Protein AF-A0A5N6GW84-F1 (afdb_monomer)

Radius of gyration: 34.16 Å; Cα contacts (8 Å, |Δi|>4): 931; chains: 1; bounding box: 87×75×99 Å

InterPro domains:
  IPR002347 Short-chain dehydrogenase/reductase SDR [PF00106] (393-524)
  IPR002347 Short-chain dehydrogenase/reductase SDR [PR00081] (394-411)
  IPR002347 Short-chain dehydrogenase/reductase SDR [PR00081] (471-482)
  IPR002347 Short-chain dehydrogenase/reductase SDR [PR00081] (564-583)
  IPR002347 Short-chain dehydrogenase/reductase SDR [PR00081] (583-600)
  IPR036291 NAD(P)-binding domain superfamily [SSF51735] (390-652)
  IPR049326 Rhodopsin domain, fungi [PF20684] (21-262)

Secondary structure (DSSP, 8-state):
-HHHHHHHHHHHHHHHHHHHHHHHHHHHHSSGGG--HHHHHHHHHHHHHHHHHHHHHHHHHH--S---GGGGGG--GGGHHHHHHHHHHHHHHHHHHHHHHHHHHHHHHHHHHHHHTTSTHHHHHHHHHHHHHHHHHHHHHHHHHTSSSSGGGGG-SS-S-HHHHH-HHHHHHHHHHHHHHHHHHHHTTHHHHHH----HHHHHHHHHHHHHHHHHHHHHHHHHHHHHHSTTSTHHHHHHHHHHHHHHHHHHHHHHHHHHHHHTTPPPTT----------------S----S------------------------PPPS-S---------------------------S------------------HHHHHTTS------HHHHSPP-TT-EEEEETTTSHHHHHHHHHHGGG--SEEEEEES-HHHHHHHHHHHHHTT----EEEEE--TT-HHHHHHHHHHHHHH-S---EEEE-----SPPS-B-TTSSBHHHIIIIIHHHHHHHHHHHHHHHHHHTT---EEEEE--GGGGGPPTTS--GGGTTS----STTHHHHHHHHHHHHHHHHHHHHHHH-TTSEEEEE---EE--HHHHTS-HHHHHHHHHHHGGGEE-HHHHHHHHHHHHHS-GGG--TT-EE-STT-B-GGGS-TGGG-HHHHHHHHHHHHHHHGGG-

Mean predicted aligned error: 18.93 Å

Sequence (682 aa):
MVSNANSWVWLAVVVLIALLRYVSRFLQLGTPKNFQMEDLLMIVNVILYVLLTVYLIEVEKYGTNGIPLDKVDQIKPSAIPDLIKGSKLVIVVEQLWLGVIWGCKACLLLLYSTMTSGLSQHRIVKLIGAFCALSFVLVEILFFAAWCHPFSAYWSVPPKNIQCSVYRNHLILVLALNIATDLMIMCIPLPLLIKAKLSLTKKITLCAVFSLGIFVILCSILSKYYSISNPYGDRWVDWYVREAATAIVVANIPQTWTLFRRMFNWKSFLAHSSYNRSHSRSKYTNRLDSSTIHLSRFKGGDKSHTRSVDITASGEHINPDQPLEIWEHRQFQWEDDCDDKVVIRRLRDVYLFHVVTLRFTRNTRPSSRLAERYNMPGLAFNPDNDIPDLSGKVIFITGGTAGLGAQSVAQMAKHSPARIYISGRNATSAEKIIKEIAETGSNTPVSFVECDLTSLDSVKRAADEIIAKESRLDVLMCNAGIMALPPGLTKDGYEVQFGTNHLGHALLIQKLLPLLQRTAERGADVRVIILTSKGYQLHPYGGIIFDDLKTTQDYGFLGSWRRYGQSKLANILYTRELARRYPAITVVSVHPGVITTGLVENLGWAHRWFIYATTYNQMVTLEEGAYNQLWAATTSKDGLETGQYYIPVGVASNDKLTKTGRDDVLAGQLWEWTDKALEDYL

pLDDT: mean 79.42, std 23.9, range [21.64, 98.81]

Foldseek 3Di:
DVLLVLLVVLLVVLVVLLVLLVVLVCVVPVDPLPDDPLNVLLVVLNVLLVVLSVLLVLLVVLDELLDPPVCLVVDDPVSLVSRLVSLVSVVSNVVSLLSLLLSLLVSLLVVLCVVQPPHPLNVLSVVLNVLSVVLSVVLVCCLCPNQDPPLSLLSDRNRPDPCSPLVLVSLVSCLVSSLVSLVSSLVSCVVVLVPDPADPVLSVVVVVLSCLSVVLNVLSVVLSCCSNVPVRDSVNSSSSSVSSSSSSSSSSCVSSVVVVCVVVVDDDSADDDDDDDDDDDDDDDDDDDDDDDPPPDDDDDDDDDDDDDDDDDDDDDDDDPDDDDDDDDDDDDDDDDDDDDDDDDDDDDDDDDDDDPDPDPPPDQDPDPQQVLVVHRFDRFDLQPQFAAQAAAEAEAEPCLFFLNVLLCLSNLNRHHQEYEYEDQDVVSQVVSQVVSVVVVRPHHYYYQYADLLDLVRLLRSLVVCVVVDQAHAEYELPDFAALDQQDHRPLQFQRRLSRQPLSVVSNCVSCVVRQLSNLVVVGAHEYEHEAAPLLVLADPPQADLVCRSGSQCSDVCSRSNSNNSSRLLSLLLQLVCCVVPVSYAGEYEYLWLEPTVSLVPDDPVSVVVSCVVDVSTYDYSNSSNRQVSCQSGHDPVLGDGSFYDPDRSDGVPVVDDPSSVDNVVSVVSVVSSCVSCVVSD

Nearest PDB structures (foldseek):
  6rnv-assembly1_A  TM=7.995E-01  e=2.025E-13  Thermosynechococcus vestitus
  6jhb-assembly1_B-2  TM=7.723E-01  e=3.204E-09  Microcystis aeruginosa FACHB-905 = DIANCHI905
  6jh7-assembly1_A-2  TM=7.446E-01  e=2.279E-09  Microcystis aeruginosa FACHB-905 = DIANCHI905
  5d2e-assembly1_A  TM=7.208E-01  e=4.473E-06  Bacillus velezensis FZB42
  5bp4-assembly4_H  TM=6.573E-01  e=3.041E-05  Mycolicibacterium smegmatis MC2 155

Structure (mmCIF, N/CA/C/O backbone):
data_AF-A0A5N6GW84-F1
#
_entr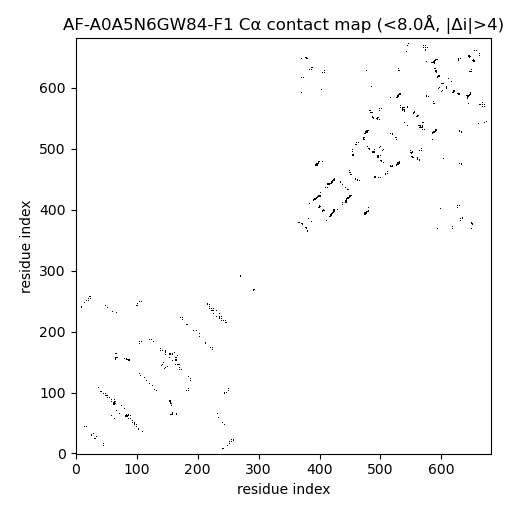y.id   AF-A0A5N6GW84-F1
#
loop_
_atom_site.group_PDB
_atom_site.id
_atom_site.type_symbol
_atom_site.label_atom_id
_atom_site.label_alt_id
_atom_site.label_comp_id
_atom_site.label_asym_id
_atom_site.label_entity_id
_atom_site.label_seq_id
_atom_site.pdbx_PDB_ins_code
_atom_site.Cartn_x
_atom_site.Cartn_y
_atom_site.Cartn_z
_atom_site.occupancy
_atom_site.B_iso_or_equiv
_atom_site.auth_seq_id
_atom_site.auth_comp_id
_atom_site.auth_asym_id
_atom_site.auth_atom_id
_atom_site.pdbx_PDB_model_num
ATOM 1 N N . MET A 1 1 ? 34.177 -6.602 -39.065 1.00 36.72 1 MET A N 1
ATOM 2 C CA . MET A 1 1 ? 34.658 -7.828 -38.359 1.00 36.72 1 MET A CA 1
ATOM 3 C C . MET A 1 1 ? 35.406 -7.537 -37.053 1.00 36.72 1 MET A C 1
ATOM 5 O O . MET A 1 1 ? 35.090 -8.191 -36.069 1.00 36.72 1 MET A O 1
ATOM 9 N N . VAL A 1 2 ? 36.349 -6.580 -36.987 1.00 41.44 2 VAL A N 1
ATOM 10 C CA . VAL A 1 2 ? 37.056 -6.238 -35.724 1.00 41.44 2 VAL A CA 1
ATOM 11 C C . VAL A 1 2 ? 36.144 -5.535 -34.692 1.00 41.44 2 VAL A C 1
ATOM 13 O O . VAL A 1 2 ? 36.302 -5.775 -33.497 1.00 41.44 2 VAL A O 1
ATOM 16 N N . SER A 1 3 ? 35.151 -4.744 -35.130 1.00 58.47 3 SER A N 1
ATOM 17 C CA . SER A 1 3 ? 34.156 -4.101 -34.242 1.00 58.47 3 SER A CA 1
ATOM 18 C C . SER A 1 3 ? 33.294 -5.130 -33.487 1.00 58.47 3 SER A C 1
ATOM 20 O O . SER A 1 3 ? 33.239 -5.105 -32.257 1.00 58.47 3 SER A O 1
ATOM 22 N N . ASN A 1 4 ? 32.762 -6.141 -34.187 1.00 68.88 4 ASN A N 1
ATOM 23 C CA . ASN A 1 4 ? 31.987 -7.228 -33.570 1.00 68.88 4 ASN A CA 1
ATOM 24 C C . ASN A 1 4 ? 32.722 -7.932 -32.419 1.00 68.88 4 ASN A C 1
ATOM 26 O O . ASN A 1 4 ? 32.130 -8.165 -31.368 1.00 68.88 4 ASN A O 1
ATOM 30 N N . ALA A 1 5 ? 34.010 -8.253 -32.585 1.00 76.31 5 ALA A N 1
ATOM 31 C CA . ALA A 1 5 ? 34.783 -8.931 -31.542 1.00 76.31 5 ALA A CA 1
ATOM 32 C C . ALA A 1 5 ? 34.889 -8.085 -30.260 1.00 76.31 5 ALA A C 1
ATOM 34 O O . ALA A 1 5 ? 34.705 -8.605 -29.161 1.00 76.31 5 ALA A O 1
ATOM 35 N N . ASN A 1 6 ? 35.111 -6.773 -30.394 1.00 81.38 6 ASN A N 1
ATOM 36 C CA . ASN A 1 6 ? 35.172 -5.860 -29.251 1.00 81.38 6 ASN A CA 1
ATOM 37 C C . ASN A 1 6 ? 33.827 -5.764 -28.518 1.00 81.38 6 ASN A C 1
ATOM 39 O O . ASN A 1 6 ? 33.802 -5.774 -27.286 1.00 81.38 6 ASN A O 1
ATOM 43 N N . SER A 1 7 ? 32.719 -5.712 -29.257 1.00 84.50 7 SER A N 1
ATOM 44 C CA . SER A 1 7 ? 31.367 -5.660 -28.690 1.00 84.50 7 SER A CA 1
ATOM 45 C C . SER A 1 7 ? 31.034 -6.913 -27.871 1.00 84.50 7 SER A C 1
ATOM 47 O O . SER A 1 7 ? 30.528 -6.807 -26.753 1.00 84.50 7 SER A O 1
ATOM 49 N N . TRP A 1 8 ? 31.412 -8.101 -28.358 1.00 86.69 8 TRP A N 1
ATOM 50 C CA . TRP A 1 8 ? 31.240 -9.357 -27.616 1.00 86.69 8 TRP A CA 1
ATOM 51 C C . TRP A 1 8 ? 32.117 -9.446 -26.363 1.00 86.69 8 TRP A C 1
ATOM 53 O O . TRP A 1 8 ? 31.668 -9.969 -25.342 1.00 86.69 8 TRP A O 1
ATOM 63 N N . VAL A 1 9 ? 33.342 -8.909 -26.401 1.00 90.69 9 VAL A N 1
ATOM 64 C CA . VAL A 1 9 ? 34.217 -8.850 -25.217 1.00 90.69 9 VAL A CA 1
ATOM 65 C C . VAL A 1 9 ? 33.589 -7.985 -24.126 1.00 90.69 9 VAL A C 1
ATOM 67 O O . VAL A 1 9 ? 33.513 -8.412 -22.973 1.00 90.69 9 VAL A O 1
ATOM 70 N N . TRP A 1 10 ? 33.083 -6.800 -24.474 1.00 90.88 10 TRP A N 1
ATOM 71 C CA . TRP A 1 10 ? 32.392 -5.941 -23.509 1.00 90.88 10 TRP A CA 1
ATOM 72 C C . TRP A 1 10 ? 31.125 -6.586 -22.954 1.00 90.88 10 TRP A C 1
ATOM 74 O O . TRP A 1 10 ? 30.883 -6.502 -21.748 1.00 90.88 10 TRP A O 1
ATOM 84 N N . LEU A 1 11 ? 30.378 -7.311 -23.790 1.00 92.25 11 LEU A N 1
ATOM 85 C CA . LEU A 1 11 ? 29.231 -8.085 -23.335 1.00 92.25 11 LEU A CA 1
ATOM 86 C C . LEU A 1 11 ? 29.616 -9.133 -22.291 1.00 92.25 11 LEU A C 1
ATOM 88 O O . LEU A 1 11 ? 28.994 -9.200 -21.229 1.00 92.25 11 LEU A O 1
ATOM 92 N N . ALA A 1 12 ? 30.672 -9.903 -22.553 1.00 92.62 12 ALA A N 1
ATOM 93 C CA . ALA A 1 12 ? 31.175 -10.894 -21.611 1.00 92.62 12 ALA A CA 1
ATOM 94 C C . ALA A 1 12 ? 31.606 -10.252 -20.282 1.00 92.62 12 ALA A C 1
ATOM 96 O O . ALA A 1 12 ? 31.268 -10.765 -19.215 1.00 92.62 12 ALA A O 1
ATOM 97 N N . VAL A 1 13 ? 32.291 -9.102 -20.330 1.00 92.88 13 VAL A N 1
ATOM 98 C CA . VAL A 1 13 ? 32.709 -8.353 -19.132 1.00 92.88 13 VAL A CA 1
ATOM 99 C C . VAL A 1 13 ? 31.503 -7.886 -18.314 1.00 92.88 13 VAL A C 1
ATOM 101 O O . VAL A 1 13 ? 31.475 -8.077 -17.097 1.00 92.88 13 VAL A O 1
ATOM 104 N N . VAL A 1 14 ? 30.490 -7.302 -18.959 1.00 93.56 14 VAL A N 1
ATOM 105 C CA . VAL A 1 14 ? 29.283 -6.813 -18.277 1.00 93.56 14 VAL A CA 1
ATOM 106 C C . VAL A 1 14 ? 28.504 -7.960 -17.642 1.00 93.56 14 VAL A C 1
ATOM 108 O O . VAL A 1 14 ? 28.136 -7.869 -16.470 1.00 93.56 14 VAL A O 1
ATOM 111 N N . VAL A 1 15 ? 28.294 -9.055 -18.376 1.00 92.44 15 VAL A N 1
ATOM 112 C CA . VAL A 1 15 ? 27.599 -10.242 -17.858 1.00 92.44 15 VAL A CA 1
ATOM 113 C C . VAL A 1 15 ? 28.365 -10.836 -16.678 1.00 92.44 15 VAL A C 1
ATOM 115 O O . VAL A 1 15 ? 27.760 -11.127 -15.649 1.00 92.44 15 VAL A O 1
ATOM 118 N N . LEU A 1 16 ? 29.694 -10.947 -16.771 1.00 92.88 16 LEU A N 1
ATOM 119 C CA . LEU A 1 16 ? 30.527 -11.428 -15.671 1.00 92.88 16 LEU A CA 1
ATOM 120 C C . LEU A 1 16 ? 30.378 -10.550 -14.421 1.00 92.88 16 LEU A C 1
ATOM 122 O O . LEU A 1 16 ? 30.153 -11.071 -13.330 1.00 92.88 16 LEU A O 1
ATOM 126 N N . ILE A 1 17 ? 30.464 -9.225 -14.556 1.00 90.69 17 ILE A N 1
ATOM 127 C CA . ILE A 1 17 ? 30.343 -8.309 -13.412 1.00 90.69 17 ILE A CA 1
ATOM 128 C C . ILE A 1 17 ? 28.931 -8.331 -12.816 1.00 90.69 17 ILE A C 1
ATOM 130 O O . ILE A 1 17 ? 28.790 -8.324 -11.591 1.00 90.69 17 ILE A O 1
ATOM 134 N N . ALA A 1 18 ? 27.892 -8.430 -13.645 1.00 90.25 18 ALA A N 1
ATOM 135 C CA . ALA A 1 18 ? 26.524 -8.604 -13.174 1.00 90.25 18 ALA A CA 1
ATOM 136 C C . ALA A 1 18 ? 26.362 -9.917 -12.390 1.00 90.25 18 ALA A C 1
ATOM 138 O O . ALA A 1 18 ? 25.823 -9.913 -11.284 1.00 90.25 18 ALA A O 1
ATOM 139 N N . LEU A 1 19 ? 26.896 -11.033 -12.895 1.00 90.75 19 LEU A N 1
ATOM 140 C CA . LEU A 1 19 ? 26.886 -12.315 -12.183 1.00 90.75 19 LEU A CA 1
ATOM 141 C C . LEU A 1 19 ? 27.618 -12.220 -10.838 1.00 90.75 19 LEU A C 1
ATOM 143 O O . LEU A 1 19 ? 27.076 -12.642 -9.815 1.00 90.75 19 LEU A O 1
ATOM 147 N N . LEU A 1 20 ? 28.803 -11.601 -10.807 1.00 88.69 20 LEU A N 1
ATOM 148 C CA . LEU A 1 20 ? 29.549 -11.364 -9.567 1.00 88.69 20 LEU A CA 1
ATOM 149 C C . LEU A 1 20 ? 28.749 -10.518 -8.568 1.00 88.69 20 LEU A C 1
ATOM 151 O O . LEU A 1 20 ? 28.789 -10.792 -7.366 1.00 88.69 20 LEU A O 1
ATOM 155 N N . ARG A 1 21 ? 27.984 -9.524 -9.041 1.00 89.75 21 ARG A N 1
ATOM 156 C CA . ARG A 1 21 ? 27.071 -8.736 -8.199 1.00 89.75 21 ARG A CA 1
ATOM 157 C C . ARG A 1 21 ? 26.025 -9.641 -7.559 1.00 89.75 21 ARG A C 1
ATOM 159 O O . ARG A 1 21 ? 25.886 -9.607 -6.340 1.00 89.75 21 ARG A O 1
ATOM 166 N N . TYR A 1 22 ? 25.341 -10.490 -8.321 1.00 89.25 22 TYR A N 1
ATOM 167 C CA . TYR A 1 22 ? 24.309 -11.370 -7.760 1.00 89.25 22 TYR A CA 1
ATOM 168 C C . TYR A 1 22 ? 24.869 -12.435 -6.820 1.00 89.25 22 TYR A C 1
ATOM 170 O O . TYR A 1 22 ? 24.261 -12.692 -5.784 1.00 89.25 22 TYR A O 1
ATOM 178 N N . VAL A 1 23 ? 26.052 -12.985 -7.103 1.00 87.75 23 VAL A N 1
ATOM 179 C CA . VAL A 1 23 ? 26.752 -13.880 -6.167 1.00 87.75 23 VAL A CA 1
ATOM 180 C C . VAL A 1 23 ? 27.077 -13.142 -4.867 1.00 87.75 23 VAL A C 1
ATOM 182 O O . VAL A 1 23 ? 26.776 -13.637 -3.782 1.00 87.75 23 VAL A O 1
ATOM 185 N N . SER A 1 24 ? 27.628 -11.928 -4.960 1.00 84.38 24 SER A N 1
ATOM 186 C CA . SER A 1 24 ? 27.912 -11.076 -3.798 1.00 84.38 24 SER A CA 1
ATOM 187 C C . SER A 1 24 ? 26.647 -10.809 -2.971 1.00 84.38 24 SER A C 1
ATOM 189 O O . SER A 1 24 ? 26.646 -10.980 -1.752 1.00 84.38 24 SER A O 1
ATOM 191 N N . ARG A 1 25 ? 25.539 -10.460 -3.632 1.00 82.94 25 ARG A N 1
ATOM 192 C CA . ARG A 1 25 ? 24.252 -10.158 -2.990 1.00 82.94 25 ARG A CA 1
ATOM 193 C C . ARG A 1 25 ? 23.597 -11.390 -2.380 1.00 82.94 25 ARG A C 1
ATOM 195 O O . ARG A 1 25 ? 23.084 -11.307 -1.270 1.00 82.94 25 ARG A O 1
ATOM 202 N N . PHE A 1 26 ? 23.677 -12.540 -3.041 1.00 82.25 26 PHE A N 1
ATOM 203 C CA . PHE A 1 26 ? 23.213 -13.812 -2.494 1.00 82.25 26 PHE A CA 1
ATOM 204 C C . PHE A 1 26 ? 23.981 -14.186 -1.220 1.00 82.25 26 PHE A C 1
ATOM 206 O O . PHE A 1 26 ? 23.368 -14.557 -0.223 1.00 82.25 26 PHE A O 1
ATOM 213 N N . LEU A 1 27 ? 25.305 -13.998 -1.204 1.00 78.62 27 LEU A N 1
ATOM 214 C CA . LEU A 1 27 ? 26.123 -14.226 -0.008 1.00 78.62 27 LEU A CA 1
ATOM 215 C C . LEU A 1 27 ? 25.799 -13.255 1.139 1.00 78.62 27 LEU A C 1
ATOM 217 O O . LEU A 1 27 ? 25.934 -13.634 2.299 1.00 78.62 27 LEU A O 1
ATOM 221 N N . GLN A 1 28 ? 25.391 -12.019 0.834 1.00 73.75 28 GLN A N 1
ATOM 222 C CA . GLN A 1 28 ? 25.008 -11.021 1.842 1.00 73.75 28 GLN A CA 1
ATOM 223 C C . GLN A 1 28 ? 23.594 -11.246 2.398 1.00 73.75 28 GLN A C 1
ATOM 225 O O . GLN A 1 28 ? 23.369 -11.057 3.590 1.00 73.75 28 GLN A O 1
ATOM 230 N N . LEU A 1 29 ? 22.639 -11.607 1.537 1.00 74.75 29 LEU A N 1
ATOM 231 C CA . LEU A 1 29 ? 21.205 -11.617 1.853 1.00 74.75 29 LEU A CA 1
ATOM 232 C C . LEU A 1 29 ? 20.633 -13.024 2.082 1.00 74.75 29 LEU A C 1
ATOM 234 O O . LEU A 1 29 ? 19.479 -13.156 2.493 1.00 74.75 29 LEU A O 1
ATOM 238 N N . GLY A 1 30 ? 21.415 -14.069 1.802 1.00 72.50 30 GLY A N 1
ATOM 239 C CA . GLY A 1 30 ? 21.097 -15.483 2.019 1.00 72.50 30 GLY A CA 1
ATOM 240 C C . GLY A 1 30 ? 20.069 -16.083 1.053 1.00 72.50 30 GLY A C 1
ATOM 241 O O . GLY A 1 30 ? 20.194 -17.247 0.687 1.00 72.50 30 GLY A O 1
ATOM 242 N N . THR A 1 31 ? 19.061 -15.319 0.617 1.00 75.44 31 THR A N 1
ATOM 243 C CA . THR A 1 31 ? 18.023 -15.782 -0.319 1.00 75.44 31 THR A CA 1
ATOM 244 C C . THR A 1 31 ? 17.719 -14.747 -1.411 1.00 75.44 31 THR A C 1
ATOM 246 O O . THR A 1 31 ? 17.680 -13.549 -1.114 1.00 75.44 31 THR A O 1
ATOM 249 N N . PRO A 1 32 ? 17.435 -15.165 -2.666 1.00 72.19 32 PRO A N 1
ATOM 250 C CA . PRO A 1 32 ? 17.080 -14.251 -3.756 1.00 72.19 32 PRO A CA 1
ATOM 251 C C . PRO A 1 32 ? 15.768 -13.494 -3.513 1.00 72.19 32 PRO A C 1
ATOM 253 O O . PRO A 1 32 ? 15.540 -12.442 -4.099 1.00 72.19 32 PRO A O 1
ATOM 256 N N . LYS A 1 33 ? 14.910 -13.995 -2.612 1.00 72.12 33 LYS A N 1
ATOM 257 C CA . LYS A 1 33 ? 13.652 -13.330 -2.228 1.00 72.12 33 LYS A CA 1
ATOM 258 C C . LYS A 1 33 ? 13.868 -11.983 -1.524 1.00 72.12 33 LYS A C 1
ATOM 260 O O . LYS A 1 33 ? 12.948 -11.176 -1.492 1.00 72.12 33 LYS A O 1
ATOM 265 N N . ASN A 1 34 ? 15.071 -11.740 -1.002 1.00 76.12 34 ASN A N 1
ATOM 266 C CA . ASN A 1 34 ? 15.433 -10.515 -0.288 1.00 76.12 34 ASN A CA 1
ATOM 267 C C . ASN A 1 34 ? 16.085 -9.456 -1.193 1.00 76.12 34 ASN A C 1
ATOM 269 O O . ASN A 1 34 ? 16.611 -8.465 -0.687 1.00 76.12 34 ASN A O 1
ATOM 273 N N . PHE A 1 35 ? 16.108 -9.665 -2.514 1.00 81.31 35 PHE A N 1
ATOM 274 C CA . PHE A 1 35 ? 16.698 -8.707 -3.448 1.00 81.31 35 PHE A CA 1
ATOM 275 C C . PHE A 1 35 ? 15.989 -7.353 -3.378 1.00 81.31 35 PHE A C 1
ATOM 277 O O . PHE A 1 35 ? 14.762 -7.263 -3.324 1.00 81.31 35 PHE A O 1
ATOM 284 N N . GLN A 1 36 ? 16.791 -6.290 -3.361 1.00 82.00 36 GLN A N 1
ATOM 285 C CA . GLN A 1 36 ? 16.296 -4.923 -3.266 1.00 82.00 36 GLN A CA 1
ATOM 286 C C . GLN A 1 36 ? 15.912 -4.400 -4.664 1.00 82.00 36 GLN A C 1
ATOM 288 O O . GLN A 1 36 ? 16.207 -5.023 -5.687 1.00 82.00 36 GLN A O 1
ATOM 293 N N . MET A 1 37 ? 15.230 -3.254 -4.734 1.00 82.31 37 MET A N 1
ATOM 294 C CA . MET A 1 37 ? 14.726 -2.712 -6.007 1.00 82.31 37 MET A CA 1
ATOM 295 C C . MET A 1 37 ? 15.848 -2.425 -7.011 1.00 82.31 37 MET A C 1
ATOM 297 O O . MET A 1 37 ? 15.684 -2.662 -8.204 1.00 82.31 37 MET A O 1
ATOM 301 N N . GLU A 1 38 ? 17.012 -1.984 -6.540 1.00 86.81 38 GLU A N 1
ATOM 302 C CA . GLU A 1 38 ? 18.191 -1.766 -7.374 1.00 86.81 38 GLU A CA 1
ATOM 303 C C . GLU A 1 38 ? 18.773 -3.060 -7.960 1.00 86.81 38 GLU A C 1
ATOM 305 O O . GLU A 1 38 ? 19.459 -3.006 -8.977 1.00 86.81 38 GLU A O 1
ATOM 310 N N . ASP A 1 39 ? 18.529 -4.221 -7.341 1.00 89.38 39 ASP A N 1
ATOM 311 C CA . ASP A 1 39 ? 18.970 -5.515 -7.872 1.00 89.38 39 ASP A CA 1
ATOM 312 C C . ASP A 1 39 ? 18.085 -5.959 -9.034 1.00 89.38 39 ASP A C 1
ATOM 314 O O . ASP A 1 39 ? 18.607 -6.418 -10.051 1.00 89.38 39 ASP A O 1
ATOM 318 N N . LEU A 1 40 ? 16.767 -5.765 -8.906 1.00 90.31 40 LEU A N 1
ATOM 319 C CA . LEU A 1 40 ? 15.798 -6.031 -9.971 1.00 90.31 40 LEU A CA 1
ATOM 320 C C . LEU A 1 40 ? 15.987 -5.074 -11.149 1.00 90.31 40 LEU A C 1
ATOM 322 O O . LEU A 1 40 ? 16.015 -5.505 -12.299 1.00 90.31 40 LEU A O 1
ATOM 326 N N . LEU A 1 41 ? 16.179 -3.784 -10.866 1.00 92.62 41 LEU A N 1
ATOM 327 C CA . LEU A 1 41 ? 16.437 -2.783 -11.896 1.00 92.62 41 LEU A CA 1
ATOM 328 C C . LEU A 1 41 ? 17.736 -3.077 -12.661 1.00 92.62 41 LEU A C 1
ATOM 330 O O . LEU A 1 41 ? 17.790 -2.901 -13.875 1.00 92.62 41 LEU A O 1
ATOM 334 N N . MET A 1 42 ? 18.760 -3.599 -11.980 1.00 93.88 42 MET A N 1
ATOM 335 C CA . MET A 1 42 ? 19.993 -4.011 -12.646 1.00 93.88 42 MET A CA 1
ATOM 336 C C . MET A 1 42 ? 19.787 -5.213 -13.586 1.00 93.88 42 MET A C 1
ATOM 338 O O . MET A 1 42 ? 20.427 -5.254 -14.634 1.00 93.88 42 MET A O 1
ATOM 342 N N . ILE A 1 43 ? 18.863 -6.142 -13.288 1.00 93.31 43 ILE A N 1
ATOM 343 C CA . ILE A 1 43 ? 18.519 -7.239 -14.219 1.00 93.31 43 ILE A CA 1
ATOM 344 C C . ILE A 1 43 ? 17.985 -6.642 -15.520 1.00 93.31 43 ILE A C 1
ATOM 346 O O . ILE A 1 43 ? 18.434 -7.009 -16.606 1.00 93.31 43 ILE A O 1
ATOM 350 N N . VAL A 1 44 ? 17.062 -5.684 -15.402 1.00 95.44 44 VAL A N 1
ATOM 351 C CA . VAL A 1 44 ? 16.489 -4.985 -16.556 1.00 95.44 44 VAL A CA 1
ATOM 352 C C . VAL A 1 44 ? 17.588 -4.278 -17.352 1.00 95.44 44 VAL A C 1
ATOM 354 O O . VAL A 1 44 ? 17.664 -4.475 -18.559 1.00 95.44 44 VAL A O 1
ATOM 357 N N . ASN A 1 45 ? 18.497 -3.544 -16.703 1.00 95.75 45 ASN A N 1
ATOM 358 C CA . ASN A 1 45 ? 19.593 -2.860 -17.403 1.00 95.75 45 ASN A CA 1
ATOM 359 C C . ASN A 1 45 ? 20.527 -3.811 -18.151 1.00 95.75 45 ASN A C 1
ATOM 361 O O . ASN A 1 45 ? 20.955 -3.495 -19.258 1.00 95.75 45 ASN A O 1
ATOM 365 N N . VAL A 1 46 ? 20.851 -4.969 -17.572 1.00 95.94 46 VAL A N 1
ATOM 366 C CA . VAL A 1 46 ? 21.696 -5.965 -18.243 1.00 95.94 46 VAL A CA 1
ATOM 367 C C . VAL A 1 46 ? 20.983 -6.523 -19.474 1.00 95.94 46 VAL A C 1
ATOM 369 O O . VAL A 1 46 ? 21.608 -6.644 -20.524 1.00 95.94 46 VAL A O 1
ATOM 372 N N . ILE A 1 47 ? 19.675 -6.792 -19.390 1.00 96.25 47 ILE A N 1
ATOM 373 C CA . ILE A 1 47 ? 18.871 -7.215 -20.547 1.00 96.25 47 ILE A CA 1
ATOM 374 C C . ILE A 1 47 ? 18.865 -6.126 -21.626 1.00 96.25 47 ILE A C 1
ATOM 376 O O . ILE A 1 47 ? 19.132 -6.421 -22.790 1.00 96.25 47 ILE A O 1
ATOM 380 N N . LEU A 1 48 ? 18.615 -4.868 -21.249 1.00 97.00 48 LEU A N 1
ATOM 381 C CA . LEU A 1 48 ? 18.638 -3.738 -22.182 1.00 97.00 48 LEU A CA 1
ATOM 382 C C . LEU A 1 48 ? 20.007 -3.590 -22.858 1.00 97.00 48 LEU A C 1
ATOM 384 O O . LEU A 1 48 ? 20.064 -3.332 -24.055 1.00 97.00 48 LEU A O 1
ATOM 388 N N . TYR A 1 49 ? 21.101 -3.815 -22.132 1.00 96.94 49 TYR A N 1
ATOM 389 C CA . TYR A 1 49 ? 22.456 -3.760 -22.678 1.00 96.94 49 TYR A CA 1
ATOM 390 C C . TYR A 1 49 ? 22.783 -4.920 -23.632 1.00 96.94 49 TYR A C 1
ATOM 392 O O . TYR A 1 49 ? 23.403 -4.706 -24.678 1.00 96.94 49 TYR A O 1
ATOM 400 N N . VAL A 1 50 ? 22.337 -6.140 -23.311 1.00 95.31 50 VAL A N 1
ATOM 401 C CA . VAL A 1 50 ? 22.443 -7.294 -24.220 1.00 95.31 50 VAL A CA 1
ATOM 402 C C . VAL A 1 50 ? 21.713 -6.982 -25.526 1.00 95.31 50 VAL A C 1
ATOM 404 O O . VAL A 1 50 ? 22.293 -7.121 -26.602 1.00 95.31 50 VAL A O 1
ATOM 407 N N . LEU A 1 51 ? 20.470 -6.497 -25.435 1.00 95.50 51 LEU A N 1
ATOM 408 C CA . LEU A 1 51 ? 19.687 -6.096 -26.603 1.00 95.50 51 LEU A CA 1
ATOM 409 C C . LEU A 1 51 ? 20.374 -4.965 -27.375 1.00 95.50 51 LEU A C 1
ATOM 411 O O . LEU A 1 51 ? 20.488 -5.057 -28.593 1.00 95.50 51 LEU A O 1
ATOM 415 N N . LEU A 1 52 ? 20.889 -3.944 -26.683 1.00 95.31 52 LEU A N 1
ATOM 416 C CA . LEU A 1 52 ? 21.629 -2.835 -27.289 1.00 95.31 52 LEU A CA 1
ATOM 417 C C . LEU A 1 52 ? 22.799 -3.343 -28.136 1.00 95.31 52 LEU A C 1
ATOM 419 O O . LEU A 1 52 ? 22.947 -2.932 -29.283 1.00 95.31 52 LEU A O 1
ATOM 423 N N . THR A 1 53 ? 23.602 -4.261 -27.596 1.00 92.69 53 THR A N 1
ATOM 424 C CA . THR A 1 53 ? 24.766 -4.816 -28.304 1.00 92.69 53 THR A CA 1
ATOM 425 C C . THR A 1 53 ? 24.339 -5.615 -29.533 1.00 92.69 53 THR A C 1
ATOM 427 O O . THR A 1 53 ? 24.919 -5.446 -30.602 1.00 92.69 53 THR A O 1
ATOM 430 N N . VAL A 1 54 ? 23.291 -6.437 -29.417 1.00 92.44 54 VAL A N 1
ATOM 431 C CA . VAL A 1 54 ? 22.757 -7.210 -30.550 1.00 92.44 54 VAL A CA 1
ATOM 432 C C . VAL A 1 54 ? 22.229 -6.291 -31.654 1.00 92.44 54 VAL A C 1
ATOM 434 O O . VAL A 1 54 ? 22.562 -6.480 -32.822 1.00 92.44 54 VAL A O 1
ATOM 437 N N . TYR A 1 55 ? 21.442 -5.271 -31.305 1.00 93.69 55 TYR A N 1
ATOM 438 C CA . TYR A 1 55 ? 20.890 -4.351 -32.298 1.00 93.69 55 TYR A CA 1
ATOM 439 C C . TYR A 1 55 ? 21.955 -3.465 -32.944 1.00 93.69 55 TYR A C 1
ATOM 441 O O . TYR A 1 55 ? 21.841 -3.182 -34.131 1.00 93.69 55 TYR A O 1
ATOM 449 N N . LEU A 1 56 ? 23.008 -3.081 -32.219 1.00 91.31 56 LEU A N 1
ATOM 450 C CA . LEU A 1 56 ? 24.148 -2.365 -32.796 1.00 91.31 56 LEU A CA 1
ATOM 451 C C . LEU A 1 56 ? 24.893 -3.200 -33.851 1.00 91.31 56 LEU A C 1
ATOM 453 O O . LEU A 1 56 ? 25.258 -2.666 -34.895 1.00 91.31 56 LEU A O 1
ATOM 457 N N . ILE A 1 57 ? 25.048 -4.510 -33.628 1.00 89.31 57 ILE A N 1
ATOM 458 C CA . ILE A 1 57 ? 25.635 -5.427 -34.622 1.00 89.31 57 ILE A CA 1
ATOM 459 C C . ILE A 1 57 ? 24.743 -5.516 -35.871 1.00 89.31 57 ILE A C 1
ATOM 461 O O . ILE A 1 57 ? 25.237 -5.506 -36.999 1.00 89.31 57 ILE A O 1
ATOM 465 N N . GLU A 1 58 ? 23.419 -5.570 -35.697 1.00 90.19 58 GLU A N 1
ATOM 466 C CA . GLU A 1 58 ? 22.492 -5.550 -36.836 1.00 90.19 58 GLU A CA 1
ATOM 467 C C . GLU A 1 58 ? 22.502 -4.191 -37.567 1.00 90.19 58 GLU A C 1
ATOM 469 O O . GLU A 1 58 ? 22.379 -4.166 -38.790 1.00 90.19 58 GLU A O 1
ATOM 474 N N . VAL A 1 59 ? 22.702 -3.067 -36.868 1.00 90.69 59 VAL A N 1
ATOM 475 C CA . VAL A 1 59 ? 22.877 -1.743 -37.497 1.00 90.69 59 VAL A CA 1
ATOM 476 C C . VAL A 1 59 ? 24.117 -1.716 -38.400 1.00 90.69 59 VAL A C 1
ATOM 478 O O . VAL A 1 59 ? 24.006 -1.266 -39.540 1.00 90.69 59 VAL A O 1
ATOM 481 N N . GLU A 1 60 ? 25.263 -2.241 -37.946 1.00 86.38 60 GLU A N 1
ATOM 482 C CA . GLU A 1 60 ? 26.486 -2.347 -38.771 1.00 86.38 60 GLU A CA 1
ATOM 483 C C . GLU A 1 60 ? 26.244 -3.220 -40.017 1.00 86.38 60 GLU A C 1
ATOM 485 O O . GLU A 1 60 ? 26.754 -2.934 -41.098 1.00 86.38 60 GLU A O 1
ATOM 490 N N . LYS A 1 61 ? 25.412 -4.261 -39.891 1.00 87.88 61 LYS A N 1
ATOM 491 C CA . LYS A 1 61 ? 25.095 -5.192 -40.981 1.00 87.88 61 LYS A CA 1
ATOM 492 C C . LYS A 1 61 ? 24.228 -4.583 -42.088 1.00 87.88 61 LYS A C 1
ATOM 494 O O . LYS A 1 61 ? 24.494 -4.855 -43.256 1.00 87.88 61 LYS A O 1
ATOM 499 N N . TYR A 1 62 ? 23.178 -3.830 -41.748 1.00 89.06 62 TYR A N 1
ATOM 500 C CA . TYR A 1 62 ? 22.265 -3.253 -42.753 1.00 89.06 62 TYR A CA 1
ATOM 501 C C . TYR A 1 62 ? 22.692 -1.861 -43.246 1.00 89.06 62 TYR A C 1
ATOM 503 O O . TYR A 1 62 ? 22.245 -1.432 -44.309 1.00 89.06 62 TYR A O 1
ATOM 511 N N . GLY A 1 63 ? 23.546 -1.152 -42.499 1.00 87.75 63 GLY A N 1
ATOM 512 C CA . GLY A 1 63 ? 23.873 0.250 -42.770 1.00 87.75 63 GLY A CA 1
ATOM 513 C C . GLY A 1 63 ? 22.713 1.199 -42.442 1.00 87.75 63 GLY A C 1
ATOM 514 O O . GLY A 1 63 ? 21.620 0.775 -42.080 1.00 87.75 63 GLY A O 1
ATOM 515 N N . THR A 1 64 ? 22.934 2.511 -42.530 1.00 90.88 64 THR A N 1
ATOM 516 C CA . THR A 1 64 ? 21.939 3.521 -42.120 1.00 90.88 64 THR A CA 1
ATOM 517 C C . THR A 1 64 ? 21.820 4.646 -43.146 1.00 90.88 64 THR A C 1
ATOM 519 O O . THR A 1 64 ? 22.662 4.817 -44.024 1.00 90.88 64 THR A O 1
ATOM 522 N N . ASN A 1 65 ? 20.787 5.474 -43.010 1.00 88.75 65 ASN A N 1
ATOM 523 C CA . ASN A 1 65 ? 20.630 6.735 -43.740 1.00 88.75 65 ASN A CA 1
ATOM 524 C C . ASN A 1 65 ? 21.610 7.845 -43.308 1.00 88.75 65 ASN A C 1
ATOM 526 O O . ASN A 1 65 ? 21.466 8.983 -43.760 1.00 88.75 65 ASN A O 1
ATOM 530 N N . GLY A 1 66 ? 22.596 7.540 -42.458 1.00 84.50 66 GLY A N 1
ATOM 531 C CA . GLY A 1 66 ? 23.738 8.400 -42.166 1.00 84.50 66 GLY A CA 1
ATOM 532 C C . GLY A 1 66 ? 24.694 8.441 -43.356 1.00 84.50 66 GLY A C 1
ATOM 533 O O . GLY A 1 66 ? 25.795 7.904 -43.294 1.00 84.50 66 GLY A O 1
ATOM 534 N N . ILE A 1 67 ? 24.265 9.061 -44.452 1.00 85.00 67 ILE A N 1
ATOM 535 C CA . ILE A 1 67 ? 25.066 9.253 -45.662 1.00 85.00 67 ILE A CA 1
ATOM 536 C C . ILE A 1 67 ? 25.176 10.764 -45.909 1.00 85.00 67 ILE A C 1
ATOM 538 O O . ILE A 1 67 ? 24.156 11.456 -45.832 1.00 85.00 67 ILE A O 1
ATOM 542 N N . PRO A 1 68 ? 26.380 11.296 -46.201 1.00 84.12 68 PRO A N 1
ATOM 543 C CA . PRO A 1 68 ? 26.547 12.693 -46.584 1.00 84.12 68 PRO A CA 1
ATOM 544 C C . PRO A 1 68 ? 25.630 13.079 -47.755 1.00 84.12 68 PRO A C 1
ATOM 546 O O . PRO A 1 68 ? 25.494 12.315 -48.712 1.00 84.12 68 PRO A O 1
ATOM 549 N N . LEU A 1 69 ? 25.011 14.264 -47.695 1.00 81.44 69 LEU A N 1
ATOM 550 C CA . LEU A 1 69 ? 24.056 14.722 -48.717 1.00 81.44 69 LEU A CA 1
ATOM 551 C C . LEU A 1 69 ? 24.682 14.806 -50.122 1.00 81.44 69 LEU A C 1
ATOM 553 O O . LEU A 1 69 ? 24.000 14.568 -51.110 1.00 81.44 69 LEU A O 1
ATOM 557 N N . ASP A 1 70 ? 25.987 15.065 -50.205 1.00 81.50 70 ASP A N 1
ATOM 558 C CA . ASP A 1 70 ? 26.800 15.101 -51.427 1.00 81.50 70 ASP A CA 1
ATOM 559 C C . ASP A 1 70 ? 27.077 13.716 -52.042 1.00 81.50 70 ASP A C 1
ATOM 561 O O . ASP A 1 70 ? 27.558 13.624 -53.170 1.00 81.50 70 ASP A O 1
ATOM 565 N N . LYS A 1 71 ? 26.771 12.627 -51.326 1.00 82.75 71 LYS A N 1
ATOM 566 C CA . LYS A 1 71 ? 26.963 11.239 -51.787 1.00 82.75 71 LYS A CA 1
ATOM 567 C C . LYS A 1 71 ? 25.653 10.486 -52.005 1.00 82.75 71 LYS A C 1
ATOM 569 O O . LYS A 1 71 ? 25.671 9.283 -52.260 1.00 82.75 71 LYS A O 1
ATOM 574 N N . VAL A 1 72 ? 24.519 11.180 -51.929 1.00 81.00 72 VAL A N 1
ATOM 575 C CA . VAL A 1 72 ? 23.182 10.591 -52.090 1.00 81.00 72 VAL A CA 1
ATOM 576 C C . VAL A 1 72 ? 22.997 9.947 -53.468 1.00 81.00 72 VAL A C 1
ATOM 578 O O . VAL A 1 72 ? 22.423 8.863 -53.558 1.00 81.00 72 VAL A O 1
ATOM 581 N N . ASP A 1 73 ? 23.564 10.540 -54.519 1.00 82.31 73 ASP A N 1
ATOM 582 C CA . ASP A 1 73 ? 23.453 10.027 -55.894 1.00 82.31 73 ASP A CA 1
ATOM 583 C C . ASP A 1 73 ? 24.214 8.704 -56.114 1.00 82.31 73 ASP A C 1
ATOM 585 O O . ASP A 1 73 ? 24.032 8.029 -57.124 1.00 82.31 73 ASP A O 1
ATOM 589 N N . GLN A 1 74 ? 25.056 8.300 -55.156 1.00 82.75 74 GLN A N 1
ATOM 590 C CA . GLN A 1 74 ? 25.837 7.058 -55.201 1.00 82.75 74 GLN A CA 1
ATOM 591 C C . GLN A 1 74 ? 25.104 5.871 -54.548 1.00 82.75 74 GLN A C 1
ATOM 593 O O . GLN A 1 74 ? 25.626 4.752 -54.525 1.00 82.75 74 GLN A O 1
ATOM 598 N N . ILE A 1 75 ? 23.899 6.086 -54.005 1.00 84.38 75 ILE A N 1
ATOM 599 C CA . ILE A 1 75 ? 23.117 5.041 -53.338 1.00 84.38 75 ILE A CA 1
ATOM 600 C C . ILE A 1 75 ? 22.527 4.093 -54.387 1.00 84.38 75 ILE A C 1
ATOM 602 O O . ILE A 1 75 ? 21.684 4.467 -55.200 1.00 84.38 75 ILE A O 1
ATOM 606 N N . LYS A 1 76 ? 22.926 2.817 -54.336 1.00 88.06 76 LYS A N 1
ATOM 607 C CA . LYS A 1 76 ? 22.331 1.770 -55.178 1.00 88.06 76 LYS A CA 1
ATOM 608 C C . LYS A 1 76 ? 20.856 1.565 -54.791 1.00 88.06 76 LYS A C 1
ATOM 610 O O . LYS A 1 76 ? 20.596 1.299 -53.616 1.00 88.06 76 LYS A O 1
ATOM 615 N N . PRO A 1 77 ? 19.900 1.567 -55.742 1.00 88.06 77 PRO A N 1
ATOM 616 C CA . PRO A 1 77 ? 18.481 1.356 -55.436 1.00 88.06 77 PRO A CA 1
ATOM 617 C C . PRO A 1 77 ? 18.189 0.053 -54.677 1.00 88.06 77 PRO A C 1
ATOM 619 O O . PRO A 1 77 ? 17.298 0.010 -53.834 1.00 88.06 77 PRO A O 1
ATOM 622 N N . SER A 1 78 ? 18.984 -0.995 -54.918 1.00 88.75 78 SER A N 1
ATOM 623 C CA . SER A 1 78 ? 18.866 -2.289 -54.236 1.00 88.75 78 SER A CA 1
ATOM 624 C C . SER A 1 78 ? 19.211 -2.247 -52.742 1.00 88.75 78 SER A C 1
ATOM 626 O O . SER A 1 78 ? 18.792 -3.137 -52.015 1.00 88.75 78 SER A O 1
ATOM 628 N N . ALA A 1 79 ? 19.965 -1.242 -52.278 1.00 89.50 79 ALA A N 1
ATOM 629 C CA . ALA A 1 79 ? 20.370 -1.102 -50.877 1.00 89.50 79 ALA A CA 1
ATOM 630 C C . ALA A 1 79 ? 19.358 -0.303 -50.032 1.00 89.50 79 ALA A C 1
ATOM 632 O O . ALA A 1 79 ? 19.410 -0.341 -48.807 1.00 89.50 79 ALA A O 1
ATOM 633 N N . ILE A 1 80 ? 18.419 0.414 -50.664 1.00 90.81 80 ILE A N 1
ATOM 634 C CA . ILE A 1 80 ? 17.461 1.299 -49.978 1.00 90.81 80 ILE A CA 1
ATOM 635 C C . ILE A 1 80 ? 16.647 0.575 -48.883 1.00 90.81 80 ILE A C 1
ATOM 637 O O . ILE A 1 80 ? 16.524 1.135 -47.791 1.00 90.81 80 ILE A O 1
ATOM 641 N N . PRO A 1 81 ? 16.113 -0.647 -49.098 1.00 93.44 81 PRO A N 1
ATOM 642 C CA . PRO A 1 81 ? 15.359 -1.350 -48.057 1.00 93.44 81 PRO A CA 1
ATOM 643 C C . PRO A 1 81 ? 16.192 -1.658 -46.806 1.00 93.44 81 PRO A C 1
ATOM 645 O O . PRO A 1 81 ? 15.694 -1.502 -45.688 1.00 93.44 81 PRO A O 1
ATOM 648 N N . ASP A 1 82 ? 17.459 -2.042 -46.988 1.00 93.06 82 ASP A N 1
ATOM 649 C CA . ASP A 1 82 ? 18.377 -2.343 -45.888 1.00 93.06 82 ASP A CA 1
ATOM 650 C C . ASP A 1 82 ? 18.732 -1.072 -45.108 1.00 93.06 82 ASP A C 1
ATOM 652 O O . ASP A 1 82 ? 18.626 -1.062 -43.883 1.00 93.06 82 ASP A O 1
ATOM 656 N N . LEU A 1 83 ? 19.000 0.043 -45.798 1.00 92.31 83 LEU A N 1
ATOM 657 C CA . LEU A 1 83 ? 19.270 1.335 -45.155 1.00 92.31 83 LEU A CA 1
ATOM 658 C C . LEU A 1 83 ? 18.074 1.839 -44.331 1.00 92.31 83 LEU A C 1
ATOM 660 O O . LEU A 1 83 ? 18.250 2.332 -43.218 1.00 92.31 83 LEU A O 1
ATOM 664 N N . ILE A 1 84 ? 16.843 1.677 -44.836 1.00 93.88 84 ILE A N 1
ATOM 665 C CA . ILE A 1 84 ? 15.623 2.003 -44.077 1.00 93.88 84 ILE A CA 1
ATOM 666 C C . ILE A 1 84 ? 15.523 1.123 -42.826 1.00 93.88 84 ILE A C 1
ATOM 668 O O . ILE A 1 84 ? 15.166 1.609 -41.748 1.00 93.88 84 ILE A O 1
ATOM 672 N N . LYS A 1 85 ? 15.816 -0.176 -42.957 1.00 94.25 85 LYS A N 1
ATOM 673 C CA . LYS A 1 85 ? 15.783 -1.121 -41.838 1.00 94.25 85 LYS A CA 1
ATOM 674 C C . LYS A 1 85 ? 16.815 -0.747 -40.778 1.00 94.25 85 LYS A C 1
ATOM 676 O O . LYS A 1 85 ? 16.444 -0.632 -39.611 1.00 94.25 85 LYS A O 1
ATOM 681 N N . GLY A 1 86 ? 18.066 -0.505 -41.160 1.00 92.81 86 GLY A N 1
ATOM 682 C CA . GLY A 1 86 ? 19.110 -0.128 -40.214 1.00 92.81 86 GLY A CA 1
ATOM 683 C C . GLY A 1 86 ? 18.854 1.228 -39.555 1.00 92.81 86 GLY A C 1
ATOM 684 O O . GLY A 1 86 ? 19.000 1.334 -38.341 1.00 92.81 86 GLY A O 1
ATOM 685 N N . SER A 1 87 ? 18.323 2.229 -40.268 1.00 94.12 87 SER A N 1
ATOM 686 C CA . SER A 1 87 ? 17.902 3.497 -39.644 1.00 94.12 87 SER A CA 1
ATOM 687 C C . SER A 1 87 ? 16.788 3.339 -38.609 1.00 94.12 87 SER A C 1
ATOM 689 O O . SER A 1 87 ? 16.797 4.016 -37.583 1.00 94.12 87 SER A O 1
ATOM 691 N N . LYS A 1 88 ? 15.832 2.426 -38.822 1.00 95.25 88 LYS A N 1
ATOM 692 C CA . LYS A 1 88 ? 14.837 2.103 -37.785 1.00 95.25 88 LYS A CA 1
ATOM 693 C C . LYS A 1 88 ? 15.486 1.442 -36.568 1.00 95.25 88 LYS A C 1
ATOM 695 O O . LYS A 1 88 ? 15.085 1.727 -35.443 1.00 95.25 88 LYS A O 1
ATOM 700 N N . LEU A 1 89 ? 16.491 0.591 -36.778 1.00 94.69 89 LEU A N 1
ATOM 701 C CA . LEU A 1 89 ? 17.243 -0.023 -35.683 1.00 94.69 89 LEU A CA 1
ATOM 702 C C . LEU A 1 89 ? 18.061 1.003 -34.888 1.00 94.69 89 LEU A C 1
ATOM 704 O O . LEU A 1 89 ? 18.151 0.855 -33.676 1.00 94.69 89 LEU A O 1
ATOM 708 N N . VAL A 1 90 ? 18.574 2.071 -35.512 1.00 93.31 90 VAL A N 1
ATOM 709 C CA . VAL A 1 90 ? 19.250 3.175 -34.795 1.00 93.31 90 VAL A CA 1
ATOM 710 C C . VAL A 1 90 ? 18.329 3.817 -33.753 1.00 93.31 90 VAL A C 1
ATOM 712 O O . VAL A 1 90 ? 18.766 4.094 -32.641 1.00 93.31 90 VAL A O 1
ATOM 715 N N . ILE A 1 91 ? 17.037 3.985 -34.058 1.00 95.00 91 ILE A N 1
ATOM 716 C CA . ILE A 1 91 ? 16.052 4.495 -33.087 1.00 95.00 91 ILE A CA 1
ATOM 717 C C . ILE A 1 91 ? 15.920 3.540 -31.896 1.00 95.00 91 ILE A C 1
ATOM 719 O O . ILE A 1 91 ? 15.915 3.977 -30.749 1.00 95.00 91 ILE A O 1
ATOM 723 N N . VAL A 1 92 ? 15.829 2.234 -32.162 1.00 96.38 92 VAL A N 1
ATOM 724 C CA . VAL A 1 92 ? 15.734 1.208 -31.112 1.00 96.38 92 VAL A CA 1
ATOM 725 C C . VAL A 1 92 ? 16.993 1.205 -30.247 1.00 96.38 92 VAL A C 1
ATOM 727 O O . VAL A 1 92 ? 16.897 1.208 -29.023 1.00 96.38 92 VAL A O 1
ATOM 730 N N . VAL A 1 93 ? 18.169 1.245 -30.875 1.00 95.06 93 VAL A N 1
ATOM 731 C CA . VAL A 1 93 ? 19.471 1.353 -30.207 1.00 95.06 93 VAL A CA 1
ATOM 732 C C . VAL A 1 93 ? 19.517 2.576 -29.300 1.00 95.06 93 VAL A C 1
ATOM 734 O O . VAL A 1 93 ? 19.950 2.453 -28.158 1.00 95.06 93 VAL A O 1
ATOM 737 N N . GLU A 1 94 ? 19.035 3.729 -29.763 1.00 94.94 94 GLU A N 1
ATOM 738 C CA . GLU A 1 94 ? 19.076 4.952 -28.965 1.00 94.94 94 GLU A CA 1
ATOM 739 C C . GLU A 1 94 ? 18.201 4.853 -27.712 1.00 94.94 94 GLU A C 1
ATOM 741 O O . GLU A 1 94 ? 18.629 5.214 -26.617 1.00 94.94 94 GLU A O 1
ATOM 746 N N . GLN A 1 95 ? 17.012 4.269 -27.843 1.00 96.75 95 GLN A N 1
ATOM 747 C CA . GLN A 1 95 ? 16.099 4.037 -26.723 1.00 96.75 95 GLN A CA 1
ATOM 748 C C . GLN A 1 95 ? 16.664 3.023 -25.717 1.00 96.75 95 GLN A C 1
ATOM 750 O O . GLN A 1 95 ? 16.595 3.224 -24.503 1.00 96.75 95 GLN A O 1
ATOM 755 N N . LEU A 1 96 ? 17.285 1.945 -26.206 1.00 97.38 96 LEU A N 1
ATOM 756 C CA . LEU A 1 96 ? 17.954 0.961 -25.353 1.00 97.38 96 LEU A CA 1
ATOM 757 C C . LEU A 1 96 ? 19.153 1.573 -24.622 1.00 97.38 96 LEU A C 1
ATOM 759 O O . LEU A 1 96 ? 19.324 1.338 -23.426 1.00 97.38 96 LEU A O 1
ATOM 763 N N . TRP A 1 97 ? 19.960 2.381 -25.312 1.00 96.44 97 TRP A N 1
ATOM 764 C CA . TRP A 1 97 ? 21.106 3.067 -24.721 1.00 96.44 97 TRP A CA 1
ATOM 765 C C . TRP A 1 97 ? 20.662 4.076 -23.650 1.00 96.44 97 TRP A C 1
ATOM 767 O O . TRP A 1 97 ? 21.185 4.033 -22.534 1.00 96.44 97 TRP A O 1
ATOM 777 N N . LEU A 1 98 ? 19.641 4.900 -23.921 1.00 97.19 98 LEU A N 1
ATOM 778 C CA . LEU A 1 98 ? 19.048 5.811 -22.932 1.00 97.19 98 LEU A CA 1
ATOM 779 C C . LEU A 1 98 ? 18.553 5.047 -21.698 1.00 97.19 98 LEU A C 1
ATOM 781 O O . LEU A 1 98 ? 18.877 5.421 -20.566 1.00 97.19 98 LEU A O 1
ATOM 785 N N . GLY A 1 99 ? 17.844 3.936 -21.914 1.00 97.12 99 GLY A N 1
ATOM 786 C CA . GLY A 1 99 ? 17.372 3.051 -20.853 1.00 97.12 99 GLY A CA 1
ATOM 787 C C . GLY A 1 99 ? 18.504 2.505 -19.979 1.00 97.12 99 GLY A C 1
ATOM 788 O O . GLY A 1 99 ? 18.402 2.550 -18.754 1.00 97.12 99 GLY A O 1
ATOM 789 N N . VAL A 1 100 ? 19.616 2.063 -20.578 1.00 97.56 100 VAL A N 1
ATOM 790 C CA . VAL A 1 100 ? 20.790 1.582 -19.828 1.00 97.56 100 VAL A CA 1
ATOM 791 C C . VAL A 1 100 ? 21.429 2.704 -19.006 1.00 97.56 100 VAL A C 1
ATOM 793 O O . VAL A 1 100 ? 21.696 2.518 -17.817 1.00 97.56 100 VAL A O 1
ATOM 796 N N . ILE A 1 101 ? 21.669 3.877 -19.599 1.00 96.81 101 ILE A N 1
ATOM 797 C CA . ILE A 1 101 ? 22.364 4.982 -18.923 1.00 96.81 101 ILE A CA 1
ATOM 798 C C . ILE A 1 101 ? 21.528 5.540 -17.763 1.00 96.81 101 ILE A C 1
ATOM 800 O O . ILE A 1 101 ? 22.019 5.642 -16.634 1.00 96.81 101 ILE A O 1
ATOM 804 N N . TRP A 1 102 ? 20.251 5.858 -17.993 1.00 97.38 102 TRP A N 1
ATOM 805 C CA . TRP A 1 102 ? 19.372 6.357 -16.929 1.00 97.38 102 TRP A CA 1
ATOM 806 C C . TRP A 1 102 ? 19.008 5.268 -15.919 1.00 97.38 102 TRP A C 1
ATOM 808 O O . TRP A 1 102 ? 18.917 5.550 -14.721 1.00 97.38 102 TRP A O 1
ATOM 818 N N . GLY A 1 103 ? 18.893 4.015 -16.357 1.00 96.81 103 GLY A N 1
ATOM 819 C CA . GLY A 1 103 ? 18.710 2.873 -15.473 1.00 96.81 103 GLY A CA 1
ATOM 820 C C . GLY A 1 103 ? 19.888 2.677 -14.514 1.00 96.81 103 GLY A C 1
ATOM 821 O O . GLY A 1 103 ? 19.676 2.381 -13.334 1.00 96.81 103 GLY A O 1
ATOM 822 N N . CYS A 1 104 ? 21.132 2.859 -14.971 1.00 95.56 104 CYS A N 1
ATOM 823 C CA . CYS A 1 104 ? 22.324 2.787 -14.117 1.00 95.56 104 CYS A CA 1
ATOM 824 C C . CYS A 1 104 ? 22.327 3.894 -13.055 1.00 95.56 104 CYS A C 1
ATOM 826 O O . CYS A 1 104 ? 22.594 3.626 -11.880 1.00 95.56 104 CYS A O 1
ATOM 828 N N . LYS A 1 105 ? 21.950 5.121 -13.433 1.00 95.69 105 LYS A N 1
ATOM 829 C CA . LYS A 1 105 ? 21.791 6.238 -12.487 1.00 95.69 105 LYS A CA 1
ATOM 830 C C . LYS A 1 105 ? 20.711 5.957 -11.454 1.00 95.69 105 LYS A C 1
ATOM 832 O O . LYS A 1 105 ? 20.930 6.187 -10.268 1.00 95.69 105 LYS A O 1
ATOM 837 N N . ALA A 1 106 ? 19.571 5.417 -11.877 1.00 95.62 106 ALA A N 1
ATOM 838 C CA . ALA A 1 106 ? 18.500 5.025 -10.970 1.00 95.62 106 ALA A CA 1
ATOM 839 C C . ALA A 1 106 ? 18.964 3.945 -9.972 1.00 95.62 106 ALA A C 1
ATOM 841 O O . ALA A 1 106 ? 18.686 4.065 -8.780 1.00 95.62 106 ALA A O 1
ATOM 842 N N . CYS A 1 107 ? 19.755 2.956 -10.410 1.00 93.56 107 CYS A N 1
ATOM 843 C CA . CYS A 1 107 ? 20.370 1.973 -9.507 1.00 93.56 107 CYS A CA 1
ATOM 844 C C . CYS A 1 107 ? 21.285 2.635 -8.461 1.00 93.56 107 CYS A C 1
ATOM 846 O O . CYS A 1 107 ? 21.176 2.338 -7.271 1.00 93.56 107 CYS A O 1
ATOM 848 N N . LEU A 1 108 ? 22.159 3.555 -8.886 1.00 91.12 108 LEU A N 1
ATOM 849 C CA . LEU A 1 108 ? 23.056 4.292 -7.988 1.00 91.12 108 LEU A CA 1
ATOM 850 C C . LEU A 1 108 ? 22.288 5.175 -6.995 1.00 91.12 108 LEU A C 1
ATOM 852 O O . LEU A 1 108 ? 22.605 5.200 -5.808 1.00 91.12 108 LEU A O 1
ATOM 856 N N . LEU A 1 109 ? 21.249 5.869 -7.454 1.00 93.00 109 LEU A N 1
ATOM 857 C CA . LEU A 1 109 ? 20.403 6.713 -6.611 1.00 93.00 109 LEU A CA 1
ATOM 858 C C . LEU A 1 109 ? 19.615 5.903 -5.577 1.00 93.00 109 LEU A C 1
ATOM 860 O O . LEU A 1 109 ? 19.481 6.352 -4.441 1.00 93.00 109 LEU A O 1
ATOM 864 N N . LEU A 1 110 ? 19.133 4.707 -5.924 1.00 89.44 110 LEU A N 1
ATOM 865 C CA . LEU A 1 110 ? 18.495 3.791 -4.973 1.00 89.44 110 LEU A CA 1
ATOM 866 C C . LEU A 1 110 ? 19.490 3.284 -3.921 1.00 89.44 110 LEU A C 1
ATOM 868 O O . LEU A 1 110 ? 19.178 3.293 -2.728 1.00 89.44 110 LEU A O 1
ATOM 872 N N . LEU A 1 111 ? 20.710 2.936 -4.338 1.00 86.50 111 LEU A N 1
ATOM 873 C CA . LEU A 1 111 ? 21.794 2.580 -3.423 1.00 86.50 111 LEU A CA 1
ATOM 874 C C . LEU A 1 111 ? 22.104 3.733 -2.455 1.00 86.50 111 LEU A C 1
ATOM 876 O O . LEU A 1 111 ? 22.138 3.532 -1.239 1.00 86.50 111 LEU A O 1
ATOM 880 N N . TYR A 1 112 ? 22.248 4.961 -2.962 1.00 87.06 112 TYR A N 1
ATOM 881 C CA . TYR A 1 112 ? 22.494 6.132 -2.118 1.00 87.06 112 TYR A CA 1
ATOM 882 C C . TYR A 1 112 ? 21.303 6.498 -1.238 1.00 87.06 112 TYR A C 1
ATOM 884 O O . TYR A 1 112 ? 21.495 6.930 -0.103 1.00 87.06 112 TYR A O 1
ATOM 892 N N . SER A 1 113 ? 20.077 6.307 -1.715 1.00 85.88 113 SER A N 1
ATOM 893 C CA . SER A 1 113 ? 18.856 6.530 -0.938 1.00 85.88 113 SER A CA 1
ATOM 894 C C . SER A 1 113 ? 18.824 5.613 0.284 1.00 85.88 113 SER A C 1
ATOM 896 O O . SER A 1 113 ? 18.571 6.078 1.396 1.00 85.88 113 SER A O 1
ATOM 898 N N . THR A 1 114 ? 19.186 4.341 0.091 1.00 81.69 114 THR A N 1
ATOM 899 C CA . THR A 1 114 ? 19.326 3.354 1.167 1.00 81.69 114 THR A CA 1
ATOM 900 C C . THR A 1 114 ? 20.437 3.744 2.144 1.00 81.69 114 THR A C 1
ATOM 902 O O . THR A 1 114 ? 20.211 3.747 3.351 1.00 81.69 114 THR A O 1
ATOM 905 N N . MET A 1 115 ? 21.614 4.143 1.646 1.00 73.56 115 MET A N 1
ATOM 906 C CA . MET A 1 115 ? 22.752 4.537 2.493 1.00 73.56 115 MET A CA 1
ATOM 907 C C . MET A 1 115 ? 22.526 5.831 3.283 1.00 73.56 115 MET A C 1
ATOM 909 O O . MET A 1 115 ? 23.084 5.998 4.364 1.00 73.56 115 MET A O 1
ATOM 913 N N . THR A 1 116 ? 21.748 6.765 2.740 1.00 82.94 116 THR A N 1
ATOM 914 C CA . THR A 1 116 ? 21.488 8.073 3.362 1.00 82.94 116 THR A CA 1
ATOM 915 C C . THR A 1 116 ? 20.215 8.095 4.199 1.00 82.94 116 THR A C 1
ATOM 917 O O . THR A 1 116 ? 19.903 9.131 4.782 1.00 82.94 116 THR A O 1
ATOM 920 N N . SER A 1 117 ? 19.472 6.986 4.278 1.00 77.69 117 SER A N 1
ATOM 921 C CA . SER A 1 117 ? 18.231 6.908 5.050 1.00 77.69 117 SER A CA 1
ATOM 922 C C . SER A 1 117 ? 18.466 7.305 6.512 1.00 77.69 117 SER A C 1
ATOM 924 O O . SER A 1 117 ? 19.375 6.800 7.166 1.00 77.69 117 SER A O 1
ATOM 926 N N . GLY A 1 118 ? 17.668 8.248 7.017 1.00 72.56 118 GLY A N 1
ATOM 927 C CA . GLY A 1 118 ? 17.826 8.816 8.363 1.00 72.56 118 GLY A CA 1
ATOM 928 C C . GLY A 1 118 ? 18.768 10.026 8.462 1.00 72.56 118 GLY A C 1
ATOM 929 O O . GLY A 1 118 ? 18.829 10.645 9.519 1.00 72.56 118 GLY A O 1
ATOM 930 N N . LEU A 1 119 ? 19.453 10.419 7.380 1.00 80.38 119 LEU A N 1
ATOM 931 C CA . LEU A 1 119 ? 20.300 11.618 7.325 1.00 80.38 119 LEU A CA 1
ATOM 932 C C . LEU A 1 119 ? 19.627 12.756 6.548 1.00 80.38 119 LEU A C 1
ATOM 934 O O . LEU A 1 119 ? 18.806 12.535 5.657 1.00 80.38 119 LEU A O 1
ATOM 938 N N . SER A 1 120 ? 20.029 14.002 6.815 1.00 79.19 120 SER A N 1
ATOM 939 C CA . SER A 1 120 ? 19.535 15.170 6.067 1.00 79.19 120 SER A CA 1
ATOM 940 C C . SER A 1 120 ? 19.873 15.102 4.570 1.00 79.19 120 SER A C 1
ATOM 942 O O . SER A 1 120 ? 19.081 15.554 3.739 1.00 79.19 120 SER A O 1
ATOM 944 N N . GLN A 1 121 ? 20.988 14.453 4.209 1.00 81.00 121 GLN A N 1
ATOM 945 C CA . GLN A 1 121 ? 21.394 14.214 2.817 1.00 81.00 121 GLN A CA 1
ATOM 946 C C . GLN A 1 121 ? 20.393 13.356 2.032 1.00 81.00 121 GLN A C 1
ATOM 948 O O . GLN A 1 121 ? 20.355 13.449 0.808 1.00 81.00 121 GLN A O 1
ATOM 953 N N . HIS A 1 122 ? 19.521 12.593 2.700 1.00 86.00 122 HIS A N 1
ATOM 954 C CA . HIS A 1 122 ? 18.466 11.822 2.040 1.00 86.00 122 HIS A CA 1
ATOM 955 C C . HIS A 1 122 ? 17.524 12.700 1.198 1.00 86.00 122 HIS A C 1
ATOM 957 O O . HIS A 1 122 ? 17.027 12.276 0.153 1.00 86.00 122 HIS A O 1
ATOM 963 N N . ARG A 1 123 ? 17.294 13.953 1.622 1.00 87.06 123 ARG A N 1
ATOM 964 C CA . ARG A 1 123 ? 16.491 14.924 0.857 1.00 87.06 123 ARG A CA 1
ATOM 965 C C . ARG A 1 123 ? 17.168 15.303 -0.462 1.00 87.06 123 ARG A C 1
ATOM 967 O O . ARG A 1 123 ? 16.493 15.412 -1.480 1.00 87.06 123 ARG A O 1
ATOM 974 N N . ILE A 1 124 ? 18.494 15.441 -0.447 1.00 89.75 124 ILE A N 1
ATOM 975 C CA . ILE A 1 124 ? 19.298 15.775 -1.629 1.00 89.75 124 ILE A CA 1
ATOM 976 C C . ILE A 1 124 ? 19.239 14.629 -2.644 1.00 89.75 124 ILE A C 1
ATOM 978 O O . ILE A 1 124 ? 18.982 14.877 -3.818 1.00 89.75 124 ILE A O 1
ATOM 982 N N . VAL A 1 125 ? 19.376 13.374 -2.196 1.00 91.06 125 VAL A N 1
ATOM 983 C CA . VAL A 1 125 ? 19.266 12.196 -3.081 1.00 91.06 125 VAL A CA 1
ATOM 984 C C . VAL A 1 125 ? 17.911 12.154 -3.793 1.00 91.06 125 VAL A C 1
ATOM 986 O O . VAL A 1 125 ? 17.856 11.900 -4.993 1.00 91.06 125 VAL A O 1
ATOM 989 N N . LYS A 1 126 ? 16.815 12.461 -3.086 1.00 89.25 126 LYS A N 1
ATOM 990 C CA . LYS A 1 126 ? 15.468 12.525 -3.679 1.00 89.25 126 LYS A CA 1
ATOM 991 C C . LYS A 1 126 ? 15.329 13.636 -4.719 1.00 89.25 126 LYS A C 1
ATOM 993 O O . LYS A 1 126 ? 14.743 13.397 -5.770 1.00 89.25 126 LYS A O 1
ATOM 998 N N . LEU A 1 127 ? 15.879 14.820 -4.447 1.00 94.00 127 LEU A N 1
ATOM 999 C CA . LEU A 1 127 ? 15.850 15.945 -5.385 1.00 94.00 127 LEU A CA 1
ATOM 1000 C C . LEU A 1 127 ? 16.647 15.634 -6.659 1.00 94.00 127 LEU A C 1
ATOM 1002 O O . LEU A 1 127 ? 16.149 15.853 -7.760 1.00 94.00 127 LEU A O 1
ATOM 1006 N N . ILE A 1 128 ? 17.841 15.052 -6.515 1.00 94.69 128 ILE A N 1
ATOM 1007 C CA . ILE A 1 128 ? 18.660 14.611 -7.654 1.00 94.69 128 ILE A CA 1
ATOM 1008 C C . ILE A 1 128 ? 17.943 13.503 -8.433 1.00 94.69 128 ILE A C 1
ATOM 1010 O O . ILE A 1 128 ? 17.942 13.521 -9.662 1.00 94.69 128 ILE A O 1
ATOM 1014 N N . GLY A 1 129 ? 17.281 12.572 -7.741 1.00 95.44 129 GLY A N 1
ATOM 1015 C CA . GLY A 1 129 ? 16.477 11.533 -8.382 1.00 95.44 129 GLY A CA 1
ATOM 1016 C C . GLY A 1 129 ? 15.305 12.089 -9.189 1.00 95.44 129 GLY A C 1
ATOM 1017 O O . GLY A 1 129 ? 15.097 11.664 -10.323 1.00 95.44 129 GLY A O 1
ATOM 1018 N N . ALA A 1 130 ? 14.592 13.086 -8.658 1.00 93.81 130 ALA A N 1
ATOM 1019 C CA . ALA A 1 130 ? 13.534 13.777 -9.391 1.00 93.81 130 ALA A CA 1
ATOM 1020 C C . ALA A 1 130 ? 14.084 14.501 -10.628 1.00 93.81 130 ALA A C 1
ATOM 1022 O O . ALA A 1 130 ? 13.518 14.374 -11.710 1.00 93.81 130 ALA A O 1
ATOM 1023 N N . PHE A 1 131 ? 15.220 15.192 -10.500 1.00 96.75 131 PHE A N 1
ATOM 1024 C CA . PHE A 1 131 ? 15.884 15.839 -11.632 1.00 96.75 131 PHE A CA 1
ATOM 1025 C C . PHE A 1 131 ? 16.295 14.832 -12.720 1.00 96.75 131 PHE A C 1
ATOM 1027 O O . PHE A 1 131 ? 16.058 15.083 -13.898 1.00 96.75 131 PHE A O 1
ATOM 1034 N N . CYS A 1 132 ? 16.835 13.667 -12.346 1.00 96.62 132 CYS A N 1
ATOM 1035 C CA . CYS A 1 132 ? 17.182 12.605 -13.299 1.00 96.62 132 CYS A CA 1
ATOM 1036 C C . CYS A 1 132 ? 15.954 12.034 -14.026 1.00 96.62 132 CYS A C 1
ATOM 1038 O O . CYS A 1 132 ? 16.022 11.749 -15.219 1.00 96.62 132 CYS A O 1
ATOM 1040 N N . ALA A 1 133 ? 14.830 11.862 -13.323 1.00 95.56 133 ALA A N 1
ATOM 1041 C CA . ALA A 1 133 ? 13.591 11.385 -13.934 1.00 95.56 133 ALA A CA 1
ATOM 1042 C C . ALA A 1 133 ? 12.993 12.429 -14.892 1.00 95.56 133 ALA A C 1
ATOM 1044 O O . ALA A 1 133 ? 12.585 12.093 -16.000 1.00 95.56 133 ALA A O 1
ATOM 1045 N N . LEU A 1 134 ? 12.990 13.704 -14.494 1.00 96.44 134 LEU A N 1
ATOM 1046 C CA . LEU A 1 134 ? 12.517 14.802 -15.339 1.00 96.44 134 LEU A CA 1
ATOM 1047 C C . LEU A 1 134 ? 13.400 14.991 -16.577 1.00 96.44 134 LEU A C 1
ATOM 1049 O O . LEU A 1 134 ? 12.874 15.236 -17.659 1.00 96.44 134 LEU A O 1
ATOM 1053 N N . SER A 1 135 ? 14.721 14.841 -16.443 1.00 96.94 135 SER A N 1
ATOM 1054 C CA . SER A 1 135 ? 15.637 14.937 -17.581 1.00 96.94 135 SER A CA 1
ATOM 1055 C C . SER A 1 135 ? 15.423 13.808 -18.590 1.00 96.94 135 SER A C 1
ATOM 1057 O O . SER A 1 135 ? 15.446 14.074 -19.787 1.00 96.94 135 SER A O 1
ATOM 1059 N N . PHE A 1 136 ? 15.134 12.584 -18.128 1.00 97.25 136 PHE A N 1
ATOM 1060 C CA . PHE A 1 136 ? 14.749 11.470 -19.000 1.00 97.25 136 PHE A CA 1
ATOM 1061 C C . PHE A 1 136 ? 13.479 11.791 -19.793 1.00 97.25 136 PHE A C 1
ATOM 1063 O O . PHE A 1 136 ? 13.476 11.736 -21.018 1.00 97.25 136 PHE A O 1
ATOM 1070 N N . VAL A 1 137 ? 12.416 12.205 -19.096 1.00 96.81 137 VAL A N 1
ATOM 1071 C CA . VAL A 1 137 ? 11.129 12.541 -19.726 1.00 96.81 137 VAL A CA 1
ATOM 1072 C C . VAL A 1 137 ? 11.285 13.677 -20.741 1.00 96.81 137 VAL A C 1
ATOM 1074 O O . VAL A 1 137 ? 10.711 13.612 -21.824 1.00 96.81 137 VAL A O 1
ATOM 1077 N N . LEU A 1 138 ? 12.088 14.698 -20.424 1.00 96.56 138 LEU A N 1
ATOM 1078 C CA . LEU A 1 138 ? 12.382 15.795 -21.345 1.00 96.56 138 LEU A CA 1
ATOM 1079 C C . LEU A 1 138 ? 13.078 15.303 -22.622 1.00 96.56 138 LEU A C 1
ATOM 1081 O O . LEU A 1 138 ? 12.698 15.719 -23.715 1.00 96.56 138 LEU A O 1
ATOM 1085 N N . VAL A 1 139 ? 14.080 14.427 -22.490 1.00 97.00 139 VAL A N 1
ATOM 1086 C CA . VAL A 1 139 ? 14.789 13.841 -23.637 1.00 97.00 139 VAL A CA 1
ATOM 1087 C C . VAL A 1 139 ? 13.820 13.069 -24.530 1.00 97.00 139 VAL A C 1
ATOM 1089 O O . VAL A 1 139 ? 13.817 13.302 -25.737 1.00 97.00 139 VAL A O 1
ATOM 1092 N N . GLU A 1 140 ? 12.954 12.232 -23.953 1.00 96.88 140 GLU A N 1
ATOM 1093 C CA . GLU A 1 140 ? 11.979 11.450 -24.724 1.00 96.88 140 GLU A CA 1
ATOM 1094 C C . GLU A 1 140 ? 10.970 12.336 -25.460 1.00 96.88 140 GLU A C 1
ATOM 1096 O O . GLU A 1 140 ? 10.728 12.156 -26.655 1.00 96.88 140 GLU A O 1
ATOM 1101 N N . ILE A 1 141 ? 10.419 13.350 -24.783 1.00 95.44 141 ILE A N 1
ATOM 1102 C CA . ILE A 1 141 ? 9.484 14.295 -25.408 1.00 95.44 141 ILE A CA 1
ATOM 1103 C C . ILE A 1 141 ? 10.147 14.982 -26.604 1.00 95.44 141 ILE A C 1
ATOM 1105 O O . ILE A 1 141 ? 9.562 15.047 -27.685 1.00 95.44 141 ILE A O 1
ATOM 1109 N N . LEU A 1 142 ? 11.373 15.481 -26.439 1.00 95.38 142 LEU A N 1
ATOM 1110 C CA . LEU A 1 142 ? 12.059 16.192 -27.514 1.00 95.38 142 LEU A CA 1
ATOM 1111 C C . LEU A 1 142 ? 12.451 15.258 -28.667 1.00 95.38 142 LEU A C 1
ATOM 1113 O O . LEU A 1 142 ? 12.342 15.655 -29.829 1.00 95.38 142 LEU A O 1
ATOM 1117 N N . PHE A 1 143 ? 12.840 14.016 -28.371 1.00 94.75 143 PHE A N 1
ATOM 1118 C CA . PHE A 1 143 ? 13.165 13.006 -29.377 1.00 94.75 143 PHE A CA 1
ATOM 1119 C C . PHE A 1 143 ? 11.959 12.637 -30.247 1.00 94.75 143 PHE A C 1
ATOM 1121 O O . PHE A 1 143 ? 12.061 12.655 -31.474 1.00 94.75 143 PHE A O 1
ATOM 1128 N N . PHE A 1 144 ? 10.805 12.355 -29.637 1.00 94.19 144 PHE A N 1
ATOM 1129 C CA . PHE A 1 144 ? 9.620 11.923 -30.381 1.00 94.19 144 PHE A CA 1
ATOM 1130 C C . PHE A 1 144 ? 8.812 13.073 -30.992 1.00 94.19 144 PHE A C 1
ATOM 1132 O O . PHE A 1 144 ? 8.170 12.867 -32.022 1.00 94.19 144 PHE A O 1
ATOM 1139 N N . ALA A 1 145 ? 8.826 14.267 -30.387 1.00 91.12 145 ALA A N 1
ATOM 1140 C CA . ALA A 1 145 ? 7.936 15.360 -30.787 1.00 91.12 145 ALA A CA 1
ATOM 1141 C C . ALA A 1 145 ? 8.634 16.575 -31.419 1.00 91.12 145 ALA A C 1
ATOM 1143 O O . ALA A 1 145 ? 7.984 17.295 -32.175 1.00 91.12 145 ALA A O 1
ATOM 1144 N N . ALA A 1 146 ? 9.918 16.836 -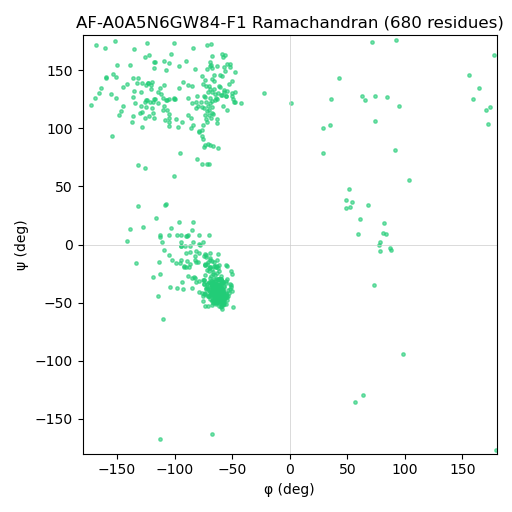31.132 1.00 92.50 146 ALA A N 1
ATOM 1145 C CA . ALA A 1 146 ? 10.546 18.118 -31.481 1.00 92.50 146 ALA A CA 1
ATOM 1146 C C . ALA A 1 146 ? 11.672 18.018 -32.520 1.00 92.50 146 ALA A C 1
ATOM 1148 O O . ALA A 1 146 ? 11.739 18.842 -33.431 1.00 92.50 146 ALA A O 1
ATOM 1149 N N . TRP A 1 147 ? 12.580 17.044 -32.400 1.00 92.44 147 TRP A N 1
ATOM 1150 C CA . TRP A 1 147 ? 13.836 17.080 -33.160 1.00 92.44 147 TRP A CA 1
ATOM 1151 C C . TRP A 1 147 ? 13.718 16.749 -34.648 1.00 92.44 147 TRP A C 1
ATOM 1153 O O . TRP A 1 147 ? 14.510 17.269 -35.436 1.00 92.44 147 TRP A O 1
ATOM 1163 N N . CYS A 1 148 ? 12.769 15.902 -35.046 1.00 91.94 148 CYS A N 1
ATOM 1164 C CA . CYS A 1 148 ? 12.562 15.538 -36.444 1.00 91.94 148 CYS A CA 1
ATOM 1165 C C . CYS A 1 148 ? 11.076 15.287 -36.725 1.00 91.94 148 CYS A C 1
ATOM 1167 O O . CYS A 1 148 ? 10.489 14.333 -36.215 1.00 91.94 148 CYS A O 1
ATOM 1169 N N . HIS A 1 149 ? 10.473 16.136 -37.562 1.00 89.62 149 HIS A N 1
ATOM 1170 C CA . HIS A 1 149 ? 9.060 16.044 -37.921 1.00 89.62 149 HIS A CA 1
ATOM 1171 C C . HIS A 1 149 ? 8.870 16.085 -39.452 1.00 89.62 149 HIS A C 1
ATOM 1173 O O . HIS A 1 149 ? 9.421 16.977 -40.101 1.00 89.62 149 HIS A O 1
ATOM 1179 N N . PRO A 1 150 ? 8.083 15.168 -40.055 1.00 92.50 150 PRO A N 1
ATOM 1180 C CA . PRO A 1 150 ? 7.390 14.038 -39.422 1.00 92.50 150 PRO A CA 1
ATOM 1181 C C . PRO A 1 150 ? 8.375 12.976 -38.911 1.00 92.50 150 PRO A C 1
ATOM 1183 O O . PRO A 1 150 ? 9.443 12.807 -39.493 1.00 92.50 150 PRO A O 1
ATOM 1186 N N . PHE A 1 151 ? 8.005 12.226 -37.866 1.00 91.88 151 PHE A N 1
ATOM 1187 C CA . PHE A 1 151 ? 8.884 11.234 -37.218 1.00 91.88 151 PHE A CA 1
ATOM 1188 C C . PHE A 1 151 ? 9.462 10.197 -38.201 1.00 91.88 151 PHE A C 1
ATOM 1190 O O . PHE A 1 151 ? 10.595 9.745 -38.058 1.00 91.88 151 PHE A O 1
ATOM 1197 N N . SER A 1 152 ? 8.734 9.887 -39.278 1.00 92.56 152 SER A N 1
ATOM 1198 C CA . SER A 1 152 ? 9.208 8.992 -40.338 1.00 92.56 152 SER A CA 1
ATOM 1199 C C . SER A 1 152 ? 10.432 9.487 -41.107 1.00 92.56 152 SER A C 1
ATOM 1201 O O . SER A 1 152 ? 11.055 8.712 -41.831 1.00 92.56 152 SER A O 1
ATOM 1203 N N . ALA A 1 153 ? 10.799 10.761 -40.967 1.00 93.12 153 ALA A N 1
ATOM 1204 C CA . ALA A 1 153 ? 11.999 11.307 -41.579 1.00 93.12 153 ALA A CA 1
ATOM 1205 C C . ALA A 1 153 ? 13.294 10.756 -40.951 1.00 93.12 153 ALA A C 1
ATOM 1207 O O . ALA A 1 153 ? 14.315 10.761 -41.641 1.00 93.12 153 ALA A O 1
ATOM 1208 N N . TYR A 1 154 ? 13.253 10.188 -39.737 1.00 94.06 154 TYR A N 1
ATOM 1209 C CA . TYR A 1 154 ? 14.414 9.527 -39.123 1.00 94.06 154 TYR A CA 1
ATOM 1210 C C . TYR A 1 154 ? 14.961 8.349 -39.941 1.00 94.06 154 TYR A C 1
ATOM 1212 O O . TYR A 1 154 ? 16.160 8.100 -39.930 1.00 94.06 154 TYR A O 1
ATOM 1220 N N . TRP A 1 155 ? 14.113 7.646 -40.697 1.00 94.25 155 TRP A N 1
ATOM 1221 C CA . TRP A 1 155 ? 14.520 6.532 -41.566 1.00 94.25 155 TRP A CA 1
ATOM 1222 C C . TRP A 1 155 ? 14.281 6.816 -43.051 1.00 94.25 155 TRP A C 1
ATOM 1224 O O . TRP A 1 155 ? 14.137 5.895 -43.855 1.00 94.25 155 TRP A O 1
ATOM 1234 N N . SER A 1 156 ? 14.205 8.094 -43.426 1.00 92.25 156 SER A N 1
ATOM 1235 C CA . SER A 1 156 ? 14.094 8.480 -44.833 1.00 92.25 156 SER A CA 1
ATOM 1236 C C . SER A 1 156 ? 15.418 8.269 -45.572 1.00 92.25 156 SER A C 1
ATOM 1238 O O . SER A 1 156 ? 16.482 8.611 -45.052 1.00 92.25 156 SER A O 1
ATOM 1240 N N . VAL A 1 157 ? 15.333 7.705 -46.781 1.00 89.38 157 VAL A N 1
ATOM 1241 C CA . VAL A 1 157 ? 16.443 7.530 -47.726 1.00 89.38 157 VAL A CA 1
ATOM 1242 C C . VAL A 1 157 ? 15.983 8.118 -49.071 1.00 89.38 157 VAL A C 1
ATOM 1244 O O . VAL A 1 157 ? 15.030 7.589 -49.644 1.00 89.38 157 VAL A O 1
ATOM 1247 N N . PRO A 1 158 ? 16.592 9.210 -49.565 1.00 86.50 158 PRO A N 1
ATOM 1248 C CA . PRO A 1 158 ? 17.676 9.962 -48.936 1.00 86.50 158 PRO A CA 1
ATOM 1249 C C . PRO A 1 158 ? 17.230 10.735 -47.680 1.00 86.50 158 PRO A C 1
ATOM 1251 O O . PRO A 1 158 ? 16.041 11.034 -47.524 1.00 86.50 158 PRO A O 1
ATOM 1254 N N . PRO A 1 159 ? 18.166 11.057 -46.769 1.00 85.56 159 PRO A N 1
ATOM 1255 C CA . PRO A 1 159 ? 17.847 11.792 -45.553 1.00 85.56 159 PRO A CA 1
ATOM 1256 C C . PRO A 1 159 ? 17.350 13.205 -45.883 1.00 85.56 159 PRO A C 1
ATOM 1258 O O . PRO A 1 159 ? 18.026 13.977 -46.557 1.00 85.56 159 PRO A O 1
ATOM 1261 N N . LYS A 1 160 ? 16.170 13.572 -45.367 1.00 83.88 160 LYS A N 1
ATOM 1262 C CA . LYS A 1 160 ? 15.576 14.907 -45.594 1.00 83.88 160 LYS A CA 1
ATOM 1263 C C . LYS A 1 160 ? 16.331 16.046 -44.904 1.00 83.88 160 LYS A C 1
ATOM 1265 O O . LYS A 1 160 ? 16.263 17.188 -45.346 1.00 83.88 160 LYS A O 1
ATOM 1270 N N . ASN A 1 161 ? 16.983 15.755 -43.779 1.00 85.44 161 ASN A N 1
ATOM 1271 C CA . ASN A 1 161 ? 17.725 16.723 -42.976 1.00 85.44 161 ASN A CA 1
ATOM 1272 C C . ASN A 1 161 ? 18.871 16.009 -42.243 1.00 85.44 161 ASN A C 1
ATOM 1274 O O . ASN A 1 161 ? 18.712 14.877 -41.777 1.00 85.44 161 ASN A O 1
ATOM 1278 N N . ILE A 1 162 ? 20.003 16.695 -42.090 1.00 84.69 162 ILE A N 1
ATOM 1279 C CA . ILE A 1 162 ? 21.150 16.245 -41.293 1.00 84.69 162 ILE A CA 1
ATOM 1280 C C . ILE A 1 162 ? 20.758 15.955 -39.836 1.00 84.69 162 ILE A C 1
ATOM 1282 O O . ILE A 1 162 ? 21.230 14.987 -39.251 1.00 84.69 162 ILE A O 1
ATOM 1286 N N . GLN A 1 163 ? 19.840 16.730 -39.252 1.00 87.75 163 GLN A N 1
ATOM 1287 C CA . GLN A 1 163 ? 19.376 16.510 -37.880 1.00 87.75 163 GLN A CA 1
ATOM 1288 C C . GLN A 1 163 ? 18.630 15.174 -37.723 1.00 87.75 163 GLN A C 1
ATOM 1290 O O . GLN A 1 163 ? 18.750 14.530 -36.684 1.00 87.75 163 GLN A O 1
ATOM 1295 N N . CYS A 1 164 ? 17.899 14.744 -38.755 1.00 89.00 164 CYS A N 1
ATOM 1296 C CA . CYS A 1 164 ? 17.122 13.503 -38.757 1.00 89.00 164 CYS A CA 1
ATOM 1297 C C . CYS A 1 164 ? 17.963 12.251 -39.053 1.00 89.00 164 CYS A C 1
ATOM 1299 O O . CYS A 1 164 ? 17.485 11.149 -38.828 1.00 89.00 164 CYS A O 1
ATOM 1301 N N . SER A 1 165 ? 19.183 12.401 -39.574 1.00 88.25 165 SER A N 1
ATOM 1302 C CA . SER A 1 165 ? 20.095 11.277 -39.847 1.00 88.25 165 SER A CA 1
ATOM 1303 C C . SER A 1 165 ? 21.219 11.171 -38.814 1.00 88.25 165 SER A C 1
ATOM 1305 O O . SER A 1 165 ? 21.592 10.072 -38.424 1.00 88.25 165 SER A O 1
ATOM 1307 N N . VAL A 1 166 ? 21.735 12.306 -38.333 1.00 88.75 166 VAL A N 1
ATOM 1308 C CA . VAL A 1 166 ? 22.899 12.378 -37.429 1.00 88.75 166 VAL A CA 1
ATOM 1309 C C . VAL A 1 166 ? 22.510 12.623 -35.964 1.00 88.75 166 VAL A C 1
ATOM 1311 O O . VAL A 1 166 ? 23.332 12.455 -35.069 1.00 88.75 166 VAL A O 1
ATOM 1314 N N . TYR A 1 167 ? 21.263 13.015 -35.678 1.00 92.00 167 TYR A N 1
ATOM 1315 C CA . TYR A 1 167 ? 20.761 13.246 -34.312 1.00 92.00 167 TYR A CA 1
ATOM 1316 C C . TYR A 1 167 ? 21.497 14.354 -33.535 1.00 92.00 167 TYR A C 1
ATOM 1318 O O . TYR A 1 167 ? 21.441 14.403 -32.308 1.00 92.00 167 TYR A O 1
ATOM 1326 N N . ARG A 1 168 ? 22.163 15.294 -34.214 1.00 90.62 168 ARG A N 1
ATOM 1327 C CA . ARG A 1 168 ? 23.105 16.248 -33.597 1.00 90.62 168 ARG A CA 1
ATOM 1328 C C . ARG A 1 168 ? 22.561 16.975 -32.357 1.00 90.62 168 ARG A C 1
ATOM 1330 O O . ARG A 1 168 ? 23.192 16.913 -31.305 1.00 90.62 168 ARG A O 1
ATOM 1337 N N . ASN A 1 169 ? 21.400 17.629 -32.447 1.00 92.56 169 ASN A N 1
ATOM 1338 C CA . ASN A 1 169 ? 20.823 18.366 -31.308 1.00 92.56 169 ASN A CA 1
ATOM 1339 C C . ASN A 1 169 ? 20.431 17.442 -30.147 1.00 92.56 169 ASN A C 1
ATOM 1341 O O . ASN A 1 169 ? 20.605 17.801 -28.984 1.00 92.56 169 ASN A O 1
ATOM 1345 N N . HIS A 1 170 ? 19.951 16.238 -30.468 1.00 94.50 170 HIS A N 1
ATOM 1346 C CA . HIS A 1 170 ? 19.594 15.222 -29.483 1.00 94.50 170 HIS A CA 1
ATOM 1347 C C . HIS A 1 170 ? 20.835 14.759 -28.719 1.00 94.50 170 HIS A C 1
ATOM 1349 O O . HIS A 1 170 ? 20.858 14.819 -27.493 1.00 94.50 170 HIS A O 1
ATOM 1355 N N . LEU A 1 171 ? 21.911 14.417 -29.434 1.00 94.06 171 LEU A N 1
ATOM 1356 C CA . LEU A 1 171 ? 23.173 13.979 -28.833 1.00 94.06 171 LEU A CA 1
ATOM 1357 C C . LEU A 1 171 ? 23.799 15.052 -27.931 1.00 94.06 171 LEU A C 1
ATOM 1359 O O . LEU A 1 171 ? 24.330 14.717 -26.874 1.00 94.06 171 LEU A O 1
ATOM 1363 N N . ILE A 1 172 ? 23.715 16.332 -28.314 1.00 94.44 172 ILE A N 1
ATOM 1364 C CA . ILE A 1 172 ? 24.223 17.454 -27.506 1.00 94.44 172 ILE A CA 1
ATOM 1365 C C . ILE A 1 172 ? 23.418 17.611 -26.210 1.00 94.44 172 ILE A C 1
ATOM 1367 O O . ILE A 1 172 ? 24.010 17.715 -25.134 1.00 94.44 172 ILE A O 1
ATOM 1371 N N . LEU A 1 173 ? 22.082 17.610 -26.292 1.00 95.31 173 LEU A N 1
ATOM 1372 C CA . LEU A 1 173 ? 21.226 17.731 -25.109 1.00 95.31 173 LEU A CA 1
ATOM 1373 C C . LEU A 1 173 ? 21.439 16.553 -24.152 1.00 95.31 173 LEU A C 1
ATOM 1375 O O . LEU A 1 173 ? 21.617 16.748 -22.949 1.00 95.31 173 LEU A O 1
ATOM 1379 N N . VAL A 1 174 ? 21.441 15.337 -24.698 1.00 96.06 174 VAL A N 1
ATOM 1380 C CA . VAL A 1 174 ? 21.673 14.106 -23.945 1.00 96.06 174 VAL A CA 1
ATOM 1381 C C . VAL A 1 174 ? 23.028 14.154 -23.252 1.00 96.06 174 VAL A C 1
ATOM 1383 O O . VAL A 1 174 ? 23.087 13.851 -22.066 1.00 96.06 174 VAL A O 1
ATOM 1386 N N . LEU A 1 175 ? 24.097 14.585 -23.933 1.00 95.81 175 LEU A N 1
ATOM 1387 C CA . LEU A 1 175 ? 25.420 14.739 -23.324 1.00 95.81 175 LEU A CA 1
ATOM 1388 C C . LEU A 1 175 ? 25.384 15.705 -22.134 1.00 95.81 175 LEU A C 1
ATOM 1390 O O . LEU A 1 175 ? 25.866 15.367 -21.054 1.00 95.81 175 LEU A O 1
ATOM 1394 N N . ALA A 1 176 ? 24.790 16.888 -22.318 1.00 96.94 176 ALA A N 1
ATOM 1395 C CA . ALA A 1 176 ? 24.724 17.913 -21.280 1.00 96.94 176 ALA A CA 1
ATOM 1396 C C . ALA A 1 176 ? 23.967 17.419 -20.038 1.00 96.94 176 ALA A C 1
ATOM 1398 O O . ALA A 1 176 ? 24.465 17.538 -18.916 1.00 96.94 176 ALA A O 1
ATOM 1399 N N . LEU A 1 177 ? 22.792 16.810 -20.234 1.00 97.25 177 LEU A N 1
ATOM 1400 C CA . LEU A 1 177 ? 21.997 16.245 -19.143 1.00 97.25 177 LEU A CA 1
ATOM 1401 C C . LEU A 1 177 ? 22.696 15.045 -18.499 1.00 97.25 177 LEU A C 1
ATOM 1403 O O . LEU A 1 177 ? 22.673 14.930 -17.276 1.00 97.25 177 LEU A O 1
ATOM 1407 N N . ASN A 1 178 ? 23.352 14.187 -19.287 1.00 95.69 178 ASN A N 1
ATOM 1408 C CA . ASN A 1 178 ? 24.089 13.028 -18.789 1.00 95.69 178 ASN A CA 1
ATOM 1409 C C . ASN A 1 178 ? 25.208 13.468 -17.830 1.00 95.69 178 ASN A C 1
ATOM 1411 O O . ASN A 1 178 ? 25.190 13.082 -16.659 1.00 95.69 178 ASN A O 1
ATOM 1415 N N . ILE A 1 179 ? 26.076 14.383 -18.276 1.00 96.00 179 ILE A N 1
ATOM 1416 C CA . ILE A 1 179 ? 27.168 14.948 -17.467 1.00 96.00 179 ILE A CA 1
ATOM 1417 C C . ILE A 1 179 ? 26.626 15.644 -16.216 1.00 96.00 179 ILE A C 1
ATOM 1419 O O . ILE A 1 179 ? 27.122 15.398 -15.116 1.00 96.00 179 ILE A O 1
ATOM 1423 N N . ALA A 1 180 ? 25.600 16.491 -16.357 1.00 96.31 180 ALA A N 1
ATOM 1424 C CA . ALA A 1 180 ? 25.021 17.206 -15.223 1.00 96.31 180 ALA A CA 1
ATOM 1425 C C . ALA A 1 180 ? 24.506 16.234 -14.150 1.00 96.31 180 ALA A C 1
ATOM 1427 O O . ALA A 1 180 ? 24.826 16.385 -12.970 1.00 96.31 180 ALA A O 1
ATOM 1428 N N . THR A 1 181 ? 23.762 15.200 -14.554 1.00 96.19 181 THR A N 1
ATOM 1429 C CA . THR A 1 181 ? 23.249 14.194 -13.615 1.00 96.19 181 THR A CA 1
ATOM 1430 C C . THR A 1 181 ? 24.360 13.379 -12.951 1.00 96.19 181 THR A C 1
ATOM 1432 O O . THR A 1 181 ? 24.290 13.151 -11.744 1.00 96.19 181 THR A O 1
ATOM 1435 N N . ASP A 1 182 ? 25.411 12.999 -13.682 1.00 94.12 182 ASP A N 1
ATOM 1436 C CA . ASP A 1 182 ? 26.530 12.229 -13.125 1.00 94.12 182 ASP A CA 1
ATOM 1437 C C . ASP A 1 182 ? 27.335 13.045 -12.107 1.00 94.12 182 ASP A C 1
ATOM 1439 O O . ASP A 1 182 ? 27.680 12.537 -11.037 1.00 94.12 182 ASP A O 1
ATOM 1443 N N . LEU A 1 183 ? 27.567 14.334 -12.384 1.00 93.62 183 LEU A N 1
ATOM 1444 C CA . LEU A 1 183 ? 28.201 15.254 -11.436 1.00 93.62 183 LEU A CA 1
ATOM 1445 C C . LEU A 1 183 ? 27.376 15.387 -10.152 1.00 93.62 183 LEU A C 1
ATOM 1447 O O . LEU A 1 183 ? 27.919 15.257 -9.055 1.00 93.62 183 LEU A O 1
ATOM 1451 N N . MET A 1 184 ? 26.057 15.577 -10.270 1.00 93.44 184 MET A N 1
ATOM 1452 C CA . MET A 1 184 ? 25.173 15.665 -9.103 1.00 93.44 184 MET A CA 1
ATOM 1453 C C . MET A 1 184 ? 25.212 14.383 -8.261 1.00 93.44 184 MET A C 1
ATOM 1455 O O . MET A 1 184 ? 25.322 14.456 -7.036 1.00 93.44 184 MET A O 1
ATOM 1459 N N . ILE A 1 185 ? 25.160 13.210 -8.902 1.00 92.06 185 ILE A N 1
ATOM 1460 C CA . ILE A 1 185 ? 25.214 11.909 -8.222 1.00 92.06 185 ILE A CA 1
ATOM 1461 C C . ILE A 1 185 ? 26.558 11.720 -7.501 1.00 92.06 185 ILE A C 1
ATOM 1463 O O . ILE A 1 185 ? 26.589 11.251 -6.362 1.00 92.06 185 ILE A O 1
ATOM 1467 N N . MET A 1 186 ? 27.666 12.137 -8.117 1.00 88.00 186 MET A N 1
ATOM 1468 C CA . MET A 1 186 ? 29.008 12.065 -7.527 1.00 88.00 186 MET A CA 1
ATOM 1469 C C . MET A 1 186 ? 29.174 12.973 -6.298 1.00 88.00 186 MET A C 1
ATOM 1471 O O . MET A 1 186 ? 29.928 12.647 -5.380 1.00 88.00 186 MET A O 1
ATOM 1475 N N . CYS A 1 187 ? 28.443 14.089 -6.234 1.00 87.88 187 CYS A N 1
ATOM 1476 C CA . CYS A 1 187 ? 28.475 15.003 -5.092 1.00 87.88 187 CYS A CA 1
ATOM 1477 C C . CYS A 1 187 ? 27.742 14.472 -3.846 1.00 87.88 187 CYS A C 1
ATOM 1479 O O . CYS A 1 187 ? 28.003 14.962 -2.749 1.00 87.88 187 CYS A O 1
ATOM 1481 N N . ILE A 1 188 ? 26.864 13.468 -3.970 1.00 88.00 188 ILE A N 1
ATOM 1482 C CA . ILE A 1 188 ? 26.107 12.888 -2.842 1.00 88.00 188 ILE A CA 1
ATOM 1483 C C . ILE A 1 188 ? 27.020 12.344 -1.721 1.00 88.00 188 ILE A C 1
ATOM 1485 O O . ILE A 1 188 ? 26.815 12.712 -0.559 1.00 88.00 188 ILE A O 1
ATOM 1489 N N . PRO A 1 189 ? 28.015 11.476 -1.997 1.00 81.06 189 PRO A N 1
ATOM 1490 C CA . PRO A 1 189 ? 28.877 10.912 -0.958 1.00 81.06 189 PRO A CA 1
ATOM 1491 C C . PRO A 1 189 ? 29.880 11.913 -0.365 1.00 81.06 189 PRO A C 1
ATOM 1493 O O . PRO A 1 189 ? 30.337 11.715 0.760 1.00 81.06 189 PRO A O 1
ATOM 1496 N N . LEU A 1 190 ? 30.228 12.998 -1.062 1.00 80.25 190 LEU A N 1
ATOM 1497 C CA . LEU A 1 190 ? 31.338 13.875 -0.671 1.00 80.25 190 LEU A CA 1
ATOM 1498 C C . LEU A 1 190 ? 31.177 14.505 0.735 1.00 80.25 190 LEU A C 1
ATOM 1500 O O . LEU A 1 190 ? 32.110 14.402 1.537 1.00 80.25 190 LEU A O 1
ATOM 1504 N N . PRO A 1 191 ? 30.010 15.059 1.126 1.00 79.19 191 PRO A N 1
ATOM 1505 C CA . PRO A 1 191 ? 29.809 15.583 2.478 1.00 79.19 191 PRO A CA 1
ATOM 1506 C C . PRO A 1 191 ? 29.885 14.508 3.573 1.00 79.19 191 PRO A C 1
ATOM 1508 O O . PRO A 1 191 ? 30.280 14.812 4.700 1.00 79.19 191 PRO A O 1
ATOM 1511 N N . LEU A 1 192 ? 29.524 13.255 3.259 1.00 76.44 192 LEU A N 1
ATOM 1512 C CA . LEU A 1 192 ? 29.649 12.123 4.186 1.00 76.44 192 LEU A CA 1
ATOM 1513 C C . LEU A 1 192 ? 31.121 11.777 4.422 1.00 76.44 192 LEU A C 1
ATOM 1515 O O . LEU A 1 192 ? 31.531 11.584 5.563 1.00 76.44 192 LEU A O 1
ATOM 1519 N N . LEU A 1 193 ? 31.931 11.763 3.359 1.00 73.31 193 LEU A N 1
ATOM 1520 C CA . LEU A 1 193 ? 33.366 11.470 3.436 1.00 73.31 193 LEU A CA 1
ATOM 1521 C C . LEU A 1 193 ? 34.155 12.540 4.179 1.00 73.31 193 LEU A C 1
ATOM 1523 O O . LEU A 1 193 ? 35.126 12.228 4.868 1.00 73.31 193 LEU A O 1
ATOM 1527 N N . ILE A 1 194 ? 33.762 13.804 4.030 1.00 77.19 194 ILE A N 1
ATOM 1528 C CA . ILE A 1 194 ? 34.433 14.918 4.702 1.00 77.19 194 ILE A CA 1
ATOM 1529 C C . ILE A 1 194 ? 34.209 14.839 6.214 1.00 77.19 194 ILE A C 1
ATOM 1531 O O . ILE A 1 194 ? 35.163 15.006 6.970 1.00 77.19 194 ILE A O 1
ATOM 1535 N N . LYS A 1 195 ? 32.981 14.527 6.647 1.00 75.44 195 LYS A N 1
ATOM 1536 C CA . LYS A 1 195 ? 32.617 14.423 8.069 1.00 75.44 195 LYS A CA 1
ATOM 1537 C C . LYS A 1 195 ? 33.038 13.100 8.722 1.00 75.44 195 LYS A C 1
ATOM 1539 O O . LYS A 1 195 ? 33.051 13.005 9.947 1.00 75.44 195 LYS A O 1
ATOM 1544 N N . ALA A 1 196 ? 33.383 12.080 7.936 1.00 71.81 196 ALA A N 1
ATOM 1545 C CA . ALA A 1 196 ? 33.781 10.777 8.455 1.00 71.81 196 ALA A CA 1
ATOM 1546 C C . ALA A 1 196 ? 35.189 10.814 9.084 1.00 71.81 196 ALA A C 1
ATOM 1548 O O . ALA A 1 196 ? 36.180 11.123 8.418 1.00 71.81 196 ALA A O 1
ATOM 1549 N N . LYS A 1 197 ? 35.295 10.426 10.364 1.00 74.31 197 LYS A N 1
ATOM 1550 C CA . LYS A 1 197 ? 36.570 10.240 11.084 1.00 74.31 197 LYS A CA 1
ATOM 1551 C C . LYS A 1 197 ? 37.245 8.921 10.667 1.00 74.31 197 LYS A C 1
ATOM 1553 O O . LYS A 1 197 ? 37.273 7.959 11.427 1.00 74.31 197 LYS A O 1
ATOM 1558 N N . LEU A 1 198 ? 37.738 8.846 9.430 1.00 72.62 198 LEU A N 1
ATOM 1559 C CA . LEU A 1 198 ? 38.423 7.669 8.875 1.00 72.62 198 LEU A CA 1
ATOM 1560 C C . LEU A 1 198 ? 39.930 7.915 8.730 1.00 72.62 198 LEU A C 1
ATOM 1562 O O . LEU A 1 198 ? 40.355 9.043 8.485 1.00 72.62 198 LEU A O 1
ATOM 1566 N N . SER A 1 199 ? 40.743 6.855 8.835 1.00 74.38 199 SER A N 1
ATOM 1567 C CA . SER A 1 199 ? 42.185 6.955 8.562 1.00 74.38 199 SER A CA 1
ATOM 1568 C C . SER A 1 199 ? 42.449 7.341 7.100 1.00 74.38 199 SER A C 1
ATOM 1570 O O . SER A 1 199 ? 41.635 7.064 6.217 1.00 74.38 199 SER A O 1
ATOM 1572 N N . LEU A 1 200 ? 43.588 7.981 6.819 1.00 76.75 200 LEU A N 1
ATOM 1573 C CA . LEU A 1 200 ? 43.870 8.577 5.505 1.00 76.75 200 LEU A CA 1
ATOM 1574 C C . LEU A 1 200 ? 43.816 7.557 4.355 1.00 76.75 200 LEU A C 1
ATOM 1576 O O . LEU A 1 200 ? 43.147 7.797 3.353 1.00 76.75 200 LEU A O 1
ATOM 1580 N N . THR A 1 201 ? 44.408 6.373 4.534 1.00 71.50 201 THR A N 1
ATOM 1581 C CA . THR A 1 201 ? 44.315 5.252 3.578 1.00 71.50 201 THR A CA 1
ATOM 1582 C C . THR A 1 201 ? 42.863 4.878 3.289 1.00 71.50 201 THR A C 1
ATOM 1584 O O . THR A 1 201 ? 42.513 4.494 2.167 1.00 71.50 201 THR A O 1
ATOM 1587 N N . LYS A 1 202 ? 41.996 5.034 4.304 1.00 66.19 202 LYS A N 1
ATOM 1588 C CA . LYS A 1 202 ? 40.590 4.692 4.186 1.00 66.19 202 LYS A CA 1
ATOM 1589 C C . LYS A 1 202 ? 39.800 5.685 3.346 1.00 66.19 202 LYS A C 1
ATOM 1591 O O . LYS A 1 202 ? 38.992 5.329 2.490 1.00 66.19 202 LYS A O 1
ATOM 1596 N N . LYS A 1 203 ? 40.104 6.955 3.574 1.00 72.31 203 LYS A N 1
ATOM 1597 C CA . LYS A 1 203 ? 39.560 8.069 2.812 1.00 72.31 203 LYS A CA 1
ATOM 1598 C C . LYS A 1 203 ? 40.005 8.006 1.349 1.00 72.31 203 LYS A C 1
ATOM 1600 O O . LYS A 1 203 ? 39.170 8.161 0.469 1.00 72.31 203 LYS A O 1
ATOM 1605 N N . ILE A 1 204 ? 41.275 7.677 1.091 1.00 75.06 204 ILE A N 1
ATOM 1606 C CA . ILE A 1 204 ? 41.837 7.579 -0.266 1.00 75.06 204 ILE A CA 1
ATOM 1607 C C . ILE A 1 204 ? 41.155 6.484 -1.093 1.00 75.06 204 ILE A C 1
ATOM 1609 O O . ILE A 1 204 ? 40.719 6.760 -2.205 1.00 75.06 204 ILE A O 1
ATOM 1613 N N . THR A 1 205 ? 41.006 5.263 -0.569 1.00 68.81 205 THR A N 1
ATOM 1614 C CA . THR A 1 205 ? 40.392 4.172 -1.363 1.00 68.81 205 THR A CA 1
ATOM 1615 C C . THR A 1 205 ? 38.911 4.439 -1.623 1.00 68.81 205 THR A C 1
ATOM 1617 O O . THR A 1 205 ? 38.406 4.152 -2.703 1.00 68.81 205 THR A O 1
ATOM 1620 N N . LEU A 1 206 ? 38.208 5.031 -0.656 1.00 69.12 206 LEU A N 1
ATOM 1621 C CA . LEU A 1 206 ? 36.803 5.379 -0.822 1.00 69.12 206 LEU A CA 1
ATOM 1622 C C . LEU A 1 206 ? 36.630 6.525 -1.836 1.00 69.12 206 LEU A C 1
ATOM 1624 O O . LEU A 1 206 ? 35.779 6.431 -2.715 1.00 69.12 206 LEU A O 1
ATOM 1628 N N . CYS A 1 207 ? 37.502 7.540 -1.806 1.00 73.31 207 CYS A N 1
ATOM 1629 C CA . CYS A 1 207 ? 37.589 8.550 -2.866 1.00 73.31 207 CYS A CA 1
ATOM 1630 C C . CYS A 1 207 ? 37.909 7.932 -4.237 1.00 73.31 207 CYS A C 1
ATOM 1632 O O . CYS A 1 207 ? 37.317 8.346 -5.230 1.00 73.31 207 CYS A O 1
ATOM 1634 N N . ALA A 1 208 ? 38.786 6.925 -4.304 1.00 75.94 208 ALA A N 1
ATOM 1635 C CA . ALA A 1 208 ? 39.110 6.236 -5.552 1.00 75.94 208 ALA A CA 1
ATOM 1636 C C . ALA A 1 208 ? 37.878 5.529 -6.147 1.00 75.94 208 ALA A C 1
ATOM 1638 O O . ALA A 1 208 ? 37.603 5.684 -7.333 1.00 75.94 208 ALA A O 1
ATOM 1639 N N . VAL A 1 209 ? 37.068 4.847 -5.330 1.00 73.00 209 VAL A N 1
ATOM 1640 C CA . VAL A 1 209 ? 35.813 4.225 -5.796 1.00 73.00 209 VAL A CA 1
ATOM 1641 C C . VAL A 1 209 ? 34.827 5.272 -6.326 1.00 73.00 209 VAL A C 1
ATOM 1643 O O . VAL A 1 209 ? 34.222 5.062 -7.373 1.00 73.00 209 VAL A O 1
ATOM 1646 N N . PHE A 1 210 ? 34.691 6.425 -5.665 1.00 70.00 210 PHE A N 1
ATOM 1647 C CA . PHE A 1 210 ? 33.795 7.489 -6.136 1.00 70.00 210 PHE A CA 1
ATOM 1648 C C . PHE A 1 210 ? 34.327 8.246 -7.361 1.00 70.00 210 PHE A C 1
ATOM 1650 O O . PHE A 1 210 ? 33.534 8.709 -8.180 1.00 70.00 210 PHE A O 1
ATOM 1657 N N . SER A 1 211 ? 35.649 8.299 -7.554 1.00 78.88 211 SER A N 1
ATOM 1658 C CA . SER A 1 211 ? 36.262 8.873 -8.760 1.00 78.88 211 SER A CA 1
ATOM 1659 C C . SER A 1 211 ? 35.991 8.068 -10.035 1.00 78.88 211 SER A C 1
ATOM 1661 O O . SER A 1 211 ? 36.135 8.605 -11.129 1.00 78.88 211 SER A O 1
ATOM 1663 N N . LEU A 1 212 ? 35.508 6.823 -9.930 1.00 83.12 212 LEU A N 1
ATOM 1664 C CA . LEU A 1 212 ? 35.081 6.036 -11.093 1.00 83.12 212 LEU A CA 1
ATOM 1665 C C . LEU A 1 212 ? 33.914 6.687 -11.855 1.00 83.12 212 LEU A C 1
ATOM 1667 O O . LEU A 1 212 ? 33.775 6.463 -13.054 1.00 83.12 212 LEU A O 1
ATOM 1671 N N . GLY A 1 213 ? 33.126 7.553 -11.205 1.00 84.50 213 GLY A N 1
ATOM 1672 C CA . GLY A 1 213 ? 32.115 8.370 -11.886 1.00 84.50 213 GLY A CA 1
ATOM 1673 C C . GLY A 1 213 ? 32.711 9.347 -12.908 1.00 84.50 213 GLY A C 1
ATOM 1674 O O . GLY A 1 213 ? 32.092 9.616 -13.932 1.00 84.50 213 GLY A O 1
ATOM 1675 N N . ILE A 1 214 ? 33.947 9.816 -12.700 1.00 88.88 214 ILE A N 1
ATOM 1676 C CA . ILE A 1 214 ? 34.662 10.669 -13.666 1.00 88.88 214 ILE A CA 1
ATOM 1677 C C . ILE A 1 214 ? 34.948 9.884 -14.950 1.00 88.88 214 ILE A C 1
ATOM 1679 O O . ILE A 1 214 ? 34.845 10.423 -16.049 1.00 88.88 214 ILE A O 1
ATOM 1683 N N . PHE A 1 215 ? 35.261 8.593 -14.830 1.00 89.75 215 PHE A N 1
ATOM 1684 C CA . PHE A 1 215 ? 35.529 7.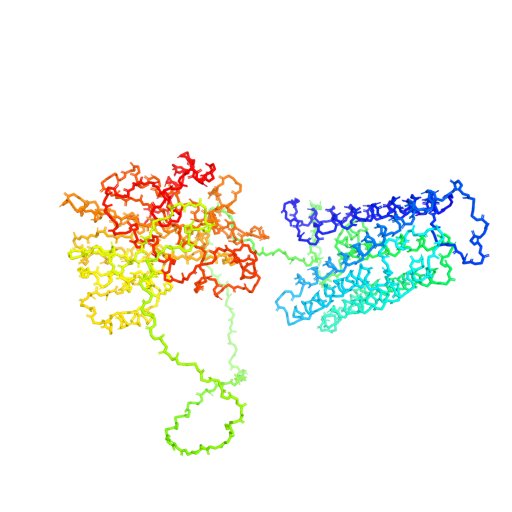744 -15.987 1.00 89.75 215 PHE A CA 1
ATOM 1685 C C . PHE A 1 215 ? 34.276 7.527 -16.853 1.00 89.75 215 PHE A C 1
ATOM 1687 O O . PHE A 1 215 ? 34.376 7.544 -18.079 1.00 89.75 215 PHE A O 1
ATOM 1694 N N . VAL A 1 216 ? 33.090 7.414 -16.238 1.00 92.25 216 VAL A N 1
ATOM 1695 C CA . VAL A 1 216 ? 31.802 7.366 -16.961 1.00 92.25 216 VAL A CA 1
ATOM 1696 C C . VAL A 1 216 ? 31.571 8.665 -17.740 1.00 92.25 216 VAL A C 1
ATOM 1698 O O . VAL A 1 216 ? 31.258 8.618 -18.929 1.00 92.25 216 VAL A O 1
ATOM 1701 N N . ILE A 1 217 ? 31.821 9.818 -17.110 1.00 93.94 217 ILE A N 1
ATOM 1702 C CA . ILE A 1 217 ? 31.709 11.137 -17.751 1.00 93.94 217 ILE A CA 1
ATOM 1703 C C . ILE A 1 217 ? 32.655 11.245 -18.958 1.00 93.94 217 ILE A C 1
ATOM 1705 O O . ILE A 1 217 ? 32.242 11.692 -20.027 1.00 93.94 217 ILE A O 1
ATOM 1709 N N . LEU A 1 218 ? 33.908 10.798 -18.828 1.00 93.00 218 LEU A N 1
ATOM 1710 C CA . LEU A 1 218 ? 34.866 10.792 -19.940 1.00 93.00 218 LEU A CA 1
ATOM 1711 C C . LEU A 1 218 ? 34.413 9.881 -21.089 1.00 93.00 218 LEU A C 1
ATOM 1713 O O . LEU A 1 218 ? 34.518 10.271 -22.252 1.00 93.00 218 LEU A O 1
ATOM 1717 N N . CYS A 1 219 ? 33.876 8.697 -20.780 1.00 92.44 219 CYS A N 1
ATOM 1718 C CA . CYS A 1 219 ? 33.326 7.796 -21.794 1.00 92.44 219 CYS A CA 1
ATOM 1719 C C . CYS A 1 219 ? 32.132 8.421 -22.526 1.00 92.44 219 CYS A C 1
ATOM 1721 O O . CYS A 1 219 ? 32.043 8.292 -23.743 1.00 92.44 219 CYS A O 1
ATOM 1723 N N . SER A 1 220 ? 31.268 9.145 -21.811 1.00 93.81 220 SER A N 1
ATOM 1724 C CA . SER A 1 220 ? 30.137 9.890 -22.377 1.00 93.81 220 SER A CA 1
ATOM 1725 C C . SER A 1 220 ? 30.586 11.000 -23.326 1.00 93.81 220 SER A C 1
ATOM 1727 O O . SER A 1 220 ? 30.114 11.088 -24.463 1.00 93.81 220 SER A O 1
ATOM 1729 N N . ILE A 1 221 ? 31.593 11.783 -22.925 1.00 94.50 221 ILE A N 1
ATOM 1730 C CA . ILE A 1 221 ? 32.194 12.814 -23.782 1.00 94.50 221 ILE A CA 1
ATOM 1731 C C . ILE A 1 221 ? 32.788 12.190 -25.046 1.00 94.50 221 ILE A C 1
ATOM 1733 O O . ILE A 1 221 ? 32.507 12.666 -26.144 1.00 94.50 221 ILE A O 1
ATOM 1737 N N . LEU A 1 222 ? 33.578 11.120 -24.919 1.00 92.62 222 LEU A N 1
ATOM 1738 C CA . LEU A 1 222 ? 34.204 10.459 -26.068 1.00 92.62 222 LEU A CA 1
ATOM 1739 C C . LEU A 1 222 ? 33.162 9.835 -27.002 1.00 92.62 222 LEU A C 1
ATOM 1741 O O . LEU A 1 222 ? 33.246 10.009 -28.216 1.00 92.62 222 LEU A O 1
ATOM 1745 N N . SER A 1 223 ? 32.147 9.179 -26.443 1.00 92.25 223 SER A N 1
ATOM 1746 C CA . SER A 1 223 ? 31.036 8.585 -27.186 1.00 92.25 223 SER A CA 1
ATOM 1747 C C . SER A 1 223 ? 30.310 9.609 -28.047 1.00 92.25 223 SER A C 1
ATOM 1749 O O . SER A 1 223 ? 30.190 9.436 -29.266 1.00 92.25 223 SER A O 1
ATOM 1751 N N . LYS A 1 224 ? 29.917 10.744 -27.462 1.00 93.75 224 LYS A N 1
ATOM 1752 C CA . LYS A 1 224 ? 29.228 11.795 -28.217 1.00 93.75 224 LYS A CA 1
ATOM 1753 C C . LYS A 1 224 ? 30.178 12.590 -29.118 1.00 93.75 224 LYS A C 1
ATOM 1755 O O . LYS A 1 224 ? 29.770 12.977 -30.210 1.00 93.75 224 LYS A O 1
ATOM 1760 N N . TYR A 1 225 ? 31.453 12.745 -28.751 1.00 92.12 225 TYR A N 1
ATOM 1761 C CA . TYR A 1 225 ? 32.474 13.329 -29.626 1.00 92.12 225 TYR A CA 1
ATOM 1762 C C . TYR A 1 225 ? 32.621 12.534 -30.925 1.00 92.12 225 TYR A C 1
ATOM 1764 O O . TYR A 1 225 ? 32.527 13.123 -32.000 1.00 92.12 225 TYR A O 1
ATOM 1772 N N . TYR A 1 226 ? 32.796 11.210 -30.863 1.00 89.50 226 TYR A N 1
ATOM 1773 C CA . TYR A 1 226 ? 32.925 10.386 -32.071 1.00 89.50 226 TYR A CA 1
ATOM 1774 C C . TYR A 1 226 ? 31.625 10.318 -32.876 1.00 89.50 226 TYR A C 1
ATOM 1776 O O . TYR A 1 226 ? 31.683 10.332 -34.102 1.00 89.50 226 TYR A O 1
ATOM 1784 N N . SER A 1 227 ? 30.471 10.342 -32.204 1.00 89.25 227 SER A N 1
ATOM 1785 C CA . SER A 1 227 ? 29.158 10.374 -32.865 1.00 89.25 227 SER A CA 1
ATOM 1786 C C . SER A 1 227 ? 28.907 11.668 -33.646 1.00 89.25 227 SER A C 1
ATOM 1788 O O . SER A 1 227 ? 28.248 11.645 -34.677 1.00 89.25 227 SER A O 1
ATOM 1790 N N . ILE A 1 228 ? 29.428 12.804 -33.170 1.00 88.75 228 ILE A N 1
ATOM 1791 C CA . ILE A 1 228 ? 29.217 14.117 -33.803 1.00 88.75 228 ILE A CA 1
ATOM 1792 C C . ILE A 1 228 ? 30.334 14.457 -34.799 1.00 88.75 228 ILE A C 1
ATOM 1794 O O . ILE A 1 228 ? 30.061 15.051 -35.839 1.00 88.75 228 ILE A O 1
ATOM 1798 N N . SER A 1 229 ? 31.590 14.119 -34.488 1.00 87.44 229 SER A N 1
ATOM 1799 C CA . SER A 1 229 ? 32.753 14.454 -35.328 1.00 87.44 229 SER A CA 1
ATOM 1800 C C . SER A 1 229 ? 32.913 13.528 -36.531 1.00 87.44 229 SER A C 1
ATOM 1802 O O . SER A 1 229 ? 33.371 13.974 -37.581 1.00 87.44 229 SER A O 1
ATOM 1804 N N . ASN A 1 230 ? 32.517 12.259 -36.400 1.00 85.56 230 ASN A N 1
ATOM 1805 C CA . ASN A 1 230 ? 32.526 11.293 -37.491 1.00 85.56 230 ASN A CA 1
ATOM 1806 C C . ASN A 1 230 ? 31.185 10.540 -37.559 1.00 85.56 230 ASN A C 1
ATOM 1808 O O . ASN A 1 230 ? 31.131 9.342 -37.271 1.00 85.56 230 ASN A O 1
ATOM 1812 N N . PRO A 1 231 ? 30.095 11.236 -37.935 1.00 81.69 231 PRO A N 1
ATOM 1813 C CA . PRO A 1 231 ? 28.737 10.696 -37.859 1.00 81.69 231 PRO A CA 1
ATOM 1814 C C . PRO A 1 231 ? 28.453 9.573 -38.865 1.00 81.69 231 PRO A C 1
ATOM 1816 O O . PRO A 1 231 ? 27.445 8.886 -38.748 1.00 81.69 231 PRO A O 1
ATOM 1819 N N . TYR A 1 232 ? 29.333 9.390 -39.851 1.00 83.50 232 TYR A N 1
ATOM 1820 C CA . TYR A 1 232 ? 29.177 8.428 -40.944 1.00 83.50 232 TYR A CA 1
ATOM 1821 C C . TYR A 1 232 ? 30.168 7.257 -40.868 1.00 83.50 232 TYR A C 1
ATOM 1823 O O . TYR A 1 232 ? 30.213 6.438 -41.780 1.00 83.50 232 TYR A O 1
ATOM 1831 N N . GLY A 1 233 ? 31.011 7.203 -39.831 1.00 80.19 233 GLY A N 1
ATOM 1832 C CA . GLY A 1 233 ? 31.966 6.112 -39.620 1.00 80.19 233 GLY A CA 1
ATOM 1833 C C . GLY A 1 233 ? 31.502 5.136 -38.543 1.00 80.19 233 GLY A C 1
ATOM 1834 O O . GLY A 1 233 ? 30.687 5.479 -37.703 1.00 80.19 233 GLY A O 1
ATOM 1835 N N . ASP A 1 234 ? 32.091 3.947 -38.480 1.00 77.81 234 ASP A N 1
ATOM 1836 C CA . ASP A 1 234 ? 31.594 2.875 -37.593 1.00 77.81 234 ASP A CA 1
ATOM 1837 C C . ASP A 1 234 ? 32.007 3.046 -36.118 1.00 77.81 234 ASP A C 1
ATOM 1839 O O . ASP A 1 234 ? 31.553 2.331 -35.227 1.00 77.81 234 ASP A O 1
ATOM 1843 N N . ARG A 1 235 ? 32.877 4.021 -35.818 1.00 83.81 235 ARG A N 1
ATOM 1844 C CA . ARG A 1 235 ? 33.452 4.199 -34.472 1.00 83.81 235 ARG A CA 1
ATOM 1845 C C . ARG A 1 235 ? 32.425 4.578 -33.407 1.00 83.81 235 ARG A C 1
ATOM 1847 O O . ARG A 1 235 ? 32.676 4.322 -32.232 1.00 83.81 235 ARG A O 1
ATOM 1854 N N . TRP A 1 236 ? 31.314 5.219 -33.772 1.00 86.19 236 TRP A N 1
ATOM 1855 C CA . TRP A 1 236 ? 30.299 5.601 -32.787 1.00 86.19 236 TRP A CA 1
ATOM 1856 C C . TRP A 1 236 ? 29.623 4.366 -32.172 1.00 86.19 236 TRP A C 1
ATOM 1858 O O . TRP A 1 236 ? 29.361 4.368 -30.972 1.00 86.19 236 TRP A O 1
ATOM 1868 N N . VAL A 1 237 ? 29.453 3.284 -32.943 1.00 86.19 237 VAL A N 1
ATOM 1869 C CA . VAL A 1 237 ? 28.903 2.002 -32.470 1.00 86.19 237 VAL A CA 1
ATOM 1870 C C . VAL A 1 237 ? 29.759 1.433 -31.337 1.00 86.19 237 VAL A C 1
ATOM 1872 O O . VAL A 1 237 ? 29.250 1.137 -30.253 1.00 86.19 237 VAL A O 1
ATOM 1875 N N . ASP A 1 238 ? 31.077 1.373 -31.545 1.00 86.44 238 ASP A N 1
ATOM 1876 C CA . ASP A 1 238 ? 32.027 0.880 -30.542 1.00 86.44 238 ASP A CA 1
ATOM 1877 C C . ASP A 1 238 ? 31.966 1.693 -29.241 1.00 86.44 238 ASP A C 1
ATOM 1879 O O . ASP A 1 238 ? 32.051 1.142 -28.139 1.00 86.44 238 ASP A O 1
ATOM 1883 N N . TRP A 1 239 ? 31.845 3.018 -29.347 1.00 90.19 239 TRP A N 1
ATOM 1884 C CA . TRP A 1 239 ? 31.812 3.885 -28.173 1.00 90.19 239 TRP A CA 1
ATOM 1885 C C . TRP A 1 239 ? 30.486 3.838 -27.415 1.00 90.19 239 TRP A C 1
ATOM 1887 O O . TRP A 1 239 ? 30.512 3.931 -26.187 1.00 90.19 239 TRP A O 1
ATOM 1897 N N . TYR A 1 240 ? 29.362 3.604 -28.095 1.00 91.44 240 TYR A N 1
ATOM 1898 C CA . TYR A 1 240 ? 28.072 3.369 -27.441 1.00 91.44 240 TYR A CA 1
ATOM 1899 C C . TYR A 1 240 ? 28.112 2.132 -26.544 1.00 91.44 240 TYR A C 1
ATOM 1901 O O . TYR A 1 240 ? 27.676 2.185 -25.391 1.00 91.44 240 TYR A O 1
ATOM 1909 N N . VAL A 1 241 ? 28.697 1.035 -27.043 1.00 92.25 241 VAL A N 1
ATOM 1910 C CA . VAL A 1 241 ? 28.883 -0.195 -26.259 1.00 92.25 241 VAL A CA 1
ATOM 1911 C C . VAL A 1 241 ? 29.798 0.060 -25.061 1.00 92.25 241 VAL A C 1
ATOM 1913 O O . VAL A 1 241 ? 29.475 -0.359 -23.950 1.00 92.25 241 VAL A O 1
ATOM 1916 N N . ARG A 1 242 ? 30.920 0.768 -25.260 1.00 92.31 242 ARG A N 1
ATOM 1917 C CA . ARG A 1 242 ? 31.901 1.072 -24.199 1.00 92.31 242 ARG A CA 1
ATOM 1918 C C . ARG A 1 242 ? 31.326 1.951 -23.100 1.00 92.31 242 ARG A C 1
ATOM 1920 O O . ARG A 1 242 ? 31.564 1.681 -21.925 1.00 92.31 242 ARG A O 1
ATOM 1927 N N . GLU A 1 243 ? 30.588 2.993 -23.460 1.00 94.50 243 GLU A N 1
ATOM 1928 C CA . GLU A 1 243 ? 29.968 3.901 -22.499 1.00 94.50 243 GLU A CA 1
ATOM 1929 C C . GLU A 1 243 ? 28.932 3.169 -21.641 1.00 94.50 243 GLU A C 1
ATOM 1931 O O . GLU A 1 243 ? 29.019 3.197 -20.412 1.00 94.50 243 GLU A O 1
ATOM 1936 N N . ALA A 1 244 ? 28.005 2.450 -22.282 1.00 95.50 244 ALA A N 1
ATOM 1937 C CA . ALA A 1 244 ? 26.971 1.691 -21.588 1.00 95.50 244 ALA A CA 1
ATOM 1938 C C . ALA A 1 244 ? 27.571 0.586 -20.701 1.00 95.50 244 ALA A C 1
ATOM 1940 O O . ALA A 1 244 ? 27.170 0.431 -19.545 1.00 95.50 244 ALA A O 1
ATOM 1941 N N . ALA A 1 245 ? 28.592 -0.125 -21.194 1.00 95.00 245 ALA A N 1
ATOM 1942 C CA . ALA A 1 245 ? 29.322 -1.114 -20.407 1.00 95.00 245 ALA A CA 1
ATOM 1943 C C . ALA A 1 245 ? 29.980 -0.481 -19.182 1.00 95.00 245 ALA A C 1
ATOM 1945 O O . ALA A 1 245 ? 29.813 -0.963 -18.064 1.00 95.00 245 ALA A O 1
ATOM 1946 N N . THR A 1 246 ? 30.693 0.627 -19.381 1.00 94.00 246 THR A N 1
ATOM 1947 C CA . THR A 1 246 ? 31.384 1.347 -18.310 1.00 94.00 246 THR A CA 1
ATOM 1948 C C . THR A 1 246 ? 30.402 1.812 -17.239 1.00 94.00 246 THR A C 1
ATOM 1950 O O . THR A 1 246 ? 30.667 1.618 -16.053 1.00 94.00 246 THR A O 1
ATOM 1953 N N . ALA A 1 247 ? 29.243 2.349 -17.629 1.00 95.12 247 ALA A N 1
ATOM 1954 C CA . ALA A 1 247 ? 28.198 2.757 -16.695 1.00 95.12 247 ALA A CA 1
ATOM 1955 C C . ALA A 1 247 ? 27.690 1.577 -15.846 1.00 95.12 247 ALA A C 1
ATOM 1957 O O . ALA A 1 247 ? 27.605 1.697 -14.622 1.00 95.12 247 ALA A O 1
ATOM 1958 N N . ILE A 1 248 ? 27.421 0.419 -16.464 1.00 95.25 248 ILE A N 1
ATOM 1959 C CA . ILE A 1 248 ? 26.996 -0.788 -15.737 1.00 95.25 248 ILE A CA 1
ATOM 1960 C C . ILE A 1 248 ? 28.103 -1.269 -14.798 1.00 95.25 248 ILE A C 1
ATOM 1962 O O . ILE A 1 248 ? 27.836 -1.564 -13.633 1.00 95.25 248 ILE A O 1
ATOM 1966 N N . VAL A 1 249 ? 29.350 -1.327 -15.267 1.00 92.50 249 VAL A N 1
ATOM 1967 C CA . VAL A 1 249 ? 30.490 -1.752 -14.448 1.00 92.50 249 VAL A CA 1
ATOM 1968 C C . VAL A 1 249 ? 30.624 -0.857 -13.218 1.00 92.50 249 VAL A C 1
ATOM 1970 O O . VAL A 1 249 ? 30.620 -1.359 -12.093 1.00 92.50 249 VAL A O 1
ATOM 1973 N N . VAL A 1 250 ? 30.648 0.463 -13.404 1.00 90.75 250 VAL A N 1
ATOM 1974 C CA . VAL A 1 250 ? 30.777 1.431 -12.307 1.00 90.75 250 VAL A CA 1
ATOM 1975 C C . VAL A 1 250 ? 29.592 1.356 -11.342 1.00 90.75 250 VAL A C 1
ATOM 1977 O O . VAL A 1 250 ? 29.802 1.368 -10.128 1.00 90.75 250 VAL A O 1
ATOM 1980 N N . ALA A 1 251 ? 28.366 1.172 -11.840 1.00 91.00 251 ALA A N 1
ATOM 1981 C CA . ALA A 1 251 ? 27.179 1.019 -10.998 1.00 91.00 251 ALA A CA 1
ATOM 1982 C C . ALA A 1 251 ? 27.210 -0.237 -10.101 1.00 91.00 251 ALA A C 1
ATOM 1984 O O . ALA A 1 251 ? 26.560 -0.264 -9.056 1.00 91.00 251 ALA A O 1
ATOM 1985 N N . ASN A 1 252 ? 27.967 -1.273 -10.478 1.00 89.94 252 ASN A N 1
ATOM 1986 C CA . ASN A 1 252 ? 28.044 -2.549 -9.759 1.00 89.94 252 ASN A CA 1
ATOM 1987 C C . ASN A 1 252 ? 29.261 -2.682 -8.828 1.00 89.94 252 ASN A C 1
ATOM 1989 O O . ASN A 1 252 ? 29.278 -3.555 -7.951 1.00 89.94 252 ASN A O 1
ATOM 1993 N N . ILE A 1 253 ? 30.278 -1.829 -8.976 1.00 83.75 253 ILE A N 1
ATOM 1994 C CA . ILE A 1 253 ? 31.510 -1.888 -8.170 1.00 83.75 253 ILE A CA 1
ATOM 1995 C C . ILE A 1 253 ? 31.243 -1.779 -6.654 1.00 83.75 253 ILE A C 1
ATOM 1997 O O . ILE A 1 253 ? 31.749 -2.627 -5.910 1.00 83.75 253 ILE A O 1
ATOM 2001 N N . PRO A 1 254 ? 30.408 -0.844 -6.153 1.00 78.12 254 PRO A N 1
ATOM 2002 C CA . PRO A 1 254 ? 30.164 -0.721 -4.713 1.00 78.12 254 PRO A CA 1
ATOM 2003 C C . PRO A 1 254 ? 29.590 -1.993 -4.068 1.00 78.12 254 PRO A C 1
ATOM 2005 O O . PRO A 1 254 ? 29.903 -2.307 -2.921 1.00 78.12 254 PRO A O 1
ATOM 2008 N N . GLN A 1 255 ? 28.774 -2.752 -4.804 1.00 75.19 255 GLN A N 1
ATOM 2009 C CA . GLN A 1 255 ? 28.077 -3.943 -4.297 1.00 75.19 255 GLN A CA 1
ATOM 2010 C C . GLN A 1 255 ? 28.856 -5.250 -4.515 1.00 75.19 255 GLN A C 1
ATOM 2012 O O . GLN A 1 255 ? 28.614 -6.243 -3.823 1.00 75.19 255 GLN A O 1
ATOM 2017 N N . THR A 1 256 ? 29.816 -5.264 -5.441 1.00 77.94 256 THR A N 1
ATOM 2018 C CA . THR A 1 256 ? 30.726 -6.403 -5.671 1.00 77.94 256 THR A CA 1
ATOM 2019 C C . THR A 1 256 ? 31.962 -6.364 -4.770 1.00 77.94 256 THR A C 1
ATOM 2021 O O . THR A 1 256 ? 32.607 -7.395 -4.569 1.00 77.94 256 THR A O 1
ATOM 2024 N N . TRP A 1 257 ? 32.265 -5.213 -4.160 1.00 70.19 257 TRP A N 1
ATOM 2025 C CA . TRP A 1 257 ? 33.444 -4.994 -3.312 1.00 70.19 257 TRP A CA 1
ATOM 2026 C C . TRP A 1 257 ? 33.638 -6.046 -2.205 1.00 70.19 257 TRP A C 1
ATOM 2028 O O . TRP A 1 257 ? 34.760 -6.467 -1.918 1.00 70.19 257 TRP A O 1
ATOM 2038 N N . THR A 1 258 ? 32.551 -6.535 -1.603 1.00 65.00 258 THR A N 1
ATOM 2039 C CA . THR A 1 258 ? 32.613 -7.574 -0.560 1.00 65.00 258 THR A CA 1
ATOM 2040 C C . THR A 1 258 ? 33.116 -8.918 -1.081 1.00 65.00 258 THR A C 1
ATOM 2042 O O . THR A 1 258 ? 33.826 -9.624 -0.365 1.00 65.00 258 THR A O 1
ATOM 2045 N N . LEU A 1 259 ? 32.776 -9.270 -2.323 1.00 67.38 259 LEU A N 1
ATOM 2046 C CA . LEU A 1 259 ? 33.220 -10.505 -2.964 1.00 67.38 259 LEU A CA 1
ATOM 2047 C C . LEU A 1 259 ? 34.685 -10.394 -3.394 1.00 67.38 259 LEU A C 1
ATOM 2049 O O . LEU A 1 259 ? 35.470 -11.289 -3.086 1.00 67.38 259 LEU A O 1
ATOM 2053 N N . PHE A 1 260 ? 35.076 -9.264 -3.994 1.00 65.38 260 PHE A N 1
ATOM 2054 C CA . PHE A 1 260 ? 36.475 -8.977 -4.335 1.00 65.38 260 PHE A CA 1
ATOM 2055 C C . PHE A 1 260 ? 37.388 -9.106 -3.114 1.00 65.38 260 PHE A C 1
ATOM 2057 O O . PHE A 1 260 ? 38.412 -9.785 -3.156 1.00 65.38 260 PHE A O 1
ATOM 2064 N N . ARG A 1 261 ? 36.975 -8.558 -1.972 1.00 65.25 261 ARG A N 1
ATOM 2065 C CA . ARG A 1 261 ? 37.735 -8.702 -0.731 1.00 65.25 261 ARG A CA 1
ATOM 2066 C C . ARG A 1 261 ? 37.913 -10.159 -0.288 1.00 65.25 261 ARG A C 1
ATOM 2068 O O . ARG A 1 261 ? 38.988 -10.516 0.192 1.00 65.25 261 ARG A O 1
ATOM 2075 N N . ARG A 1 262 ? 36.873 -10.984 -0.429 1.00 63.25 262 ARG A N 1
ATOM 2076 C CA . ARG A 1 262 ? 36.898 -12.403 -0.046 1.00 63.25 262 ARG A CA 1
ATOM 2077 C C . ARG A 1 262 ? 37.746 -13.243 -1.003 1.00 63.25 262 ARG A C 1
ATOM 2079 O O . ARG A 1 262 ? 38.425 -14.153 -0.547 1.00 63.25 262 ARG A O 1
ATOM 2086 N N . MET A 1 263 ? 37.727 -12.927 -2.298 1.00 61.94 263 MET A N 1
ATOM 2087 C CA . MET A 1 263 ? 38.500 -13.634 -3.326 1.00 61.94 263 MET A CA 1
ATOM 2088 C C . MET A 1 263 ? 40.000 -13.328 -3.256 1.00 61.94 263 MET A C 1
ATOM 2090 O O . MET A 1 263 ? 40.810 -14.229 -3.432 1.00 61.94 263 MET A O 1
ATOM 2094 N N . PHE A 1 264 ? 40.374 -12.080 -2.959 1.00 64.00 264 PHE A N 1
ATOM 2095 C CA . PHE A 1 264 ? 41.776 -11.637 -2.938 1.00 64.00 264 PHE A CA 1
ATOM 2096 C C . PHE A 1 264 ? 42.407 -11.613 -1.536 1.00 64.00 264 PHE A C 1
ATOM 2098 O O . PHE A 1 264 ? 43.518 -11.118 -1.368 1.00 64.00 264 PHE A O 1
ATOM 2105 N N . ASN A 1 265 ? 41.713 -12.141 -0.521 1.00 50.91 265 ASN A N 1
ATOM 2106 C CA . ASN A 1 265 ? 42.187 -12.223 0.866 1.00 50.91 265 ASN A CA 1
ATOM 2107 C C . ASN A 1 265 ? 42.688 -10.873 1.438 1.00 50.91 265 ASN A C 1
ATOM 2109 O O . ASN A 1 265 ? 43.614 -10.812 2.251 1.00 50.91 265 ASN A O 1
ATOM 2113 N N . TRP A 1 266 ? 42.084 -9.762 1.003 1.00 54.34 266 TRP A N 1
ATOM 2114 C CA . TRP A 1 266 ? 42.525 -8.418 1.378 1.00 54.34 266 TRP A CA 1
ATOM 2115 C C . TRP A 1 266 ? 42.129 -8.124 2.835 1.00 54.34 266 TRP A C 1
ATOM 2117 O O . TRP A 1 266 ? 40.958 -8.251 3.218 1.00 54.34 266 TRP A O 1
ATOM 2127 N N . LYS A 1 267 ? 43.104 -7.718 3.667 1.00 46.75 267 LYS A N 1
ATOM 2128 C CA . LYS A 1 267 ? 42.864 -7.289 5.055 1.00 46.75 267 LYS A CA 1
ATOM 2129 C C . LYS A 1 267 ? 41.744 -6.249 5.143 1.00 46.75 267 LYS A C 1
ATOM 2131 O O . LYS A 1 267 ? 41.629 -5.338 4.327 1.00 46.75 267 LYS A O 1
ATOM 2136 N N . SER A 1 268 ? 40.941 -6.397 6.193 1.00 44.91 268 SER A N 1
ATOM 2137 C CA . SER A 1 268 ? 39.863 -5.493 6.574 1.00 44.91 268 SER A CA 1
ATOM 2138 C C . SER A 1 268 ? 40.267 -4.030 6.572 1.00 44.91 268 SER A C 1
ATOM 2140 O O . SER A 1 268 ? 41.119 -3.592 7.340 1.00 44.91 268 SER A O 1
ATOM 2142 N N . PHE A 1 269 ? 39.542 -3.252 5.783 1.00 43.75 269 PHE A N 1
ATOM 2143 C CA . PHE A 1 269 ? 39.642 -1.806 5.766 1.00 43.75 269 PHE A CA 1
ATOM 2144 C C . PHE A 1 269 ? 39.109 -1.150 7.047 1.00 43.75 269 PHE A C 1
ATOM 2146 O O . PHE A 1 269 ? 39.251 0.049 7.210 1.00 43.75 269 PHE A O 1
ATOM 2153 N N . LEU A 1 270 ? 38.487 -1.879 7.979 1.00 40.88 270 LEU A N 1
ATOM 2154 C CA . LEU A 1 270 ? 37.890 -1.330 9.207 1.00 40.88 270 LEU A CA 1
ATOM 2155 C C . LEU A 1 270 ? 38.352 -2.022 10.495 1.00 40.88 270 LEU A C 1
ATOM 2157 O O . LEU A 1 270 ? 37.777 -1.774 11.547 1.00 40.88 270 LEU A O 1
ATOM 2161 N N . ALA A 1 271 ? 39.428 -2.810 10.455 1.00 33.28 271 ALA A N 1
ATOM 2162 C CA . ALA A 1 271 ? 40.047 -3.315 11.676 1.00 33.28 271 ALA A CA 1
ATOM 2163 C C . ALA A 1 271 ? 40.687 -2.152 12.452 1.00 33.28 271 ALA A C 1
ATOM 2165 O O . ALA A 1 271 ? 41.570 -1.460 11.936 1.00 33.28 271 ALA A O 1
ATOM 2166 N N . HIS A 1 272 ? 40.212 -1.910 13.674 1.00 32.31 272 HIS A N 1
ATOM 2167 C CA . HIS A 1 272 ? 40.973 -1.156 14.660 1.00 32.31 272 HIS A CA 1
ATOM 2168 C C . HIS A 1 272 ? 42.194 -1.987 15.055 1.00 32.31 272 HIS A C 1
ATOM 2170 O O . HIS A 1 272 ? 42.085 -3.175 15.345 1.00 32.31 272 HIS A O 1
ATOM 2176 N N . SER A 1 273 ? 43.358 -1.343 15.043 1.00 33.94 273 SER A N 1
ATOM 2177 C CA . SER A 1 273 ? 44.566 -1.846 15.683 1.00 33.94 273 SER A CA 1
ATOM 2178 C C . SER A 1 273 ? 44.307 -1.935 17.185 1.00 33.94 273 SER A C 1
ATOM 2180 O O . SER A 1 273 ? 44.234 -0.898 17.842 1.00 33.94 273 SER A O 1
ATOM 2182 N N . SER A 1 274 ? 44.163 -3.142 17.728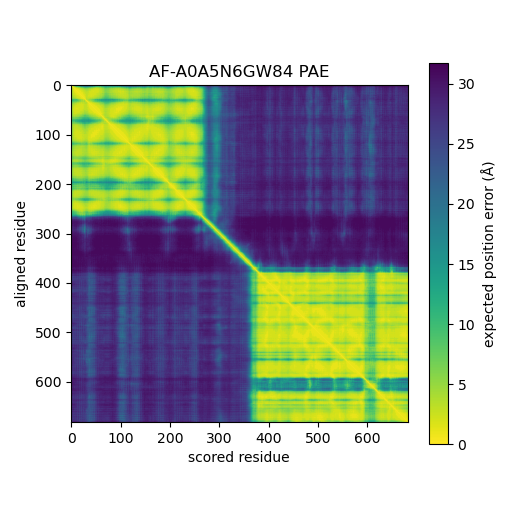 1.00 31.69 274 SER A N 1
ATOM 2183 C CA . SER A 1 274 ? 44.282 -3.372 19.166 1.00 31.69 274 SER A CA 1
ATOM 2184 C C . SER A 1 274 ? 45.668 -3.920 19.481 1.00 31.69 274 SER A C 1
ATOM 2186 O O . SER A 1 274 ? 46.123 -4.912 18.914 1.00 31.69 274 SER A O 1
ATOM 2188 N N . TYR A 1 275 ? 46.308 -3.203 20.389 1.00 29.81 275 TYR A N 1
ATOM 2189 C CA . TYR A 1 275 ? 47.590 -3.444 21.024 1.00 29.81 275 TYR A CA 1
ATOM 2190 C C . TYR A 1 275 ? 47.703 -4.852 21.644 1.00 29.81 275 TYR A C 1
ATOM 2192 O O . TYR A 1 275 ? 46.708 -5.453 22.043 1.00 29.81 275 TYR A O 1
ATOM 2200 N N . ASN A 1 276 ? 48.946 -5.333 21.711 1.00 37.31 276 ASN A N 1
ATOM 2201 C CA . ASN A 1 276 ? 49.449 -6.598 22.259 1.00 37.31 276 ASN A CA 1
ATOM 2202 C C . ASN A 1 276 ? 48.590 -7.327 23.311 1.00 37.31 276 ASN A C 1
ATOM 2204 O O . ASN A 1 276 ? 48.341 -6.800 24.395 1.00 37.31 276 ASN A O 1
ATOM 2208 N N . ARG A 1 277 ? 48.368 -8.632 23.087 1.00 28.64 277 ARG A N 1
ATOM 2209 C CA . ARG A 1 277 ? 48.405 -9.627 24.170 1.00 28.64 277 ARG A CA 1
ATOM 2210 C C . ARG A 1 277 ? 48.978 -10.967 23.712 1.00 28.64 277 ARG A C 1
ATOM 2212 O O . ARG A 1 277 ? 48.690 -11.477 22.635 1.00 28.64 277 ARG A O 1
ATOM 2219 N N . SER A 1 278 ? 49.841 -11.469 24.576 1.00 28.48 278 SER A N 1
ATOM 2220 C CA . SER A 1 278 ? 50.654 -12.670 24.526 1.00 28.48 278 SER A CA 1
ATOM 2221 C C . SER A 1 278 ? 49.844 -13.973 24.593 1.00 28.48 278 SER A C 1
ATOM 2223 O O . SER A 1 278 ? 48.873 -14.085 25.330 1.00 28.48 278 SER A O 1
ATOM 2225 N N . HIS A 1 279 ? 50.320 -14.957 23.824 1.00 34.25 279 HIS A N 1
ATOM 2226 C CA . HIS A 1 279 ? 50.342 -16.405 24.081 1.00 34.25 279 HIS A CA 1
ATOM 2227 C C . HIS A 1 279 ? 49.172 -17.050 24.857 1.00 34.25 279 HIS A C 1
ATOM 2229 O O . HIS A 1 279 ? 49.192 -17.140 26.079 1.00 34.25 279 HIS A O 1
ATOM 2235 N N . SER A 1 280 ? 48.284 -17.722 24.118 1.00 27.36 280 SER A N 1
ATOM 2236 C CA . SER A 1 280 ? 47.930 -19.121 24.400 1.00 27.36 280 SER A CA 1
ATOM 2237 C C . SER A 1 280 ? 47.414 -19.791 23.125 1.00 27.36 280 SER A C 1
ATOM 2239 O O . SER A 1 280 ? 46.595 -19.241 22.390 1.00 27.36 280 SER A O 1
ATOM 2241 N N . ARG A 1 281 ? 47.974 -20.959 22.816 1.00 35.22 281 ARG A N 1
ATOM 2242 C CA . ARG A 1 281 ? 47.801 -21.700 21.565 1.00 35.22 281 ARG A CA 1
ATOM 2243 C C . ARG A 1 281 ? 46.756 -22.789 21.809 1.00 35.22 281 ARG A C 1
ATOM 2245 O O . ARG A 1 281 ? 47.065 -23.777 22.463 1.00 35.22 281 ARG A O 1
ATOM 2252 N N . SER A 1 282 ? 45.550 -22.638 21.260 1.00 27.27 282 SER A N 1
ATOM 2253 C CA . SER A 1 282 ? 44.565 -23.726 21.171 1.00 27.27 282 SER A CA 1
ATOM 2254 C C . SER A 1 282 ? 44.129 -23.927 19.720 1.00 27.27 282 SER A C 1
ATOM 2256 O O . SER A 1 282 ? 43.736 -22.991 19.024 1.00 27.27 282 SER A O 1
ATOM 2258 N N . LYS A 1 283 ? 44.295 -25.166 19.250 1.00 33.50 283 LYS A N 1
ATOM 2259 C CA . LYS A 1 283 ? 44.027 -25.639 17.890 1.00 33.50 283 LYS A CA 1
ATOM 2260 C C . LYS A 1 283 ? 42.524 -25.865 17.698 1.00 33.50 283 LYS A C 1
ATOM 2262 O O . LYS A 1 283 ? 42.042 -26.939 18.018 1.00 33.50 283 LYS A O 1
ATOM 2267 N N . TYR A 1 284 ? 41.832 -24.893 17.113 1.00 28.97 284 TYR A N 1
ATOM 2268 C CA . TYR A 1 284 ? 40.682 -25.092 16.219 1.00 28.97 284 TYR A CA 1
ATOM 2269 C C . TYR A 1 284 ? 40.605 -23.866 15.304 1.00 28.97 284 TYR A C 1
ATOM 2271 O O . TYR A 1 284 ? 40.085 -22.816 15.670 1.00 28.97 284 TYR A O 1
ATOM 2279 N N . THR A 1 285 ? 41.222 -23.967 14.129 1.00 29.81 285 THR A N 1
ATOM 2280 C CA . THR A 1 285 ? 41.308 -22.876 13.156 1.00 29.81 285 THR A CA 1
ATOM 2281 C C . THR A 1 285 ? 40.163 -22.939 12.150 1.00 29.81 285 THR A C 1
ATOM 2283 O O . THR A 1 285 ? 39.861 -24.009 11.625 1.00 29.81 285 THR A O 1
ATOM 2286 N N . ASN A 1 286 ? 39.648 -21.747 11.826 1.00 29.52 286 ASN A N 1
ATOM 2287 C CA . ASN A 1 286 ? 38.833 -21.360 10.665 1.00 29.52 286 ASN A CA 1
ATOM 2288 C C . ASN A 1 286 ? 37.321 -21.165 10.895 1.00 29.52 286 ASN A C 1
ATOM 2290 O O . ASN A 1 286 ? 36.487 -21.657 10.138 1.00 29.52 286 ASN A O 1
ATOM 2294 N N . ARG A 1 287 ? 36.968 -20.299 11.853 1.00 30.19 287 ARG A N 1
ATOM 2295 C CA . ARG A 1 287 ? 35.842 -19.360 11.688 1.00 30.19 287 ARG A CA 1
ATOM 2296 C C . ARG A 1 287 ? 36.385 -17.934 11.783 1.00 30.19 287 ARG A C 1
ATOM 2298 O O . ARG A 1 287 ? 37.082 -17.597 12.729 1.00 30.19 287 ARG A O 1
ATOM 2305 N N . LEU A 1 288 ? 36.144 -17.169 10.722 1.00 30.72 288 LEU A N 1
ATOM 2306 C CA . LEU A 1 288 ? 36.774 -15.890 10.404 1.00 30.72 288 LEU A CA 1
ATOM 2307 C C . LEU A 1 288 ? 36.440 -14.774 11.402 1.00 30.72 288 LEU A C 1
ATOM 2309 O O . LEU A 1 288 ? 35.272 -14.521 11.692 1.00 30.72 288 LEU A O 1
ATOM 2313 N N . ASP A 1 289 ? 37.496 -14.065 11.804 1.00 27.17 289 ASP A N 1
ATOM 2314 C CA . ASP A 1 289 ? 37.479 -12.767 12.472 1.00 27.17 289 ASP A CA 1
ATOM 2315 C C . ASP A 1 289 ? 36.688 -11.731 11.663 1.00 27.17 289 ASP A C 1
ATOM 2317 O O . ASP A 1 289 ? 37.053 -11.333 10.549 1.00 27.17 289 ASP A O 1
ATOM 2321 N N . SER A 1 290 ? 35.592 -11.274 12.262 1.00 30.19 290 SER A N 1
ATOM 2322 C CA . SER A 1 290 ? 34.730 -10.223 11.744 1.00 30.19 290 SER A CA 1
ATOM 2323 C C . SER A 1 290 ? 35.269 -8.862 12.171 1.00 30.19 290 SER A C 1
ATOM 2325 O O . SER A 1 290 ? 35.050 -8.383 13.278 1.00 30.19 290 SER A O 1
ATOM 2327 N N . SER A 1 291 ? 35.956 -8.192 11.256 1.00 29.16 291 SER A N 1
ATOM 2328 C CA . SER A 1 291 ? 36.002 -6.735 11.264 1.00 29.16 291 SER A CA 1
ATOM 2329 C C . SER A 1 291 ? 35.621 -6.265 9.871 1.00 29.16 291 SER A C 1
ATOM 2331 O O . SER A 1 291 ? 36.401 -6.388 8.931 1.00 29.16 291 SER A O 1
ATOM 2333 N N . THR A 1 292 ? 34.374 -5.822 9.700 1.00 30.34 292 THR A N 1
ATOM 2334 C CA . THR A 1 292 ? 33.876 -4.807 8.748 1.00 30.34 292 THR A CA 1
ATOM 2335 C C . THR A 1 292 ? 32.352 -4.825 8.777 1.00 30.34 292 THR A C 1
ATOM 2337 O O . THR A 1 292 ? 31.752 -5.828 8.421 1.00 30.34 292 THR A O 1
ATOM 2340 N N . ILE A 1 293 ? 31.782 -3.697 9.216 1.00 32.22 293 ILE A N 1
ATOM 2341 C CA . ILE A 1 293 ? 30.372 -3.271 9.156 1.00 32.22 293 ILE A CA 1
ATOM 2342 C C . ILE A 1 293 ? 29.371 -4.434 9.168 1.00 32.22 293 ILE A C 1
ATOM 2344 O O . ILE A 1 293 ? 28.780 -4.800 8.154 1.00 32.22 293 ILE A O 1
ATOM 2348 N N . HIS A 1 294 ? 29.149 -4.970 10.366 1.00 26.03 294 HIS A N 1
ATOM 2349 C CA . HIS A 1 294 ? 27.899 -5.639 10.687 1.00 26.03 294 HIS A CA 1
ATOM 2350 C C . HIS A 1 294 ? 26.764 -4.609 10.599 1.00 26.03 294 HIS A C 1
ATOM 2352 O O . HIS A 1 294 ? 26.595 -3.781 11.488 1.00 26.03 294 HIS A O 1
ATOM 2358 N N . LEU A 1 295 ? 25.968 -4.678 9.533 1.00 33.50 295 LEU A N 1
ATOM 2359 C CA . LEU A 1 295 ? 24.575 -4.226 9.540 1.00 33.50 295 LEU A CA 1
ATOM 2360 C C . LEU A 1 295 ? 23.681 -5.460 9.690 1.00 33.50 295 LEU A C 1
ATOM 2362 O O . LEU A 1 295 ? 22.845 -5.779 8.854 1.00 33.50 295 LEU A O 1
ATOM 2366 N N . SER A 1 296 ? 23.904 -6.178 10.788 1.00 29.12 296 SER A N 1
ATOM 2367 C CA . SER A 1 296 ? 22.945 -7.115 11.353 1.00 29.12 296 SER A CA 1
ATOM 2368 C C . SER A 1 296 ? 22.150 -6.355 12.407 1.00 29.12 296 SER A C 1
ATOM 2370 O O . SER A 1 296 ? 22.663 -6.050 13.484 1.00 29.12 296 SER A O 1
ATOM 2372 N N . ARG A 1 297 ? 20.905 -6.015 12.073 1.00 31.62 297 ARG A N 1
ATOM 2373 C CA . ARG A 1 297 ? 19.920 -5.535 13.041 1.00 31.62 297 ARG A CA 1
ATOM 2374 C C . ARG A 1 297 ? 19.684 -6.660 14.053 1.00 31.62 297 ARG A C 1
ATOM 2376 O O . ARG A 1 297 ? 19.522 -7.814 13.660 1.00 31.62 297 ARG A O 1
ATOM 2383 N N . PHE A 1 298 ? 19.755 -6.305 15.331 1.00 27.66 298 PHE A N 1
ATOM 2384 C CA . PHE A 1 298 ? 19.638 -7.193 16.482 1.00 27.66 298 PHE A CA 1
ATOM 2385 C C . PHE A 1 298 ? 18.513 -8.225 16.322 1.00 27.66 298 PHE A C 1
ATOM 2387 O O . PHE A 1 298 ? 17.347 -7.870 16.163 1.00 27.66 298 PHE A O 1
ATOM 2394 N N . LYS A 1 299 ? 18.899 -9.501 16.405 1.00 28.33 299 LYS A N 1
ATOM 2395 C CA . LYS A 1 299 ? 18.033 -10.650 16.660 1.00 28.33 299 LYS A CA 1
ATOM 2396 C C . LYS A 1 299 ? 18.292 -11.065 18.110 1.00 28.33 299 LYS A C 1
ATOM 2398 O O . LYS A 1 299 ? 19.392 -11.507 18.426 1.00 28.33 299 LYS A O 1
ATOM 2403 N N . GLY A 1 300 ? 17.301 -10.893 18.973 1.00 28.78 300 GLY A N 1
ATOM 2404 C CA . GLY A 1 300 ? 17.169 -11.568 20.264 1.00 28.78 300 GLY A CA 1
ATOM 2405 C C . GLY A 1 300 ? 15.709 -12.025 20.355 1.00 28.78 300 GLY A C 1
ATOM 2406 O O . GLY A 1 300 ? 14.831 -11.252 19.994 1.00 28.78 300 GLY A O 1
ATOM 2407 N N . GLY A 1 301 ? 15.368 -13.257 20.709 1.00 29.86 301 GLY A N 1
ATOM 2408 C CA . GLY A 1 301 ? 16.183 -14.394 21.108 1.00 29.86 301 GLY A CA 1
ATOM 2409 C C . GLY A 1 301 ? 15.483 -15.705 20.752 1.00 29.86 301 GLY A C 1
ATOM 2410 O O . GLY A 1 301 ? 14.354 -15.707 20.265 1.00 29.86 301 GLY A O 1
ATOM 2411 N N . ASP A 1 302 ? 16.189 -16.805 20.982 1.00 28.44 302 ASP A N 1
ATOM 2412 C CA . ASP A 1 302 ? 15.622 -18.148 20.986 1.00 28.44 302 ASP A CA 1
ATOM 2413 C C . ASP A 1 302 ? 15.955 -18.840 22.318 1.00 28.44 302 ASP A C 1
ATOM 2415 O O . ASP A 1 302 ? 16.818 -18.391 23.076 1.00 28.44 302 ASP A O 1
ATOM 2419 N N . LYS A 1 303 ? 15.176 -19.880 22.595 1.00 30.80 303 LYS A N 1
ATOM 2420 C CA . LYS A 1 303 ? 14.723 -20.383 23.896 1.00 30.80 303 LYS A CA 1
ATOM 2421 C C . LYS A 1 303 ? 15.759 -21.032 24.834 1.00 30.80 303 LYS A C 1
ATOM 2423 O O . LYS A 1 303 ? 16.743 -21.637 24.430 1.00 30.80 303 LYS A O 1
ATOM 2428 N N . SER A 1 304 ? 15.395 -20.934 26.116 1.00 28.67 304 SER A N 1
ATOM 2429 C CA . SER A 1 304 ? 15.680 -21.772 27.291 1.00 28.67 304 SER A CA 1
ATOM 2430 C C . SER A 1 304 ? 16.574 -23.014 27.142 1.00 28.67 304 SER A C 1
ATOM 2432 O O . SER A 1 304 ? 16.168 -24.014 26.555 1.00 28.67 304 SER A O 1
ATOM 2434 N N . HIS A 1 305 ? 17.663 -23.033 27.915 1.00 27.39 305 HIS A N 1
ATOM 2435 C CA . HIS A 1 305 ? 18.009 -24.190 28.742 1.00 27.39 305 HIS A CA 1
ATOM 2436 C C . HIS A 1 305 ? 18.441 -23.719 30.137 1.00 27.39 305 HIS A C 1
ATOM 2438 O O . HIS A 1 305 ? 19.294 -22.851 30.297 1.00 27.39 305 HIS A O 1
ATOM 2444 N N . THR A 1 306 ? 17.792 -24.295 31.141 1.00 28.88 306 THR A N 1
ATOM 2445 C CA . THR A 1 306 ? 17.989 -24.116 32.580 1.00 28.88 306 THR A CA 1
ATOM 2446 C C . THR A 1 306 ? 19.399 -24.488 33.043 1.00 28.88 306 THR A C 1
ATOM 2448 O O . THR A 1 306 ? 19.816 -25.631 32.847 1.00 28.88 306 THR A O 1
ATOM 2451 N N . ARG A 1 307 ? 20.067 -23.588 33.777 1.00 23.88 307 ARG A N 1
ATOM 2452 C CA . ARG A 1 307 ? 20.841 -23.921 34.988 1.00 23.88 307 ARG A CA 1
ATOM 2453 C C . ARG A 1 307 ? 21.154 -22.661 35.808 1.00 23.88 307 ARG A C 1
ATOM 2455 O O . ARG A 1 307 ? 21.519 -21.626 35.271 1.00 23.88 307 ARG A O 1
ATOM 2462 N N . SER A 1 308 ? 20.939 -22.814 37.106 1.00 26.34 308 SER A N 1
ATOM 2463 C CA . SER A 1 308 ? 21.165 -21.925 38.249 1.00 26.34 308 SER A CA 1
ATOM 2464 C C . SER A 1 308 ? 22.541 -21.247 38.313 1.00 26.34 308 SER A C 1
ATOM 2466 O O . SER A 1 308 ? 23.529 -21.895 37.972 1.00 26.34 308 SER A O 1
ATOM 2468 N N . VAL A 1 309 ? 22.601 -20.030 38.878 1.00 24.67 309 VAL A N 1
ATOM 2469 C CA . VAL A 1 309 ? 23.341 -19.652 40.115 1.00 24.67 309 VAL A CA 1
ATOM 2470 C C . VAL A 1 309 ? 23.603 -18.129 40.167 1.00 24.67 309 VAL A C 1
ATOM 2472 O O . VAL A 1 309 ? 24.162 -17.553 39.242 1.00 24.67 309 VAL A O 1
ATOM 2475 N N . ASP A 1 310 ? 23.156 -17.557 41.287 1.00 21.72 310 ASP A N 1
ATOM 2476 C CA . ASP A 1 310 ? 23.584 -16.415 42.115 1.00 21.72 310 ASP A CA 1
ATOM 2477 C C . ASP A 1 310 ? 24.062 -15.031 41.633 1.00 21.72 310 ASP A C 1
ATOM 2479 O O . ASP A 1 310 ? 24.817 -14.807 40.692 1.00 21.72 310 ASP A O 1
ATOM 2483 N N . ILE A 1 311 ? 23.608 -14.115 42.491 1.00 30.28 311 ILE A N 1
ATOM 2484 C CA . ILE A 1 311 ? 23.845 -12.696 42.739 1.00 30.28 311 ILE A CA 1
ATOM 2485 C C . ILE A 1 311 ? 25.310 -12.424 43.128 1.00 30.28 311 ILE A C 1
ATOM 2487 O O . ILE A 1 311 ? 25.843 -13.120 43.987 1.00 30.28 311 ILE A O 1
ATOM 2491 N N . THR A 1 312 ? 25.928 -11.370 42.568 1.00 26.28 312 THR A N 1
ATOM 2492 C CA . THR A 1 312 ? 26.651 -10.257 43.252 1.00 26.28 312 THR A CA 1
ATOM 2493 C C . THR A 1 312 ? 27.702 -9.569 42.355 1.00 26.28 312 THR A C 1
ATOM 2495 O O . THR A 1 312 ? 28.388 -10.230 41.586 1.00 26.28 312 THR A O 1
ATOM 2498 N N . ALA A 1 313 ? 27.851 -8.245 42.569 1.00 25.12 313 ALA A N 1
ATOM 2499 C CA . ALA A 1 313 ? 28.997 -7.366 42.242 1.00 25.12 313 ALA A CA 1
ATOM 2500 C C . ALA A 1 313 ? 29.192 -6.989 40.749 1.00 25.12 313 ALA A C 1
ATOM 2502 O O . ALA A 1 313 ? 29.229 -7.854 39.887 1.00 25.12 313 ALA A O 1
ATOM 2503 N N . SER A 1 314 ? 29.333 -5.735 40.300 1.00 29.94 314 SER A N 1
ATOM 2504 C CA . SER A 1 314 ? 29.577 -4.392 40.873 1.00 29.94 314 SER A CA 1
ATOM 2505 C C . SER A 1 314 ? 29.097 -3.382 39.797 1.00 29.94 314 SER A C 1
ATOM 2507 O O . SER A 1 314 ? 29.188 -3.697 38.617 1.00 29.94 314 SER A O 1
ATOM 2509 N N . GLY A 1 315 ? 28.509 -2.208 40.040 1.00 26.91 315 GLY A N 1
ATOM 2510 C CA . GLY A 1 315 ? 28.879 -1.161 40.988 1.00 26.91 315 GLY A CA 1
ATOM 2511 C C . GLY A 1 315 ? 29.802 -0.142 40.301 1.00 26.91 315 GLY A C 1
ATOM 2512 O O . GLY A 1 315 ? 31.009 -0.242 40.475 1.00 26.91 315 GLY A O 1
ATOM 2513 N N . GLU A 1 316 ? 29.262 0.816 39.533 1.00 30.14 316 GLU A N 1
ATOM 2514 C CA . GLU A 1 316 ? 30.012 2.010 39.100 1.00 30.14 316 GLU A CA 1
ATOM 2515 C C . GLU A 1 316 ? 29.416 3.276 39.728 1.00 30.14 316 GLU A C 1
ATOM 2517 O O . GLU A 1 316 ? 28.226 3.572 39.616 1.00 30.14 316 GLU A O 1
ATOM 2522 N N . HIS A 1 317 ? 30.294 3.966 40.454 1.00 28.11 317 HIS A N 1
ATOM 2523 C CA . HIS A 1 317 ? 30.082 5.166 41.248 1.00 28.11 317 HIS A CA 1
ATOM 2524 C C . HIS A 1 317 ? 29.895 6.423 40.389 1.00 28.11 317 HIS A C 1
ATOM 2526 O O . HIS A 1 317 ? 30.618 6.650 39.421 1.00 28.11 317 HIS A O 1
ATOM 2532 N N . ILE A 1 318 ? 28.981 7.288 40.831 1.00 31.47 318 ILE A N 1
ATOM 2533 C CA . ILE A 1 318 ? 28.832 8.678 40.387 1.00 31.47 318 ILE A CA 1
ATOM 2534 C C . ILE A 1 318 ? 29.867 9.533 41.134 1.00 31.47 318 ILE A C 1
ATOM 2536 O O . ILE A 1 318 ? 29.942 9.476 42.361 1.00 31.47 318 ILE A O 1
ATOM 2540 N N . ASN A 1 319 ? 30.660 10.310 40.396 1.00 30.31 319 ASN A N 1
ATOM 2541 C CA . ASN A 1 319 ? 31.646 11.249 40.937 1.00 30.31 319 ASN A CA 1
ATOM 2542 C C . ASN A 1 319 ? 30.983 12.632 41.183 1.00 30.31 319 ASN A C 1
ATOM 2544 O O . ASN A 1 319 ? 30.387 13.145 40.234 1.00 30.31 319 ASN A O 1
ATOM 2548 N N . PRO A 1 320 ? 31.046 13.245 42.387 1.00 36.62 320 PRO A N 1
ATOM 2549 C CA . PRO A 1 320 ? 30.296 14.474 42.703 1.00 36.62 320 PRO A CA 1
ATOM 2550 C C . PRO A 1 320 ? 30.904 15.810 42.227 1.00 36.62 320 PRO A C 1
ATOM 2552 O O . PRO A 1 320 ? 30.240 16.831 42.364 1.00 36.62 320 PRO A O 1
ATOM 2555 N N . ASP A 1 321 ? 32.112 15.843 41.652 1.00 36.41 321 ASP A N 1
ATOM 2556 C CA . ASP A 1 321 ? 32.860 17.104 41.453 1.00 36.41 321 ASP A CA 1
ATOM 2557 C C . ASP A 1 321 ? 32.949 17.609 39.993 1.00 36.41 321 ASP A C 1
ATOM 2559 O O . ASP A 1 321 ? 33.942 18.215 39.587 1.00 36.41 321 ASP A O 1
ATOM 2563 N N . GLN A 1 322 ? 31.909 17.406 39.175 1.00 33.75 322 GLN A N 1
ATOM 2564 C CA . GLN A 1 322 ? 31.777 18.086 37.874 1.00 33.75 322 GLN A CA 1
ATOM 2565 C C . GLN A 1 322 ? 30.530 18.981 37.840 1.00 33.75 322 GLN A C 1
ATOM 2567 O O . GLN A 1 322 ? 29.425 18.476 38.052 1.00 33.75 322 GLN A O 1
ATOM 2572 N N . PRO A 1 323 ? 30.652 20.287 37.527 1.00 29.34 323 PRO A N 1
ATOM 2573 C CA . PRO A 1 323 ? 29.482 21.127 37.325 1.00 29.34 323 PRO A CA 1
ATOM 2574 C C . PRO A 1 323 ? 28.772 20.694 36.037 1.00 29.34 323 PRO A C 1
ATOM 2576 O O . PRO A 1 323 ? 29.354 20.678 34.953 1.00 29.34 323 PRO A O 1
ATOM 2579 N N . LEU A 1 324 ? 27.503 20.314 36.173 1.00 31.61 324 LEU A N 1
ATOM 2580 C CA . LEU A 1 324 ? 26.604 20.018 35.062 1.00 31.61 324 LEU A CA 1
ATOM 2581 C C . LEU A 1 324 ? 26.302 21.319 34.302 1.00 31.61 324 LEU A C 1
ATOM 2583 O O . LEU A 1 324 ? 25.569 22.174 34.796 1.00 31.61 324 LEU A O 1
ATOM 258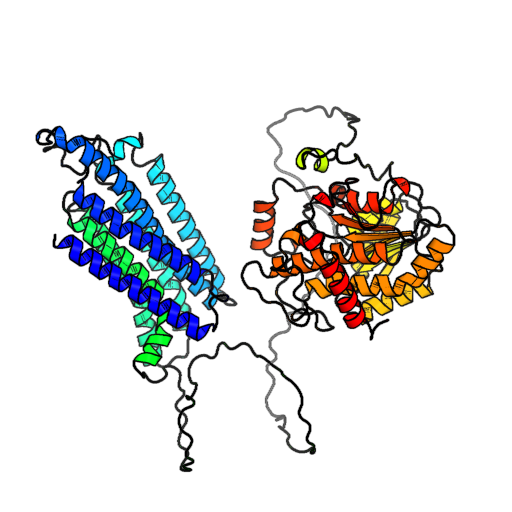7 N N . GLU A 1 325 ? 26.844 21.468 33.092 1.00 28.72 325 GLU A N 1
ATOM 2588 C CA . GLU A 1 325 ? 26.390 22.492 32.147 1.00 28.72 325 GLU A CA 1
ATOM 2589 C C . GLU A 1 325 ? 25.007 22.101 31.603 1.00 28.72 325 GLU A C 1
ATOM 2591 O O . GLU A 1 325 ? 24.846 21.180 30.798 1.00 28.72 325 GLU A O 1
ATOM 2596 N N . ILE A 1 326 ? 23.991 22.804 32.102 1.00 33.25 326 ILE A N 1
ATOM 2597 C CA . ILE A 1 326 ? 22.596 22.708 31.679 1.00 33.25 326 ILE A CA 1
ATOM 2598 C C . ILE A 1 326 ? 22.470 23.343 30.289 1.00 33.25 326 ILE A C 1
ATOM 2600 O O . ILE A 1 326 ? 22.623 24.553 30.133 1.00 33.25 326 ILE A O 1
ATOM 2604 N N . TRP A 1 327 ? 22.137 22.542 29.277 1.00 27.88 327 TRP A N 1
ATOM 2605 C CA . TRP A 1 327 ? 21.720 23.058 27.974 1.00 27.88 327 TRP A CA 1
ATOM 2606 C C . TRP A 1 327 ? 20.258 23.521 28.044 1.00 27.88 327 TRP A C 1
ATOM 2608 O O . TRP A 1 327 ? 19.332 22.720 27.970 1.00 27.88 327 TRP A O 1
ATOM 2618 N N . GLU A 1 328 ? 20.107 24.830 28.247 1.00 27.77 328 GLU A N 1
ATOM 2619 C CA . GLU A 1 328 ? 19.015 25.731 27.847 1.00 27.77 328 GLU A CA 1
ATOM 2620 C C . GLU A 1 328 ? 17.597 25.130 27.703 1.00 27.77 328 GLU A C 1
ATOM 2622 O O . GLU A 1 328 ? 17.197 24.579 26.672 1.00 27.77 328 GLU A O 1
ATOM 2627 N N . HIS A 1 329 ? 16.781 25.353 28.736 1.00 27.89 329 HIS A N 1
ATOM 2628 C CA . HIS A 1 329 ? 15.326 25.265 28.670 1.00 27.89 329 HIS A CA 1
ATOM 2629 C C . HIS A 1 329 ? 14.769 26.377 27.770 1.00 27.89 329 HIS A C 1
ATOM 2631 O O . HIS A 1 329 ? 14.767 27.544 28.152 1.00 27.89 329 HIS A O 1
ATOM 2637 N N . ARG A 1 330 ? 14.199 26.026 26.612 1.00 25.19 330 ARG A N 1
ATOM 2638 C CA . ARG A 1 330 ? 13.258 26.927 25.932 1.00 25.19 330 ARG A CA 1
ATOM 2639 C C . ARG A 1 330 ? 11.913 26.884 26.653 1.00 25.19 330 ARG A C 1
ATOM 2641 O O . ARG A 1 330 ? 11.123 25.966 26.448 1.00 25.19 330 ARG A O 1
ATOM 2648 N N . GLN A 1 331 ? 11.683 27.875 27.508 1.00 25.28 331 GLN A N 1
ATOM 2649 C CA . GLN A 1 331 ? 10.351 28.243 27.975 1.00 25.28 331 GLN A CA 1
ATOM 2650 C C . GLN A 1 331 ? 9.580 28.861 26.801 1.00 25.28 331 GLN A C 1
ATOM 2652 O O . GLN A 1 331 ? 10.057 29.798 26.166 1.00 25.28 331 GLN A O 1
ATOM 2657 N N . PHE A 1 332 ? 8.397 28.330 26.502 1.00 28.55 332 PHE A N 1
ATOM 2658 C CA . PHE A 1 332 ? 7.408 29.044 25.701 1.00 28.55 332 PHE A CA 1
ATOM 2659 C C . PHE A 1 332 ? 6.608 29.923 26.662 1.00 28.55 332 PHE A C 1
ATOM 2661 O O . PHE A 1 332 ? 5.859 29.404 27.489 1.00 28.55 332 PHE A O 1
ATOM 2668 N N . GLN A 1 333 ? 6.813 31.238 26.587 1.00 23.67 333 GLN A N 1
ATOM 2669 C CA . GLN A 1 333 ? 5.889 32.204 27.171 1.00 23.67 333 GLN A CA 1
ATOM 2670 C C . GLN A 1 333 ? 4.648 32.279 26.282 1.00 23.67 333 GLN A C 1
ATOM 2672 O O . GLN A 1 333 ? 4.752 32.439 25.066 1.00 23.67 333 GLN A O 1
ATOM 2677 N N . TRP A 1 334 ? 3.487 32.123 26.907 1.00 27.09 334 TRP A N 1
ATOM 2678 C CA . TRP A 1 334 ? 2.203 32.502 26.340 1.00 27.09 334 TRP A CA 1
ATOM 2679 C C . TRP A 1 334 ? 2.022 33.985 26.638 1.00 27.09 334 TRP A C 1
ATOM 2681 O O . TRP A 1 334 ? 2.096 34.382 27.800 1.00 27.09 334 TRP A O 1
ATOM 2691 N N . GLU A 1 335 ? 1.844 34.788 25.599 1.00 24.39 335 GLU A N 1
ATOM 2692 C CA . GLU A 1 335 ? 1.418 36.175 25.729 1.00 24.39 335 GLU A CA 1
ATOM 2693 C C . GLU A 1 335 ? -0.054 36.195 25.310 1.00 24.39 335 GLU A C 1
ATOM 2695 O O . GLU A 1 335 ? -0.388 36.035 24.134 1.00 24.39 335 GLU A O 1
ATOM 2700 N N . ASP A 1 336 ? -0.926 36.243 26.318 1.00 28.64 336 ASP A N 1
ATOM 2701 C CA . ASP A 1 336 ? -2.322 36.624 26.156 1.00 28.64 336 ASP A CA 1
ATOM 2702 C C . ASP A 1 336 ? -2.344 38.122 25.856 1.00 28.64 336 ASP A C 1
ATOM 2704 O O . ASP A 1 336 ? -1.922 38.915 26.696 1.00 28.64 336 ASP A O 1
ATOM 2708 N N . ASP A 1 337 ? -2.863 38.508 24.693 1.00 25.88 337 ASP A N 1
ATOM 2709 C CA . ASP A 1 337 ? -3.327 39.877 24.488 1.00 25.88 337 ASP A CA 1
ATOM 2710 C C . ASP A 1 337 ? -4.672 39.856 23.749 1.00 25.88 337 ASP A C 1
ATOM 2712 O O . ASP A 1 337 ? -4.783 39.549 22.556 1.00 25.88 337 ASP A O 1
ATOM 2716 N N . CYS A 1 338 ? -5.719 40.134 24.523 1.00 28.25 338 CYS A N 1
ATOM 2717 C CA . CYS A 1 338 ? -7.034 40.541 24.056 1.00 28.25 338 CYS A CA 1
ATOM 2718 C C . CYS A 1 338 ? -6.992 42.047 23.762 1.00 28.25 338 CYS A C 1
ATOM 2720 O O . CYS A 1 338 ? -6.711 42.814 24.672 1.00 28.25 338 CYS A O 1
ATOM 2722 N N . ASP A 1 339 ? -7.302 42.478 22.538 1.00 27.84 339 ASP A N 1
ATOM 2723 C CA . ASP A 1 339 ? -8.501 43.281 22.229 1.00 27.84 339 ASP A CA 1
ATOM 2724 C C . ASP A 1 339 ? -8.446 43.972 20.850 1.00 27.84 339 ASP A C 1
ATOM 2726 O O . ASP A 1 339 ? -7.464 44.578 20.434 1.00 27.84 339 ASP A O 1
ATOM 2730 N N . ASP A 1 340 ? -9.586 43.848 20.171 1.00 28.69 340 ASP A N 1
ATOM 2731 C CA . ASP A 1 340 ? -10.293 44.788 19.297 1.00 28.69 340 ASP A CA 1
ATOM 2732 C C . ASP A 1 340 ? -9.579 45.788 18.346 1.00 28.69 340 ASP A C 1
ATOM 2734 O O . ASP A 1 340 ? -8.957 46.767 18.738 1.00 28.69 340 ASP A O 1
ATOM 2738 N N . LYS A 1 341 ? -10.000 45.657 17.071 1.00 26.84 341 LYS A N 1
ATOM 2739 C CA . LYS A 1 341 ? -10.332 46.713 16.080 1.00 26.84 341 LYS A CA 1
ATOM 2740 C C . LYS A 1 341 ? -9.206 47.633 15.580 1.00 26.84 341 LYS A C 1
ATOM 2742 O O . LYS A 1 341 ? -8.674 48.432 16.330 1.00 26.84 341 LYS A O 1
ATOM 2747 N N . VAL A 1 342 ? -9.035 47.674 14.241 1.00 26.11 342 VAL A N 1
ATOM 2748 C CA . VAL A 1 342 ? -9.134 48.890 13.381 1.00 26.11 342 VAL A CA 1
ATOM 2749 C C . VAL A 1 342 ? -8.740 48.599 11.906 1.00 26.11 342 VAL A C 1
ATOM 2751 O O . VAL A 1 342 ? -7.603 48.267 11.604 1.00 26.11 342 VAL A O 1
ATOM 2754 N N . VAL A 1 343 ? -9.728 48.800 11.006 1.00 25.38 343 VAL A N 1
ATOM 2755 C CA . VAL A 1 343 ? -9.664 49.408 9.640 1.00 25.38 343 VAL A CA 1
ATOM 2756 C C . VAL A 1 343 ? -9.041 48.581 8.488 1.00 25.38 343 VAL A C 1
ATOM 2758 O O . VAL A 1 343 ? -7.850 48.327 8.461 1.00 25.38 343 VAL A O 1
ATOM 2761 N N . ILE A 1 344 ? -9.798 48.016 7.526 1.00 25.47 344 ILE A N 1
ATOM 2762 C CA . ILE A 1 344 ? -10.614 48.582 6.409 1.00 25.47 344 ILE A CA 1
ATOM 2763 C C . ILE A 1 344 ? -9.810 49.372 5.342 1.00 25.47 344 ILE A C 1
ATOM 2765 O O . ILE A 1 344 ? -9.189 50.376 5.658 1.00 25.47 344 ILE A O 1
ATOM 2769 N N . ARG A 1 345 ? -10.015 48.999 4.054 1.00 24.92 345 ARG A N 1
ATOM 2770 C CA . ARG A 1 345 ? -9.506 49.550 2.756 1.00 24.92 345 ARG A CA 1
ATOM 2771 C C . ARG A 1 345 ? -8.123 49.012 2.363 1.00 24.92 345 ARG A C 1
ATOM 2773 O O . ARG A 1 345 ? -7.196 49.101 3.140 1.00 24.92 345 ARG A O 1
ATOM 2780 N N . ARG A 1 346 ? -7.870 48.455 1.172 1.00 24.89 346 ARG A N 1
ATOM 2781 C CA . ARG A 1 346 ? -8.271 48.756 -0.224 1.00 24.89 346 ARG A CA 1
ATOM 2782 C C . ARG A 1 346 ? -7.810 47.510 -1.027 1.00 24.89 346 ARG A C 1
ATOM 2784 O O . ARG A 1 346 ? -6.678 47.096 -0.843 1.00 24.89 346 ARG A O 1
ATOM 2791 N N . LEU A 1 347 ? -8.610 46.798 -1.815 1.00 24.11 347 LEU A N 1
ATOM 2792 C CA . LEU A 1 347 ? -8.995 47.126 -3.191 1.00 24.11 347 LEU A CA 1
ATOM 2793 C C . LEU A 1 347 ? -10.067 46.111 -3.630 1.00 24.11 347 LEU A C 1
ATOM 2795 O O . LEU A 1 347 ? -9.825 44.906 -3.640 1.00 24.11 347 LEU A O 1
ATOM 2799 N N . ARG A 1 348 ? -11.244 46.626 -3.981 1.00 23.91 348 ARG A N 1
ATOM 2800 C CA . ARG A 1 348 ? -12.273 45.953 -4.777 1.00 23.91 348 ARG A CA 1
ATOM 2801 C C . ARG A 1 348 ? -12.299 46.656 -6.139 1.00 23.91 348 ARG A C 1
ATOM 2803 O O . ARG A 1 348 ? -11.897 47.815 -6.208 1.00 23.91 348 ARG A O 1
ATOM 2810 N N . ASP A 1 349 ? -12.816 45.939 -7.132 1.00 24.92 349 ASP A N 1
ATOM 2811 C CA . ASP A 1 349 ? -13.062 46.306 -8.538 1.00 24.92 349 ASP A CA 1
ATOM 2812 C C . ASP A 1 349 ? -11.898 45.872 -9.451 1.00 24.92 349 ASP A C 1
ATOM 2814 O O . ASP A 1 349 ? -10.752 46.238 -9.231 1.00 24.92 349 ASP A O 1
ATOM 2818 N N . VAL A 1 350 ? -12.074 45.013 -10.461 1.00 25.72 350 VAL A N 1
ATOM 2819 C CA . VAL A 1 350 ? -13.171 44.909 -11.435 1.00 25.72 350 VAL A CA 1
ATOM 2820 C C . VAL A 1 350 ? -13.325 43.446 -11.893 1.00 25.72 350 VAL A C 1
ATOM 2822 O O . VAL A 1 350 ? -12.350 42.840 -12.317 1.00 25.72 350 VAL A O 1
ATOM 2825 N N . TYR A 1 351 ? -14.529 42.876 -11.782 1.00 24.31 351 TYR A N 1
ATOM 2826 C CA . TYR A 1 351 ? -15.309 42.240 -12.863 1.00 24.31 351 TYR A CA 1
ATOM 2827 C C . TYR A 1 351 ? -16.535 41.548 -12.252 1.00 24.31 351 TYR A C 1
ATOM 2829 O O . TYR A 1 351 ? -16.468 40.499 -11.614 1.00 24.31 351 TYR A O 1
ATOM 2837 N N . LEU A 1 352 ? -17.668 42.221 -12.435 1.00 21.89 352 LEU A N 1
ATOM 2838 C CA . LEU A 1 352 ? -19.012 41.813 -12.070 1.00 21.89 352 LEU A CA 1
ATOM 2839 C C . LEU A 1 352 ? -19.521 40.830 -13.140 1.00 21.89 352 LEU A C 1
ATOM 2841 O O . LEU A 1 352 ? -19.667 41.217 -14.295 1.00 21.89 352 LEU A O 1
ATOM 2845 N N . PHE A 1 353 ? -19.845 39.593 -12.769 1.00 22.67 353 PHE A N 1
ATOM 2846 C CA . PHE A 1 353 ? -20.858 38.815 -13.482 1.00 22.67 353 PHE A CA 1
ATOM 2847 C C . PHE A 1 353 ? -21.937 38.433 -12.473 1.00 22.67 353 PHE A C 1
ATOM 2849 O O . PHE A 1 353 ? -21.707 37.675 -11.533 1.00 22.67 353 PHE A O 1
ATOM 2856 N N . HIS A 1 354 ? -23.110 39.038 -12.650 1.00 22.91 354 HIS A N 1
ATOM 2857 C CA . HIS A 1 354 ? -24.349 38.626 -12.010 1.00 22.91 354 HIS A CA 1
ATOM 2858 C C . HIS A 1 354 ? -24.639 37.167 -12.377 1.00 22.91 354 HIS A C 1
ATOM 2860 O O . HIS A 1 354 ? -24.863 36.862 -13.546 1.00 22.91 354 HIS A O 1
ATOM 2866 N N . VAL A 1 355 ? -24.713 36.284 -11.382 1.00 22.75 355 VAL A N 1
ATOM 2867 C CA . VAL A 1 355 ? -25.498 35.053 -11.496 1.00 22.75 355 VAL A CA 1
ATOM 2868 C C . VAL A 1 355 ? -26.448 35.010 -10.312 1.00 22.75 355 VAL A C 1
ATOM 2870 O O . VAL A 1 355 ? -26.058 34.855 -9.158 1.00 22.75 355 VAL A O 1
ATOM 2873 N N . VAL A 1 356 ? -27.713 35.212 -10.658 1.00 23.20 356 VAL A N 1
ATOM 2874 C CA . VAL A 1 356 ? -28.905 35.011 -9.847 1.00 23.20 356 VAL A CA 1
ATOM 2875 C C . VAL A 1 356 ? -28.845 33.631 -9.190 1.00 23.20 356 VAL A C 1
ATOM 2877 O O . VAL A 1 356 ? -28.764 32.609 -9.871 1.00 23.20 356 VAL A O 1
ATOM 2880 N N . THR A 1 357 ? -28.910 33.590 -7.862 1.00 23.72 357 THR A N 1
ATOM 2881 C CA . THR A 1 357 ? -29.104 32.368 -7.079 1.00 23.72 357 THR A CA 1
ATOM 2882 C C . THR A 1 357 ? -30.521 31.841 -7.305 1.00 23.72 357 THR A C 1
ATOM 2884 O O . THR A 1 357 ? -31.448 32.113 -6.546 1.00 23.72 357 THR A O 1
ATOM 2887 N N . LEU A 1 358 ? -30.701 31.056 -8.369 1.00 21.64 358 LEU A N 1
ATOM 2888 C CA . LEU A 1 358 ? -31.840 30.154 -8.494 1.00 21.64 358 LEU A CA 1
ATOM 2889 C C . LEU A 1 358 ? -31.635 28.986 -7.528 1.00 21.64 358 LEU A C 1
ATOM 2891 O O . LEU A 1 358 ? -30.784 28.117 -7.724 1.00 21.64 358 LEU A O 1
ATOM 2895 N N . ARG A 1 359 ? -32.439 28.987 -6.464 1.00 26.75 359 ARG A N 1
ATOM 2896 C CA . ARG A 1 359 ? -32.606 27.887 -5.515 1.00 26.75 359 ARG A CA 1
ATOM 2897 C C . ARG A 1 359 ? -33.270 26.718 -6.252 1.00 26.75 359 ARG A C 1
ATOM 2899 O O . ARG A 1 359 ? -34.487 26.578 -6.239 1.00 26.75 359 ARG A O 1
ATOM 2906 N N . PHE A 1 360 ? -32.477 25.895 -6.934 1.00 22.78 360 PHE A N 1
ATOM 2907 C CA . PHE A 1 360 ? -32.950 24.609 -7.436 1.00 22.78 360 PHE A CA 1
ATOM 2908 C C . PHE A 1 360 ? -33.040 23.634 -6.262 1.00 22.78 360 PHE A C 1
ATOM 2910 O O . PHE A 1 360 ? -32.039 23.074 -5.818 1.00 22.78 360 PHE A O 1
ATOM 2917 N N . THR A 1 361 ? -34.257 23.399 -5.780 1.00 29.36 361 THR A N 1
ATOM 2918 C CA . THR A 1 361 ? -34.629 22.145 -5.122 1.00 29.36 361 THR A CA 1
ATOM 2919 C C . THR A 1 361 ? -34.479 21.019 -6.145 1.00 29.36 361 THR A C 1
ATOM 2921 O O . THR A 1 361 ? -35.423 20.621 -6.825 1.00 29.36 361 THR A O 1
ATOM 2924 N N . ARG A 1 362 ? -33.254 20.507 -6.310 1.00 27.55 362 ARG A N 1
ATOM 2925 C CA . ARG A 1 362 ? -33.039 19.264 -7.050 1.00 27.55 362 ARG A CA 1
ATOM 2926 C C . ARG A 1 362 ? -33.447 18.108 -6.152 1.00 27.55 362 ARG A C 1
ATOM 2928 O O . ARG A 1 362 ? -32.672 17.597 -5.355 1.00 27.55 362 ARG A O 1
ATOM 2935 N N . ASN A 1 363 ? -34.701 17.714 -6.317 1.00 28.17 363 ASN A N 1
ATOM 2936 C CA . ASN A 1 363 ? -35.240 16.440 -5.878 1.00 28.17 363 ASN A CA 1
ATOM 2937 C C . ASN A 1 363 ? -34.641 15.332 -6.771 1.00 28.17 363 ASN A C 1
ATOM 2939 O O . ASN A 1 363 ? -35.302 14.795 -7.656 1.00 28.17 363 ASN A O 1
ATOM 2943 N N . THR A 1 364 ? -33.340 15.068 -6.634 1.00 31.02 364 THR A N 1
ATOM 2944 C CA . THR A 1 364 ? -32.659 13.952 -7.301 1.00 31.02 364 THR A CA 1
ATOM 2945 C C . THR A 1 364 ? -32.397 12.878 -6.259 1.00 31.02 364 THR A C 1
ATOM 2947 O O . THR A 1 364 ? -31.570 13.072 -5.371 1.00 31.02 364 THR A O 1
ATOM 2950 N N . ARG A 1 365 ? -33.127 11.762 -6.362 1.00 36.44 365 ARG A N 1
ATOM 2951 C CA . ARG A 1 365 ? -32.898 10.544 -5.571 1.00 36.44 365 ARG A CA 1
ATOM 2952 C C . ARG A 1 365 ? -31.409 10.165 -5.655 1.00 36.44 365 ARG A C 1
ATOM 2954 O O . ARG A 1 365 ? -30.890 10.129 -6.773 1.00 36.44 365 ARG A O 1
ATOM 2961 N N . PRO A 1 366 ? -30.714 9.897 -4.538 1.00 40.69 366 PRO A N 1
ATOM 2962 C CA . PRO A 1 366 ? -29.291 9.593 -4.568 1.00 40.69 366 PRO A CA 1
ATOM 2963 C C . PRO A 1 366 ? -29.083 8.166 -5.090 1.00 40.69 366 PRO A C 1
ATOM 2965 O O . PRO A 1 366 ? -29.073 7.202 -4.329 1.00 40.69 366 PRO A O 1
ATOM 2968 N N . SER A 1 367 ? -28.913 8.002 -6.404 1.00 41.66 367 SER A N 1
ATOM 2969 C CA . SER A 1 367 ? -28.236 6.816 -6.931 1.00 41.66 367 SER A CA 1
ATOM 2970 C C . SER A 1 367 ? -26.759 6.943 -6.563 1.00 41.66 367 SER A C 1
ATOM 2972 O O . SER A 1 367 ? -26.071 7.853 -7.030 1.00 41.66 367 SER A O 1
ATOM 2974 N N . SER A 1 368 ? -26.275 6.083 -5.669 1.00 52.38 368 SER A N 1
ATOM 2975 C CA . SER A 1 368 ? -24.899 6.140 -5.178 1.00 52.38 368 SER A CA 1
ATOM 2976 C C . SER A 1 368 ? -23.898 6.040 -6.341 1.00 52.38 368 SER A C 1
ATOM 2978 O O . SER A 1 368 ? -23.987 5.140 -7.177 1.00 52.38 368 SER A O 1
ATOM 2980 N N . ARG A 1 369 ? -22.882 6.919 -6.379 1.00 52.38 369 ARG A N 1
ATOM 2981 C CA . ARG A 1 369 ? -21.750 6.831 -7.335 1.00 52.38 369 ARG A CA 1
ATOM 2982 C C . ARG A 1 369 ? -21.021 5.479 -7.268 1.00 52.38 369 ARG A C 1
ATOM 2984 O O . ARG A 1 369 ? -20.290 5.117 -8.186 1.00 52.38 369 ARG A O 1
ATOM 2991 N N . LEU A 1 370 ? -21.212 4.731 -6.179 1.00 48.12 370 LEU A N 1
ATOM 2992 C CA . LEU A 1 370 ? -20.754 3.356 -5.998 1.00 48.12 370 LEU A CA 1
ATOM 2993 C C . LEU A 1 370 ? -21.442 2.364 -6.951 1.00 48.12 370 LEU A C 1
ATOM 2995 O O . LEU A 1 370 ? -20.780 1.453 -7.431 1.00 48.12 370 LEU A O 1
ATOM 2999 N N . ALA A 1 371 ? -22.732 2.514 -7.251 1.00 49.91 371 ALA A N 1
ATOM 3000 C CA . ALA A 1 371 ? -23.454 1.590 -8.130 1.00 49.91 371 ALA A CA 1
ATOM 3001 C C . ALA A 1 371 ? -23.003 1.728 -9.597 1.00 49.91 371 ALA A C 1
ATOM 3003 O O . ALA A 1 371 ? -22.533 0.764 -10.208 1.00 49.91 371 ALA A O 1
ATOM 3004 N N . GLU A 1 372 ? -23.034 2.955 -10.131 1.00 49.41 372 GLU A N 1
ATOM 3005 C CA . GLU A 1 372 ? -22.641 3.254 -11.520 1.00 49.41 372 GLU A CA 1
ATOM 3006 C C . GLU A 1 372 ? -21.200 2.822 -11.834 1.00 49.41 372 GLU A C 1
ATOM 3008 O O . GLU A 1 372 ? -20.899 2.350 -12.927 1.00 49.41 372 GLU A O 1
ATOM 3013 N N . ARG A 1 373 ? -20.290 2.935 -10.861 1.00 52.62 373 ARG A N 1
ATOM 3014 C CA . ARG A 1 373 ? -18.847 2.736 -11.072 1.00 52.62 373 ARG A CA 1
ATOM 3015 C C . ARG A 1 373 ? -18.385 1.288 -10.939 1.00 52.62 373 ARG A C 1
ATOM 3017 O O . ARG A 1 373 ? -17.311 0.941 -11.424 1.00 52.62 373 ARG A O 1
ATOM 3024 N N . TYR A 1 374 ? -19.182 0.449 -10.281 1.00 50.16 374 TYR A N 1
ATOM 3025 C CA . TYR A 1 374 ? -18.941 -0.990 -10.161 1.00 50.16 374 TYR A CA 1
ATOM 3026 C C . TYR A 1 374 ? -19.682 -1.806 -11.227 1.00 50.16 374 TYR A C 1
ATOM 3028 O O . TYR A 1 374 ? -19.588 -3.035 -11.208 1.00 50.16 374 TYR A O 1
ATOM 3036 N N . ASN A 1 375 ? -20.395 -1.136 -12.143 1.00 50.25 375 ASN A N 1
ATOM 3037 C CA . ASN A 1 375 ? -21.279 -1.753 -13.131 1.00 50.25 375 ASN A CA 1
ATOM 3038 C C . ASN A 1 375 ? -22.227 -2.780 -12.477 1.00 50.25 375 ASN A C 1
ATOM 3040 O O . ASN A 1 375 ? -22.451 -3.871 -12.999 1.00 50.25 375 ASN A O 1
ATOM 3044 N N . MET A 1 376 ? -22.709 -2.447 -11.273 1.00 50.84 376 MET A N 1
ATOM 3045 C CA . MET A 1 376 ? -23.592 -3.272 -10.455 1.00 50.84 376 MET A CA 1
ATOM 3046 C C . MET A 1 376 ? -24.770 -2.433 -9.964 1.00 50.84 376 MET A C 1
ATOM 3048 O O . MET A 1 376 ? -24.567 -1.277 -9.589 1.00 50.84 376 MET A O 1
ATOM 3052 N N . PRO A 1 377 ? -25.981 -3.003 -9.882 1.00 53.84 377 PRO A N 1
ATOM 3053 C CA . PRO A 1 377 ? -27.106 -2.335 -9.245 1.00 53.84 377 PRO A CA 1
ATOM 3054 C C . PRO A 1 377 ? -26.876 -2.291 -7.724 1.00 53.84 377 PRO A C 1
ATOM 3056 O O . PRO A 1 377 ? -27.263 -3.200 -7.000 1.00 53.84 377 PRO A O 1
ATOM 3059 N N . GLY A 1 378 ? -26.174 -1.265 -7.236 1.00 60.06 378 GLY A N 1
ATOM 3060 C CA . GLY A 1 378 ? -26.086 -0.969 -5.804 1.00 60.06 378 GLY A CA 1
ATOM 3061 C C . GLY A 1 378 ? -27.407 -0.412 -5.276 1.00 60.06 378 GLY A C 1
ATOM 3062 O O . GLY A 1 378 ? -28.142 0.240 -6.020 1.00 60.06 378 GLY A O 1
ATOM 3063 N N . LEU A 1 379 ? -27.701 -0.636 -3.994 1.00 65.69 379 LEU A N 1
ATOM 3064 C CA . LEU A 1 379 ? -28.886 -0.055 -3.369 1.00 65.69 379 LEU A CA 1
ATOM 3065 C C . LEU A 1 379 ? -28.703 1.469 -3.240 1.00 65.69 379 LEU A C 1
ATOM 3067 O O . LEU A 1 379 ? -27.650 1.947 -2.803 1.00 65.69 379 LEU A O 1
ATOM 3071 N N . ALA A 1 380 ? -29.723 2.242 -3.615 1.00 76.56 380 ALA A N 1
ATOM 3072 C CA . ALA A 1 380 ? -29.815 3.634 -3.191 1.00 76.56 380 ALA A CA 1
ATOM 3073 C C . ALA A 1 380 ? -30.130 3.626 -1.690 1.00 76.56 380 ALA A C 1
ATOM 3075 O O . ALA A 1 380 ? -31.165 3.098 -1.299 1.00 76.56 380 ALA A O 1
ATOM 3076 N N . PHE A 1 381 ? -29.214 4.143 -0.871 1.00 85.81 381 PHE A N 1
ATOM 3077 C CA . PHE A 1 381 ? -29.362 4.205 0.580 1.00 85.81 381 PHE A CA 1
ATOM 3078 C C . PHE A 1 381 ? -29.216 5.653 1.030 1.00 85.81 381 PHE A C 1
ATOM 3080 O O . PHE A 1 381 ? -28.210 6.300 0.733 1.00 85.81 381 PHE A O 1
ATOM 3087 N N . ASN A 1 382 ? -30.225 6.148 1.731 1.00 89.50 382 ASN A N 1
ATOM 3088 C CA . ASN A 1 382 ? -30.252 7.449 2.363 1.00 89.50 382 ASN A CA 1
ATOM 3089 C C . ASN A 1 382 ? -30.402 7.252 3.879 1.00 89.50 382 ASN A C 1
ATOM 3091 O O . ASN A 1 382 ? -31.490 6.885 4.325 1.00 89.50 382 ASN A O 1
ATOM 3095 N N . PRO A 1 383 ? -29.357 7.524 4.681 1.00 91.12 383 PRO A N 1
ATOM 3096 C CA . PRO A 1 383 ? -29.405 7.277 6.116 1.00 91.12 383 PRO A CA 1
ATOM 3097 C C . PRO A 1 383 ? -30.538 8.031 6.820 1.00 91.12 383 PRO A C 1
ATOM 3099 O O . PRO A 1 383 ? -31.121 7.471 7.736 1.00 91.12 383 PRO A O 1
ATOM 3102 N N . ASP A 1 384 ? -30.912 9.231 6.361 1.00 89.88 384 ASP A N 1
ATOM 3103 C CA . ASP A 1 384 ? -31.951 10.034 7.018 1.00 89.88 384 ASP A CA 1
ATOM 3104 C C . ASP A 1 384 ? -33.353 9.396 6.931 1.00 89.88 384 ASP A C 1
ATOM 3106 O O . ASP A 1 384 ? -34.194 9.669 7.783 1.00 89.88 384 ASP A O 1
ATOM 3110 N N . ASN A 1 385 ? -33.619 8.561 5.917 1.00 91.31 385 ASN A N 1
ATOM 3111 C CA . ASN A 1 385 ? -34.949 7.976 5.680 1.00 91.31 385 ASN A CA 1
ATOM 3112 C C . ASN A 1 385 ? -34.976 6.442 5.742 1.00 91.31 385 ASN A C 1
ATOM 3114 O O . ASN A 1 385 ? -36.019 5.869 6.047 1.00 91.31 385 ASN A O 1
ATOM 3118 N N . ASP A 1 386 ? -33.857 5.780 5.436 1.00 93.19 386 ASP A N 1
ATOM 3119 C CA . ASP A 1 386 ? -33.792 4.319 5.321 1.00 93.19 386 ASP A CA 1
ATOM 3120 C C . ASP A 1 386 ? -33.314 3.641 6.613 1.00 93.19 386 ASP A C 1
ATOM 3122 O O . ASP A 1 386 ? -33.493 2.432 6.767 1.00 93.19 386 ASP A O 1
ATOM 3126 N N . ILE A 1 387 ? -32.712 4.389 7.549 1.00 95.69 387 ILE A N 1
ATOM 3127 C CA . ILE A 1 387 ? -32.471 3.885 8.905 1.00 95.69 387 ILE A CA 1
ATOM 3128 C C . ILE A 1 387 ? -33.812 3.935 9.660 1.00 95.69 387 ILE A C 1
ATOM 3130 O O . ILE A 1 387 ? -34.381 5.020 9.826 1.00 95.69 387 ILE A O 1
ATOM 3134 N N . PRO A 1 388 ? -34.344 2.788 10.122 1.00 95.44 388 PRO A N 1
ATOM 3135 C CA . PRO A 1 388 ? -35.578 2.757 10.888 1.00 95.44 388 PRO A CA 1
ATOM 3136 C C . PRO A 1 388 ? -35.355 3.324 12.292 1.00 95.44 388 PRO A C 1
ATOM 3138 O O . PRO A 1 388 ? -34.225 3.550 12.721 1.00 95.44 388 PRO A O 1
ATOM 3141 N N . ASP A 1 389 ? -36.443 3.501 13.035 1.00 95.62 389 ASP A N 1
ATOM 3142 C CA . ASP A 1 389 ? -36.367 3.799 14.462 1.00 95.62 389 ASP A CA 1
ATOM 3143 C C . ASP A 1 389 ? -35.545 2.728 15.205 1.00 95.62 389 ASP A C 1
ATOM 3145 O O . ASP A 1 389 ? -35.783 1.524 15.080 1.00 95.62 389 ASP A O 1
ATOM 3149 N N . LEU A 1 390 ? -34.558 3.182 15.974 1.00 97.00 390 LEU A N 1
ATOM 3150 C CA . LEU A 1 390 ? -33.641 2.357 16.757 1.00 97.00 390 LEU A CA 1
ATOM 3151 C C . LEU A 1 390 ? -34.015 2.359 18.245 1.00 97.00 390 LEU A C 1
ATOM 3153 O O . LEU A 1 390 ? -33.221 1.917 19.078 1.00 97.00 390 LEU A O 1
ATOM 3157 N N . SER A 1 391 ? -35.215 2.824 18.600 1.00 96.38 391 SER A N 1
ATOM 3158 C CA . SER A 1 391 ? -35.704 2.832 19.979 1.00 96.38 391 SER A CA 1
ATOM 3159 C C . SER A 1 391 ? -35.496 1.487 20.682 1.00 96.38 391 SER A C 1
ATOM 3161 O O . SER A 1 391 ? -35.786 0.407 20.166 1.00 96.38 391 SER A O 1
ATOM 3163 N N . GLY A 1 392 ? -34.937 1.546 21.893 1.00 96.00 392 GLY A N 1
ATOM 3164 C CA . GLY A 1 392 ? -34.620 0.361 22.697 1.00 96.00 392 GLY A CA 1
ATOM 3165 C C . GLY A 1 392 ? -33.342 -0.389 22.294 1.00 96.00 392 GLY A C 1
ATOM 3166 O O . GLY A 1 392 ? -32.968 -1.325 23.003 1.00 96.00 392 GLY A O 1
ATOM 3167 N N . LYS A 1 393 ? -32.663 -0.003 21.203 1.00 98.12 393 LYS A N 1
ATOM 3168 C CA . LYS A 1 393 ? -31.423 -0.641 20.735 1.00 98.12 393 LYS A CA 1
ATOM 3169 C C . LYS A 1 393 ? -30.189 -0.085 21.440 1.00 98.12 393 LYS A C 1
ATOM 3171 O O . LYS A 1 393 ? -30.038 1.130 21.576 1.00 98.12 393 LYS A O 1
ATOM 3176 N N . VAL A 1 394 ? -29.288 -0.985 21.832 1.00 98.69 394 VAL A N 1
ATOM 3177 C CA . VAL A 1 394 ? -27.944 -0.644 22.325 1.00 98.69 394 VAL A CA 1
ATOM 3178 C C . VAL A 1 394 ? -26.925 -0.954 21.235 1.00 98.69 394 VAL A C 1
ATOM 3180 O O . VAL A 1 394 ? -26.877 -2.073 20.720 1.00 98.69 394 VAL A O 1
ATOM 3183 N N . ILE A 1 395 ? -26.118 0.042 20.875 1.00 98.81 395 ILE A N 1
ATOM 3184 C CA . ILE A 1 395 ? -25.159 -0.030 19.768 1.00 98.81 395 ILE A CA 1
ATOM 3185 C C . ILE A 1 395 ? -23.755 0.217 20.308 1.00 98.81 395 ILE A C 1
ATOM 3187 O O . ILE A 1 395 ? -23.549 1.139 21.091 1.00 98.81 395 ILE A O 1
ATOM 3191 N N . PHE A 1 396 ? -22.775 -0.557 19.853 1.00 98.75 396 PHE A N 1
ATOM 3192 C CA . PHE A 1 396 ? -21.367 -0.337 20.157 1.00 98.75 396 PHE A CA 1
ATOM 3193 C C . PHE A 1 396 ? -20.533 -0.247 18.878 1.00 98.75 396 PHE A C 1
ATOM 3195 O O . PHE A 1 396 ? -20.525 -1.171 18.067 1.00 98.75 396 PHE A O 1
ATOM 3202 N N . ILE A 1 397 ? -19.815 0.865 18.699 1.00 98.56 397 ILE A N 1
ATOM 3203 C CA . ILE A 1 397 ? -18.994 1.144 17.515 1.00 98.56 397 ILE A CA 1
ATOM 3204 C C . ILE A 1 397 ? -17.532 1.328 17.925 1.00 98.56 397 ILE A C 1
ATOM 3206 O O . ILE A 1 397 ? -17.176 2.283 18.624 1.00 98.56 397 ILE A O 1
ATOM 3210 N N . THR A 1 398 ? -16.653 0.448 17.439 1.00 97.69 398 THR A N 1
ATOM 3211 C CA . THR A 1 398 ? -15.212 0.629 17.641 1.00 97.69 398 THR A CA 1
ATOM 3212 C C . THR A 1 398 ? -14.666 1.726 16.733 1.00 97.69 398 THR A C 1
ATOM 3214 O O . THR A 1 398 ? -15.018 1.819 15.555 1.00 97.69 398 THR A O 1
ATOM 3217 N N . GLY A 1 399 ? -13.787 2.584 17.257 1.00 92.19 399 GLY A N 1
ATOM 3218 C CA . GLY A 1 399 ? -13.225 3.696 16.481 1.00 92.19 399 GLY A CA 1
ATOM 3219 C C . GLY A 1 399 ? -14.259 4.774 16.141 1.00 92.19 399 GLY A C 1
ATOM 3220 O O . GLY A 1 399 ? -14.188 5.375 15.071 1.00 92.19 399 GLY A O 1
ATOM 3221 N N . GLY A 1 400 ? -15.224 5.007 17.034 1.00 90.62 400 GLY A N 1
ATOM 3222 C CA . GLY A 1 400 ? -16.288 6.005 16.871 1.00 90.62 400 GLY A CA 1
ATOM 3223 C C . GLY A 1 400 ? -15.840 7.458 17.078 1.00 90.62 400 GLY A C 1
ATOM 3224 O O . GLY A 1 400 ? -16.659 8.363 16.992 1.00 90.62 400 GLY A O 1
ATOM 3225 N N . THR A 1 401 ? -14.554 7.701 17.345 1.00 89.12 401 THR A N 1
ATOM 3226 C CA . THR A 1 401 ? -14.012 9.041 17.634 1.00 89.12 401 THR A CA 1
ATOM 3227 C C . THR A 1 401 ? -13.530 9.806 16.397 1.00 89.12 401 THR A C 1
ATOM 3229 O O . THR A 1 401 ? -13.149 10.969 16.510 1.00 89.12 401 THR A O 1
ATOM 3232 N N . ALA A 1 402 ? -13.500 9.172 15.217 1.00 86.31 402 ALA A N 1
ATOM 3233 C CA . ALA A 1 402 ? -13.088 9.805 13.964 1.00 86.31 402 ALA A CA 1
ATOM 3234 C C . ALA A 1 402 ? -13.595 9.041 12.726 1.00 86.31 402 ALA A C 1
ATOM 3236 O O . ALA A 1 402 ? -14.034 7.892 12.807 1.00 86.31 402 ALA A O 1
ATOM 3237 N N . GLY A 1 403 ? -13.465 9.668 11.552 1.00 87.94 403 GLY A N 1
ATOM 3238 C CA . GLY A 1 403 ? -13.659 9.022 10.252 1.00 87.94 403 GLY A CA 1
ATOM 3239 C C . GLY A 1 403 ? -15.035 8.369 10.088 1.00 87.94 403 GLY A C 1
ATOM 3240 O O . GLY A 1 403 ? -16.055 8.962 10.429 1.00 87.94 403 GLY A O 1
ATOM 3241 N N . LEU A 1 404 ? -15.050 7.145 9.549 1.00 89.50 404 LEU A N 1
ATOM 3242 C CA . LEU A 1 404 ? -16.277 6.387 9.278 1.00 89.50 404 LEU A CA 1
ATOM 3243 C C . LEU A 1 404 ? -17.074 6.056 10.539 1.00 89.50 404 LEU A C 1
ATOM 3245 O O . LEU A 1 404 ? -18.300 6.085 10.507 1.00 89.50 404 LEU A O 1
ATOM 3249 N N . GLY A 1 405 ? -16.386 5.777 11.648 1.00 92.44 405 GLY A N 1
ATOM 3250 C CA . GLY A 1 405 ? -17.041 5.477 12.917 1.00 92.44 405 GLY A CA 1
ATOM 3251 C C . GLY A 1 405 ? -17.829 6.679 13.420 1.00 92.44 405 GLY A C 1
ATOM 3252 O O . GLY A 1 405 ? -19.019 6.552 13.681 1.00 92.44 405 GLY A O 1
ATOM 3253 N N . ALA A 1 406 ? -17.197 7.856 13.468 1.00 91.88 406 ALA A N 1
ATOM 3254 C CA . ALA A 1 406 ? -17.865 9.094 13.875 1.00 91.88 406 ALA A CA 1
ATOM 3255 C C . ALA A 1 406 ? -19.063 9.437 12.972 1.00 91.88 406 ALA A C 1
ATOM 3257 O O . ALA A 1 406 ? -20.122 9.801 13.476 1.00 91.88 406 ALA A O 1
ATOM 3258 N N . GLN A 1 407 ? -18.935 9.252 11.650 1.00 93.00 407 GLN A N 1
ATOM 3259 C CA . GLN A 1 407 ? -20.062 9.440 10.729 1.00 93.00 407 GLN A CA 1
ATOM 3260 C C . GLN A 1 407 ? -21.207 8.462 10.997 1.00 93.00 407 GLN A C 1
ATOM 3262 O O . GLN A 1 407 ? -22.365 8.869 11.005 1.00 93.00 407 GLN A O 1
ATOM 3267 N N . SER A 1 408 ? -20.913 7.187 11.267 1.00 95.62 408 SER A N 1
ATOM 3268 C CA . SER A 1 408 ? -21.963 6.232 11.624 1.00 95.62 408 SER A CA 1
ATOM 3269 C C . SER A 1 408 ? -22.675 6.598 12.917 1.00 95.62 408 SER A C 1
ATOM 3271 O O . SER A 1 408 ? -23.896 6.500 12.970 1.00 95.62 408 SER A O 1
ATOM 3273 N N . VAL A 1 409 ? -21.944 7.068 13.929 1.00 96.12 409 VAL A N 1
ATOM 3274 C CA . VAL A 1 409 ? -22.542 7.523 15.190 1.00 96.12 409 VAL A CA 1
ATOM 3275 C C . VAL A 1 409 ? -23.460 8.721 14.932 1.00 96.12 409 VAL A C 1
ATOM 3277 O O . VAL A 1 409 ? -24.609 8.702 15.366 1.00 96.12 409 VAL A O 1
ATOM 3280 N N . ALA A 1 41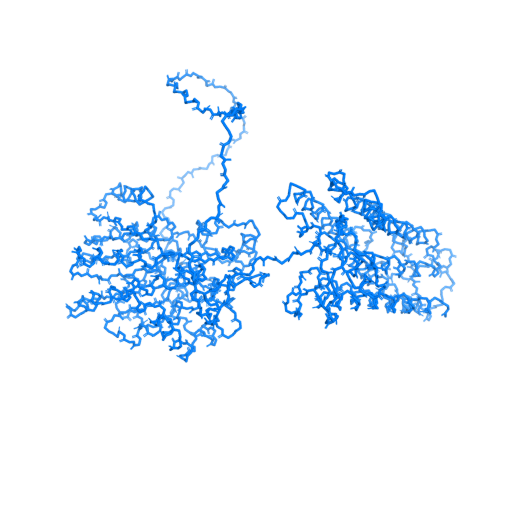0 ? -22.988 9.724 14.185 1.00 94.56 410 ALA A N 1
ATOM 3281 C CA . ALA A 1 410 ? -23.761 10.925 13.871 1.00 94.56 410 ALA A CA 1
ATOM 3282 C C . ALA A 1 410 ? -25.062 10.615 13.113 1.00 94.56 410 ALA A C 1
ATOM 3284 O O . ALA A 1 410 ? -26.085 11.237 13.382 1.00 94.56 410 ALA A O 1
ATOM 3285 N N . GLN A 1 411 ? -25.042 9.643 12.194 1.00 95.38 411 GLN A N 1
ATOM 3286 C CA . GLN A 1 411 ? -26.249 9.218 11.485 1.00 95.38 411 GLN A CA 1
ATOM 3287 C C . GLN A 1 411 ? -27.175 8.405 12.394 1.00 95.38 411 GLN A C 1
ATOM 3289 O O . GLN A 1 411 ? -28.326 8.782 12.560 1.00 95.38 411 GLN A O 1
ATOM 3294 N N . MET A 1 412 ? -26.686 7.351 13.060 1.00 96.25 412 MET A N 1
ATOM 3295 C CA . MET A 1 412 ? -27.532 6.490 13.905 1.00 96.25 412 MET A CA 1
ATOM 3296 C C . MET A 1 412 ? -28.160 7.239 15.087 1.00 96.25 412 MET A C 1
ATOM 3298 O O . MET A 1 412 ? -29.287 6.931 15.466 1.00 96.25 412 MET A O 1
ATOM 3302 N N . ALA A 1 413 ? -27.484 8.250 15.642 1.00 96.50 413 ALA A N 1
ATOM 3303 C CA . ALA A 1 413 ? -28.007 9.058 16.744 1.00 96.50 413 ALA A CA 1
ATOM 3304 C C . ALA A 1 413 ? -29.282 9.846 16.383 1.00 96.50 413 ALA A C 1
ATOM 3306 O O . ALA A 1 413 ? -30.013 10.261 17.282 1.00 96.50 413 ALA A O 1
ATOM 3307 N N . LYS A 1 414 ? -29.584 10.048 15.095 1.00 95.12 414 LYS A N 1
ATOM 3308 C CA . LYS A 1 414 ? -30.823 10.706 14.648 1.00 95.12 414 LYS A CA 1
ATOM 3309 C C . LYS A 1 414 ? -32.066 9.821 14.790 1.00 95.12 414 LYS A C 1
ATOM 3311 O O . LYS A 1 414 ? -33.176 10.337 14.768 1.00 95.12 414 LYS A O 1
ATOM 3316 N N . HIS A 1 415 ? -31.889 8.510 14.958 1.00 96.44 415 HIS A N 1
ATOM 3317 C CA . HIS A 1 415 ? -32.970 7.520 14.901 1.00 96.44 415 HIS A CA 1
ATOM 3318 C C . HIS A 1 415 ? -33.297 6.936 16.282 1.00 96.44 415 HIS A C 1
ATOM 3320 O O . HIS A 1 415 ? -33.613 5.760 16.403 1.00 96.44 415 HIS A O 1
ATOM 3326 N N . SER A 1 416 ? -33.183 7.747 17.336 1.00 95.69 416 SER A N 1
ATOM 3327 C CA . SER A 1 416 ? -33.603 7.415 18.709 1.00 95.69 416 SER A CA 1
ATOM 3328 C C . SER A 1 416 ? -33.040 6.123 19.340 1.00 95.69 416 SER A C 1
ATOM 3330 O O . SER A 1 416 ? -33.763 5.475 20.101 1.00 95.69 416 SER A O 1
ATOM 3332 N N . PRO A 1 417 ? -31.778 5.702 19.107 1.00 97.44 417 PRO A N 1
ATOM 3333 C CA . PRO A 1 417 ? -31.250 4.549 19.824 1.00 97.44 417 PRO A CA 1
ATOM 3334 C C . PRO A 1 417 ? -31.235 4.775 21.337 1.00 97.44 417 PRO A C 1
ATOM 3336 O O . PRO A 1 417 ? -30.979 5.877 21.822 1.00 97.44 417 PRO A O 1
ATOM 3339 N N . ALA A 1 418 ? -31.466 3.706 22.102 1.00 97.31 418 ALA A N 1
ATOM 3340 C CA . ALA A 1 418 ? -31.466 3.795 23.562 1.00 97.31 418 ALA A CA 1
ATOM 3341 C C . ALA A 1 418 ? -30.080 4.156 24.113 1.00 97.31 418 ALA A C 1
ATOM 3343 O O . ALA A 1 418 ? -29.976 4.856 25.125 1.00 97.31 418 ALA A O 1
ATOM 3344 N N . ARG A 1 419 ? -29.018 3.670 23.455 1.00 97.94 419 ARG A N 1
ATOM 3345 C CA . ARG A 1 419 ? -27.635 4.036 23.766 1.00 97.94 419 ARG A CA 1
ATOM 3346 C C . ARG A 1 419 ? -26.692 3.751 22.609 1.00 97.94 419 ARG A C 1
ATOM 3348 O O . ARG A 1 419 ? -26.800 2.707 21.964 1.00 97.94 419 ARG A O 1
ATOM 3355 N N . ILE A 1 420 ? -25.713 4.633 22.419 1.00 98.50 420 ILE A N 1
ATOM 3356 C CA . ILE A 1 420 ? -24.547 4.365 21.577 1.00 98.50 420 ILE A CA 1
ATOM 3357 C C . ILE A 1 420 ? -23.281 4.421 22.430 1.00 98.50 420 ILE A C 1
ATOM 3359 O O . ILE A 1 420 ? -22.981 5.428 23.068 1.00 98.50 420 ILE A O 1
ATOM 3363 N N . TYR A 1 421 ? -22.499 3.351 22.394 1.00 98.56 421 TYR A N 1
ATOM 3364 C CA . TYR A 1 421 ? -21.134 3.330 22.886 1.00 98.56 421 TYR A CA 1
ATOM 3365 C C . TYR A 1 421 ? -20.162 3.561 21.734 1.00 98.56 421 TYR A C 1
ATOM 3367 O O . TYR A 1 421 ? -20.278 2.951 20.667 1.00 98.56 421 TYR A O 1
ATOM 3375 N N . ILE A 1 422 ? -19.174 4.420 21.962 1.00 97.88 422 ILE A N 1
ATOM 3376 C CA . ILE A 1 422 ? -18.052 4.631 21.049 1.00 97.88 422 ILE A CA 1
ATOM 3377 C C . ILE A 1 422 ? -16.753 4.295 21.759 1.00 97.88 422 ILE A C 1
ATOM 3379 O O . ILE A 1 422 ? -16.571 4.652 22.922 1.00 97.88 422 ILE A O 1
ATOM 3383 N N . SER A 1 423 ? -15.829 3.639 21.059 1.00 96.75 423 SER A N 1
ATOM 3384 C CA . SER A 1 423 ? -14.488 3.414 21.597 1.00 96.75 423 SER A CA 1
ATOM 3385 C C . SER A 1 423 ? -13.378 4.085 20.808 1.00 96.75 423 SER A C 1
ATOM 3387 O O . SER A 1 423 ? -13.503 4.406 19.622 1.00 96.75 423 SER A O 1
ATOM 3389 N N . GLY A 1 424 ? -12.267 4.294 21.506 1.00 91.25 424 GLY A N 1
ATOM 3390 C CA . GLY A 1 424 ? -11.039 4.887 21.005 1.00 91.25 424 GLY A CA 1
ATOM 3391 C C . GLY A 1 424 ? -9.995 4.970 22.116 1.00 91.25 424 GLY A C 1
ATOM 3392 O O . GLY A 1 424 ? -10.227 4.529 23.237 1.00 91.25 424 GLY A O 1
ATOM 3393 N N . ARG A 1 425 ? -8.839 5.559 21.801 1.00 88.00 425 ARG A N 1
ATOM 3394 C CA . ARG A 1 425 ? -7.710 5.700 22.742 1.00 88.00 425 ARG A CA 1
ATOM 3395 C C . ARG A 1 425 ? -7.678 7.037 23.483 1.00 88.00 425 ARG A C 1
ATOM 3397 O O . ARG A 1 425 ? -6.868 7.214 24.377 1.00 88.00 425 ARG A O 1
ATOM 3404 N N . ASN A 1 426 ? -8.469 8.011 23.037 1.00 85.06 426 ASN A N 1
ATOM 3405 C CA . ASN A 1 426 ? -8.403 9.387 23.516 1.00 85.06 426 ASN A CA 1
ATOM 3406 C C . ASN A 1 426 ? -9.808 9.867 23.894 1.00 85.06 426 ASN A C 1
ATOM 3408 O O . ASN A 1 426 ? -10.653 10.037 23.009 1.00 85.06 426 ASN A O 1
ATOM 3412 N N . ALA A 1 427 ? -10.019 10.103 25.191 1.00 90.81 427 ALA A N 1
ATOM 3413 C CA . ALA A 1 427 ? -11.271 10.615 25.740 1.00 90.81 427 ALA A CA 1
ATOM 3414 C C . ALA A 1 427 ? -11.636 11.995 25.168 1.00 90.81 427 ALA A C 1
ATOM 3416 O O . ALA A 1 427 ? -12.773 12.195 24.761 1.00 90.81 427 ALA A O 1
ATOM 3417 N N . THR A 1 428 ? -10.671 12.900 24.990 1.00 91.38 428 THR A N 1
ATOM 3418 C CA . THR A 1 428 ? -10.900 14.241 24.422 1.00 91.38 428 THR A CA 1
ATOM 3419 C C . THR A 1 428 ? -11.464 14.183 22.999 1.00 91.38 428 THR A C 1
ATOM 3421 O O . THR A 1 428 ? -12.335 14.967 22.628 1.00 91.38 428 THR A O 1
ATOM 3424 N N . SER A 1 429 ? -11.001 13.235 22.172 1.00 88.62 429 SER A N 1
ATOM 3425 C CA . SER A 1 429 ? -11.577 13.043 20.831 1.00 88.62 429 SER A CA 1
ATOM 3426 C C . SER A 1 429 ? -13.013 12.521 20.897 1.00 88.62 429 SER A C 1
ATOM 3428 O O . SER A 1 429 ? -13.827 12.885 20.055 1.00 88.62 429 SER A O 1
ATOM 3430 N N . ALA A 1 430 ? -13.329 11.683 21.886 1.00 91.62 430 ALA A N 1
ATOM 3431 C CA . ALA A 1 430 ? -14.681 11.183 22.094 1.00 91.62 430 ALA A CA 1
ATOM 3432 C C . ALA A 1 430 ? -15.625 12.276 22.609 1.00 91.62 430 ALA A C 1
ATOM 3434 O O . ALA A 1 430 ? -16.718 12.420 22.075 1.00 91.62 430 ALA A O 1
ATOM 3435 N N . GLU A 1 431 ? -15.187 13.084 23.576 1.00 93.56 431 GLU A N 1
ATOM 3436 C CA . GLU A 1 431 ? -15.937 14.224 24.118 1.00 93.56 431 GLU A CA 1
ATOM 3437 C C . GLU A 1 431 ? -16.352 15.201 23.020 1.00 93.56 431 GLU A C 1
ATOM 3439 O O . GLU A 1 431 ? -17.497 15.648 22.992 1.00 93.56 431 GLU A O 1
ATOM 3444 N N . LYS A 1 432 ? -15.451 15.475 22.067 1.00 93.19 432 LYS A N 1
ATOM 3445 C CA . LYS A 1 432 ? -15.765 16.300 20.899 1.00 93.19 432 LYS A CA 1
ATOM 3446 C C . LYS A 1 432 ? -16.934 15.723 20.093 1.00 93.19 432 LYS A C 1
ATOM 3448 O O . LYS A 1 432 ? -17.884 16.446 19.820 1.00 93.19 432 LYS A O 1
ATOM 3453 N N . ILE A 1 433 ? -16.885 14.434 19.750 1.00 92.75 433 ILE A N 1
ATOM 3454 C CA . ILE A 1 433 ? -17.954 13.772 18.983 1.00 92.75 433 ILE A CA 1
ATOM 3455 C C . ILE A 1 433 ? -19.268 13.740 19.773 1.00 92.75 433 ILE A C 1
ATOM 3457 O O . ILE A 1 433 ? -20.325 14.020 19.217 1.00 92.75 433 ILE A O 1
ATOM 3461 N N . ILE A 1 434 ? -19.213 13.446 21.075 1.00 94.31 434 ILE A N 1
ATOM 3462 C CA . ILE A 1 434 ? -20.392 13.438 21.953 1.00 94.31 434 ILE A CA 1
ATOM 3463 C C . ILE A 1 434 ? -21.051 14.822 21.974 1.00 94.31 434 ILE A C 1
ATOM 3465 O O . ILE A 1 434 ? -22.270 14.925 21.842 1.00 94.31 434 ILE A O 1
ATOM 3469 N N . LYS A 1 435 ? -20.248 15.887 22.085 1.00 93.81 435 LYS A N 1
ATOM 3470 C CA . LYS A 1 435 ? -20.734 17.267 22.055 1.00 93.81 435 LYS A CA 1
ATOM 3471 C C . LYS A 1 435 ? -21.360 17.623 20.706 1.00 93.81 435 LYS A C 1
ATOM 3473 O O . LYS A 1 435 ? -22.470 18.140 20.684 1.00 93.81 435 LYS A O 1
ATOM 3478 N N . GLU A 1 436 ? -20.689 17.301 19.600 1.00 92.38 436 GLU A N 1
ATOM 3479 C CA . GLU A 1 436 ? -21.202 17.551 18.245 1.00 92.38 436 GLU A CA 1
ATOM 3480 C C . GLU A 1 436 ? -22.556 16.864 18.015 1.00 92.38 436 GLU A C 1
ATOM 3482 O O . GLU A 1 436 ? -23.457 17.457 17.431 1.00 92.38 436 GLU A O 1
ATOM 3487 N N . ILE A 1 437 ? -22.738 15.639 18.518 1.00 92.81 437 ILE A N 1
ATOM 3488 C CA . ILE A 1 437 ? -24.015 14.918 18.419 1.00 92.81 437 ILE A CA 1
ATOM 3489 C C . ILE A 1 437 ? -25.094 15.585 19.270 1.00 92.81 437 ILE A C 1
ATOM 3491 O O . ILE A 1 437 ? -26.212 15.765 18.789 1.00 92.81 437 ILE A O 1
ATOM 3495 N N . ALA A 1 438 ? -24.776 15.988 20.501 1.00 90.94 438 ALA A N 1
ATOM 3496 C CA . ALA A 1 438 ? -25.723 16.702 21.355 1.00 90.94 438 ALA A CA 1
ATOM 3497 C C . ALA A 1 438 ? -26.184 18.028 20.713 1.00 90.94 438 ALA A C 1
ATOM 3499 O O . ALA A 1 438 ? -27.365 18.367 20.759 1.00 90.94 438 ALA A O 1
ATOM 3500 N N . GLU A 1 439 ? -25.278 18.741 20.036 1.00 91.56 439 GLU A N 1
ATOM 3501 C CA . GLU A 1 439 ? -25.571 19.989 19.315 1.00 91.56 439 GLU A CA 1
ATOM 3502 C C . GLU A 1 439 ? -26.508 19.794 18.106 1.00 91.56 439 GLU A C 1
ATOM 3504 O O . GLU A 1 439 ? -27.154 20.750 17.678 1.00 91.56 439 GLU A O 1
ATOM 3509 N N . THR A 1 440 ? -26.668 18.567 17.588 1.00 87.88 440 THR A N 1
ATOM 3510 C CA . THR A 1 440 ? -27.669 18.268 16.541 1.00 87.88 440 THR A CA 1
ATOM 3511 C C . THR A 1 440 ? -29.114 18.246 17.053 1.00 87.88 440 THR A C 1
ATOM 3513 O O . THR A 1 440 ? -30.042 18.148 16.251 1.00 87.88 440 THR A O 1
ATOM 3516 N N . GLY A 1 441 ? -29.319 18.322 18.373 1.00 84.75 441 GLY A N 1
ATOM 3517 C CA . GLY A 1 441 ? -30.629 18.159 19.010 1.00 84.75 441 GLY A CA 1
ATOM 3518 C C . GLY A 1 441 ? -31.024 16.697 19.249 1.00 84.75 441 GLY A C 1
ATOM 3519 O O . GLY A 1 441 ? -32.165 16.428 19.622 1.00 84.75 441 GLY A O 1
ATOM 3520 N N . SER A 1 442 ? -30.105 15.746 19.043 1.00 87.44 442 SER A N 1
ATOM 3521 C CA . SER A 1 442 ? -30.329 14.339 19.380 1.00 87.44 442 SER A CA 1
ATOM 3522 C C . SER A 1 442 ? -30.345 14.133 20.897 1.00 87.44 442 SER A C 1
ATOM 3524 O O . SER A 1 442 ? -29.420 14.534 21.600 1.00 87.44 442 SER A O 1
ATOM 3526 N N . ASN A 1 443 ? -31.363 13.425 21.390 1.00 88.25 443 ASN A N 1
ATOM 3527 C CA . ASN A 1 443 ? -31.454 12.993 22.789 1.00 88.25 443 ASN A CA 1
ATOM 3528 C C . ASN A 1 443 ? -30.778 11.632 23.042 1.00 88.25 443 ASN A C 1
ATOM 3530 O O . ASN A 1 443 ? -30.934 11.057 24.118 1.00 88.25 443 ASN A O 1
ATOM 3534 N N . THR A 1 444 ? -30.057 11.090 22.056 1.00 94.19 444 THR A N 1
ATOM 3535 C CA . THR A 1 444 ? -29.381 9.794 22.171 1.00 94.19 444 THR A CA 1
ATOM 3536 C C . THR A 1 444 ? -28.238 9.866 23.187 1.00 94.19 444 THR A C 1
ATOM 3538 O O . THR A 1 444 ? -27.293 10.633 22.982 1.00 94.19 444 THR A O 1
ATOM 3541 N N . PRO A 1 445 ? -28.226 9.021 24.234 1.00 95.62 445 PRO A N 1
ATOM 3542 C CA . PRO A 1 445 ? -27.076 8.913 25.123 1.00 95.62 445 PRO A CA 1
ATOM 3543 C C . PRO A 1 445 ? -25.880 8.299 24.382 1.00 95.62 445 PRO A C 1
ATOM 3545 O O . PRO A 1 445 ? -25.904 7.117 24.025 1.00 95.62 445 PRO A O 1
ATOM 3548 N N . VAL A 1 446 ? -24.819 9.086 24.180 1.00 97.38 446 VAL A N 1
ATOM 3549 C CA . VAL A 1 446 ? -23.544 8.614 23.619 1.00 97.38 446 VAL A CA 1
ATOM 3550 C C . VAL A 1 446 ? -22.500 8.537 24.728 1.00 97.38 446 VAL A C 1
ATOM 3552 O O . VAL A 1 446 ? -22.257 9.515 25.428 1.00 97.38 446 VAL A O 1
ATOM 3555 N N . SER A 1 447 ? -21.896 7.365 24.920 1.00 96.75 447 SER A N 1
ATOM 3556 C CA . SER A 1 447 ? -20.918 7.107 25.985 1.00 96.75 447 SER A CA 1
ATOM 3557 C C . SER A 1 447 ? -19.590 6.617 25.421 1.00 96.75 447 SER A C 1
ATOM 3559 O O . SER A 1 447 ? -19.551 5.799 24.502 1.00 96.75 447 SER A O 1
ATOM 3561 N N . PHE A 1 448 ? -18.490 7.105 25.988 1.00 97.81 448 PHE A N 1
ATOM 3562 C CA . PHE A 1 448 ? -17.147 6.668 25.625 1.00 97.81 448 PHE A CA 1
ATOM 3563 C C . PHE A 1 448 ? -16.712 5.461 26.461 1.00 97.81 448 PHE A C 1
ATOM 3565 O O . PHE A 1 448 ? -16.910 5.451 27.674 1.00 97.81 448 PHE A O 1
ATOM 3572 N N . VAL A 1 449 ? -16.090 4.480 25.807 1.00 97.75 449 VAL A N 1
ATOM 3573 C CA . VAL A 1 449 ? -15.377 3.365 26.447 1.00 97.75 449 VAL A CA 1
ATOM 3574 C C . VAL A 1 449 ? -13.955 3.339 25.907 1.00 97.75 449 VAL A C 1
ATOM 3576 O O . VAL A 1 449 ? -13.740 3.175 24.701 1.00 97.75 449 VAL A O 1
ATOM 3579 N N . GLU A 1 450 ? -12.970 3.511 26.784 1.00 97.00 450 GLU A N 1
ATOM 3580 C CA . GLU A 1 450 ? -11.567 3.483 26.379 1.00 97.00 450 GLU A CA 1
ATOM 3581 C C . GLU A 1 450 ? -11.189 2.085 25.874 1.00 97.00 450 GLU A C 1
ATOM 3583 O O . GLU A 1 450 ? -11.360 1.080 26.562 1.00 97.00 450 GLU A O 1
ATOM 3588 N N . CYS A 1 451 ? -10.672 2.011 24.648 1.00 97.19 451 CYS A N 1
ATOM 3589 C CA . CYS A 1 451 ? -10.265 0.751 24.044 1.00 97.19 451 CYS A CA 1
ATOM 3590 C C . CYS A 1 451 ? -9.086 0.965 23.094 1.00 97.19 451 CYS A C 1
ATOM 3592 O O . CYS A 1 451 ? -9.215 1.556 22.016 1.00 97.19 451 CYS A O 1
ATOM 3594 N N . ASP A 1 452 ? -7.928 0.445 23.490 1.00 96.69 452 ASP A N 1
ATOM 3595 C CA . ASP A 1 452 ? -6.760 0.309 22.635 1.00 96.69 452 ASP A CA 1
ATOM 3596 C C . ASP A 1 452 ? -6.701 -1.110 22.059 1.00 96.69 452 ASP A C 1
ATOM 3598 O O . ASP A 1 452 ? -6.242 -2.040 22.715 1.00 96.69 452 ASP A O 1
ATOM 3602 N N . LEU A 1 453 ? -7.120 -1.269 20.801 1.00 97.38 453 LEU A N 1
ATOM 3603 C CA . LEU A 1 453 ? -7.098 -2.555 20.086 1.00 97.38 453 LEU A CA 1
ATOM 3604 C C . LEU A 1 453 ? -5.685 -3.139 19.890 1.00 97.38 453 LEU A C 1
ATOM 3606 O O . LEU A 1 453 ? -5.558 -4.274 19.442 1.00 97.38 453 LEU A O 1
ATOM 3610 N N . THR A 1 454 ? -4.624 -2.393 20.219 1.00 96.31 454 THR A N 1
ATOM 3611 C CA . THR A 1 454 ? -3.250 -2.921 20.266 1.00 96.31 454 THR A CA 1
ATOM 3612 C C . THR A 1 454 ? -2.911 -3.609 21.596 1.00 96.31 454 THR A C 1
ATOM 3614 O O . THR A 1 454 ? -1.766 -4.018 21.782 1.00 96.31 454 THR A O 1
ATOM 3617 N N . SER A 1 455 ? -3.866 -3.700 22.527 1.00 98.00 455 SER A N 1
ATOM 3618 C CA . SER A 1 455 ? -3.711 -4.285 23.859 1.00 98.00 455 SER A CA 1
ATOM 3619 C C . SER A 1 455 ? -4.903 -5.172 24.198 1.00 98.00 455 SER A C 1
ATOM 3621 O O . SER A 1 455 ? -5.997 -4.668 24.456 1.00 98.00 455 SER A O 1
ATOM 3623 N N . LEU A 1 456 ? -4.696 -6.483 24.255 1.00 98.19 456 LEU A N 1
ATOM 3624 C CA . LEU A 1 456 ? -5.760 -7.441 24.566 1.00 98.19 456 LEU A CA 1
ATOM 3625 C C . LEU A 1 456 ? -6.350 -7.215 25.971 1.00 98.19 456 LEU A C 1
ATOM 3627 O O . LEU A 1 456 ? -7.567 -7.265 26.133 1.00 98.19 456 LEU A O 1
ATOM 3631 N N . ASP A 1 457 ? -5.538 -6.801 26.949 1.00 98.19 457 ASP A N 1
ATOM 3632 C CA . ASP A 1 457 ? -6.030 -6.360 28.265 1.00 98.19 457 ASP A CA 1
ATOM 3633 C C . ASP A 1 457 ? -6.962 -5.144 28.184 1.00 98.19 457 ASP A C 1
ATOM 3635 O O . ASP A 1 457 ? -7.978 -5.078 28.879 1.00 98.19 457 ASP A O 1
ATOM 3639 N N . SER A 1 458 ? -6.633 -4.159 27.340 1.00 98.25 458 SER A N 1
ATOM 3640 C CA . SER A 1 458 ? -7.501 -2.995 27.139 1.00 98.25 458 SER A CA 1
ATOM 3641 C C . SER A 1 458 ? -8.824 -3.394 26.497 1.00 98.25 458 SER A C 1
ATOM 3643 O O . SER A 1 458 ? -9.863 -2.859 26.877 1.00 98.25 458 SER A O 1
ATOM 3645 N N . VAL A 1 459 ? -8.795 -4.320 25.537 1.00 98.62 459 VAL A N 1
ATOM 3646 C CA . VAL A 1 459 ? -9.997 -4.846 24.882 1.00 98.62 459 VAL A CA 1
ATOM 3647 C C . VAL A 1 459 ? -10.871 -5.602 25.877 1.00 98.62 459 VAL A C 1
ATOM 3649 O O . VAL A 1 459 ? -12.078 -5.366 25.926 1.00 98.62 459 VAL A O 1
ATOM 3652 N N . LYS A 1 460 ? -10.266 -6.459 26.707 1.00 98.38 460 LYS A N 1
ATOM 3653 C CA . LYS A 1 460 ? -10.965 -7.193 27.763 1.00 98.38 460 LYS A CA 1
ATOM 3654 C C . LYS A 1 460 ? -11.672 -6.238 28.726 1.00 98.38 4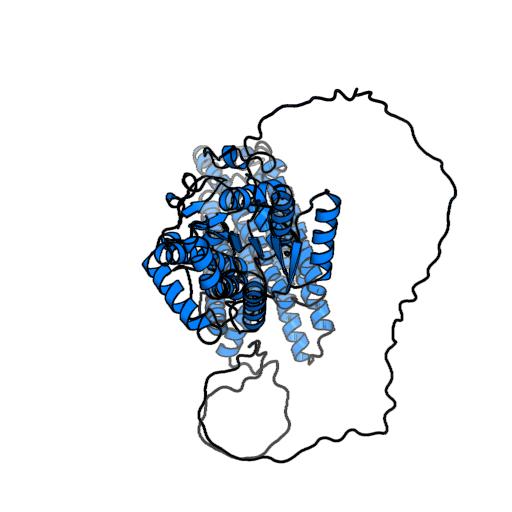60 LYS A C 1
ATOM 3656 O O . LYS A 1 460 ? -12.867 -6.395 28.951 1.00 98.38 460 LYS A O 1
ATOM 3661 N N . ARG A 1 461 ? -10.975 -5.211 29.232 1.00 98.25 461 ARG A N 1
ATOM 3662 C CA . ARG A 1 461 ? -11.578 -4.198 30.122 1.00 98.25 461 ARG A CA 1
ATOM 3663 C C . ARG A 1 461 ? -12.754 -3.470 29.472 1.00 98.25 461 ARG A C 1
ATOM 3665 O O . ARG A 1 461 ? -13.779 -3.298 30.121 1.00 98.25 461 ARG A O 1
ATOM 3672 N N . ALA A 1 462 ? -12.628 -3.088 28.201 1.00 98.31 462 ALA A N 1
ATOM 3673 C CA . ALA A 1 462 ? -13.709 -2.432 27.468 1.00 98.31 462 ALA A CA 1
ATOM 3674 C C . ALA A 1 462 ? -14.950 -3.334 27.335 1.00 98.31 462 ALA A C 1
ATOM 3676 O O . ALA A 1 462 ? -16.074 -2.868 27.513 1.00 98.31 462 ALA A O 1
ATOM 3677 N N . ALA A 1 463 ? -14.761 -4.627 27.051 1.00 98.56 463 ALA A N 1
ATOM 3678 C CA . ALA A 1 463 ? -15.862 -5.587 27.001 1.00 98.56 463 ALA A CA 1
ATOM 3679 C C . ALA A 1 463 ? -16.513 -5.786 28.379 1.00 98.56 463 ALA A C 1
ATOM 3681 O O . ALA A 1 463 ? -17.737 -5.721 28.486 1.00 98.56 463 ALA A O 1
ATOM 3682 N N . ASP A 1 464 ? -15.700 -5.980 29.423 1.00 98.12 464 ASP A N 1
ATOM 3683 C CA . ASP A 1 464 ? -16.163 -6.166 30.802 1.00 98.12 464 ASP A CA 1
ATOM 3684 C C . ASP A 1 464 ? -16.977 -4.943 31.280 1.00 98.12 464 ASP A C 1
ATOM 3686 O O . ASP A 1 464 ? -18.013 -5.096 31.926 1.00 98.12 464 ASP A O 1
ATOM 3690 N N . GLU A 1 465 ? -16.574 -3.726 30.896 1.00 98.12 465 GLU A N 1
ATOM 3691 C CA . GLU A 1 465 ? -17.308 -2.491 31.193 1.00 98.12 465 GLU A CA 1
ATOM 3692 C C . GLU A 1 465 ? -18.692 -2.447 30.525 1.00 98.12 465 GLU A C 1
ATOM 3694 O O . GLU A 1 465 ? -19.679 -2.100 31.179 1.00 98.12 465 GLU A O 1
ATOM 3699 N N . ILE A 1 466 ? -18.792 -2.823 29.244 1.00 98.31 466 ILE A N 1
ATOM 3700 C CA . ILE A 1 466 ? -20.082 -2.904 28.539 1.00 98.31 466 ILE A CA 1
ATOM 3701 C C . ILE A 1 466 ? -20.983 -3.956 29.190 1.00 98.31 466 ILE A C 1
ATOM 3703 O O . ILE A 1 466 ? -22.152 -3.683 29.446 1.00 98.31 466 ILE A O 1
ATOM 3707 N N . ILE A 1 467 ? -20.444 -5.135 29.508 1.00 98.25 467 ILE A N 1
ATOM 3708 C CA . ILE A 1 467 ? -21.195 -6.227 30.148 1.00 98.25 467 ILE A CA 1
ATOM 3709 C C . ILE A 1 467 ? -21.707 -5.816 31.534 1.00 98.25 467 ILE A C 1
ATOM 3711 O O . ILE A 1 467 ? -22.803 -6.214 31.922 1.00 98.25 467 ILE A O 1
ATOM 3715 N N . ALA A 1 468 ? -20.937 -5.018 32.276 1.00 97.94 468 ALA A N 1
ATOM 3716 C CA . ALA A 1 468 ? -21.346 -4.508 33.581 1.00 97.94 468 ALA A CA 1
ATOM 3717 C C . ALA A 1 468 ? -22.446 -3.437 33.487 1.00 97.94 468 ALA A C 1
ATOM 3719 O O . ALA A 1 468 ? -23.289 -3.346 34.380 1.00 97.94 468 ALA A O 1
ATOM 3720 N N . LYS A 1 469 ? -22.436 -2.617 32.429 1.00 97.62 469 LYS A N 1
ATOM 3721 C CA . LYS A 1 469 ? -23.379 -1.502 32.247 1.00 97.62 469 LYS A CA 1
ATOM 3722 C C . LYS A 1 469 ? -24.669 -1.901 31.539 1.00 97.62 469 LYS A C 1
ATOM 3724 O O . LYS A 1 469 ? -25.693 -1.259 31.760 1.00 97.62 469 LYS A O 1
ATOM 3729 N N . GLU A 1 470 ? -24.632 -2.931 30.698 1.00 97.81 470 GLU A N 1
ATOM 3730 C CA . GLU A 1 470 ? -25.729 -3.259 29.796 1.00 97.81 470 GLU A CA 1
ATOM 3731 C C . GLU A 1 470 ? -26.231 -4.692 29.940 1.00 97.81 470 GLU A C 1
ATOM 3733 O O . GLU A 1 470 ? -25.481 -5.664 29.993 1.00 97.81 470 GLU A O 1
ATOM 3738 N N . SER A 1 471 ? -27.556 -4.831 29.920 1.00 96.81 471 SER A N 1
ATOM 3739 C CA . SER A 1 471 ? -28.231 -6.135 29.910 1.00 96.81 471 SER A CA 1
ATOM 3740 C C . SER A 1 471 ? -28.580 -6.625 28.501 1.00 96.81 471 SER A C 1
ATOM 3742 O O . SER A 1 471 ? -29.162 -7.708 28.361 1.00 96.81 471 SER A O 1
ATOM 3744 N N . ARG A 1 472 ? -28.262 -5.825 27.471 1.00 98.19 472 ARG A N 1
ATOM 3745 C CA . ARG A 1 472 ? -28.450 -6.134 26.050 1.00 98.19 472 ARG A CA 1
ATOM 3746 C C . ARG A 1 472 ? -27.398 -5.448 25.171 1.00 98.19 472 ARG A C 1
ATOM 3748 O O . ARG A 1 472 ? -26.905 -4.383 25.522 1.00 98.19 472 ARG A O 1
ATOM 3755 N N . LEU A 1 473 ? -27.116 -6.023 24.006 1.00 98.69 473 LEU A N 1
ATOM 3756 C CA . LEU A 1 473 ? -26.346 -5.392 22.932 1.00 98.69 473 LEU A CA 1
ATOM 3757 C C . LEU A 1 473 ? -26.929 -5.847 21.592 1.00 98.69 473 LEU A C 1
ATOM 3759 O O . LEU A 1 473 ? -26.961 -7.041 21.308 1.00 98.69 473 LEU A O 1
ATOM 3763 N N . ASP A 1 474 ? -27.421 -4.905 20.790 1.00 98.62 474 ASP A N 1
ATOM 3764 C CA . ASP A 1 474 ? -28.126 -5.203 19.542 1.00 98.62 474 ASP A CA 1
ATOM 3765 C C . ASP A 1 474 ? -27.219 -5.086 18.319 1.00 98.62 474 ASP A C 1
ATOM 3767 O O . ASP A 1 474 ? -27.341 -5.868 17.383 1.00 98.62 474 ASP A O 1
ATOM 3771 N N . VAL A 1 475 ? -26.302 -4.119 18.305 1.00 98.75 475 VAL A N 1
ATOM 3772 C CA . VAL A 1 475 ? -25.403 -3.909 17.165 1.00 98.75 475 VAL A CA 1
ATOM 3773 C C . VAL A 1 475 ? -23.981 -3.714 17.662 1.00 98.75 475 VAL A C 1
ATOM 3775 O O . VAL A 1 475 ? -23.700 -2.773 18.399 1.00 98.75 475 VAL A O 1
ATOM 3778 N N . LEU A 1 476 ? -23.068 -4.569 17.208 1.00 98.81 476 LEU A N 1
ATOM 3779 C CA . LEU A 1 476 ? -21.629 -4.399 17.370 1.00 98.81 476 LEU A CA 1
ATOM 3780 C C . LEU A 1 476 ? -20.996 -4.094 16.010 1.00 98.81 476 LEU A C 1
ATOM 3782 O O . LEU A 1 476 ? -20.995 -4.934 15.113 1.00 98.81 476 LEU A O 1
ATOM 3786 N N . MET A 1 477 ? -20.427 -2.902 15.855 1.00 98.62 477 MET A N 1
ATOM 3787 C CA . MET A 1 477 ? -19.687 -2.504 14.659 1.00 98.62 477 MET A CA 1
ATOM 3788 C C . MET A 1 477 ? -18.184 -2.513 14.936 1.00 98.62 477 MET A C 1
ATOM 3790 O O . MET A 1 477 ? -17.638 -1.604 15.568 1.00 98.62 477 MET A O 1
ATOM 3794 N N . CYS A 1 478 ? -17.496 -3.520 14.406 1.00 98.50 478 CYS A N 1
ATOM 3795 C CA . CYS A 1 478 ? -16.040 -3.621 14.407 1.00 98.50 478 CYS A CA 1
ATOM 3796 C C . CYS A 1 478 ? -15.462 -2.751 13.279 1.00 98.50 478 CYS A C 1
ATOM 3798 O O . CYS A 1 478 ? -15.058 -3.251 12.225 1.00 98.50 478 CYS A O 1
ATOM 3800 N N . ASN A 1 479 ? -15.497 -1.432 13.490 1.00 96.00 479 ASN A N 1
ATOM 3801 C CA . ASN A 1 479 ? -15.155 -0.407 12.503 1.00 96.00 479 ASN A CA 1
ATOM 3802 C C . ASN A 1 479 ? -13.694 0.062 12.571 1.00 96.00 479 ASN A C 1
ATOM 3804 O O . ASN A 1 479 ? -13.114 0.407 11.539 1.00 96.00 479 ASN A O 1
ATOM 3808 N N . ALA A 1 480 ? -13.088 0.076 13.756 1.00 93.69 480 ALA A N 1
ATOM 3809 C CA . ALA A 1 480 ? -11.728 0.567 13.927 1.00 93.69 480 ALA A CA 1
ATOM 3810 C C . ALA A 1 480 ? -10.713 -0.185 13.044 1.00 93.69 480 ALA A C 1
ATOM 3812 O O . ALA A 1 480 ? -10.869 -1.353 12.688 1.00 93.69 480 ALA A O 1
ATOM 3813 N N . GLY A 1 481 ? -9.622 0.485 12.693 1.00 91.56 481 GLY A N 1
ATOM 3814 C CA . GLY A 1 481 ? -8.517 -0.182 12.027 1.00 91.56 481 GLY A CA 1
ATOM 3815 C C . GLY A 1 481 ? -7.388 0.753 11.640 1.00 91.56 481 GLY A C 1
ATOM 3816 O O . GLY A 1 481 ? -7.546 1.970 11.568 1.00 91.56 481 GLY A O 1
ATOM 3817 N N . ILE A 1 482 ? -6.243 0.144 11.369 1.00 91.56 482 ILE A N 1
ATOM 3818 C CA . ILE A 1 482 ? -5.032 0.786 10.870 1.00 91.56 482 ILE A CA 1
ATOM 3819 C C . ILE A 1 482 ? -4.669 0.222 9.495 1.00 91.56 482 ILE A C 1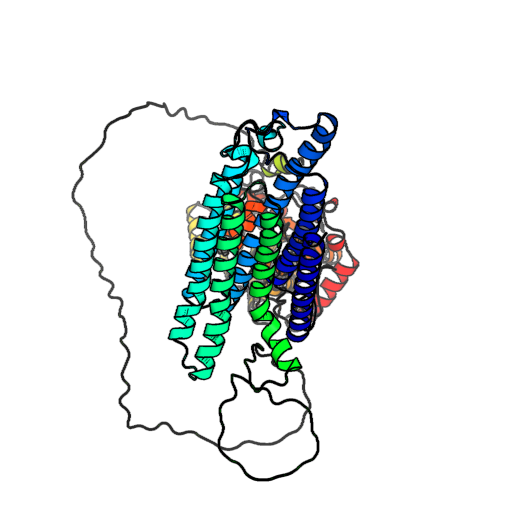
ATOM 3821 O O . ILE A 1 482 ? -5.072 -0.886 9.132 1.00 91.56 482 ILE A O 1
ATOM 3825 N N . MET A 1 483 ? -3.918 0.995 8.712 1.00 88.62 483 MET A N 1
ATOM 3826 C CA . MET A 1 483 ? -3.586 0.654 7.332 1.00 88.62 483 MET A CA 1
ATOM 3827 C C . MET A 1 483 ? -2.156 1.037 7.003 1.00 88.62 483 MET A C 1
ATOM 3829 O O . MET A 1 483 ? -1.696 2.115 7.363 1.00 88.62 483 MET A O 1
ATOM 3833 N N . ALA A 1 484 ? -1.485 0.142 6.284 1.00 83.75 484 ALA A N 1
ATOM 3834 C CA . ALA A 1 484 ? -0.185 0.337 5.666 1.00 83.75 484 ALA A CA 1
ATOM 3835 C C . ALA A 1 484 ? 0.901 0.923 6.596 1.00 83.75 484 ALA A C 1
ATOM 3837 O O . ALA A 1 484 ? 1.813 1.614 6.134 1.00 83.75 484 ALA A O 1
ATOM 3838 N N . LEU A 1 485 ? 0.838 0.610 7.896 1.00 85.06 485 LEU A N 1
ATOM 3839 C CA . LEU A 1 485 ? 1.844 1.045 8.860 1.00 85.06 485 LEU A CA 1
ATOM 3840 C C . LEU A 1 485 ? 3.200 0.355 8.615 1.00 85.06 485 LEU A C 1
ATOM 3842 O O . LEU A 1 485 ? 3.253 -0.762 8.071 1.00 85.06 485 LEU A O 1
ATOM 3846 N N . PRO A 1 486 ? 4.313 0.992 9.031 1.00 87.19 486 PRO A N 1
ATOM 3847 C CA . PRO A 1 486 ? 5.609 0.328 9.121 1.00 87.19 486 PRO A CA 1
ATOM 3848 C C . PRO A 1 486 ? 5.529 -0.988 9.922 1.00 87.19 486 PRO A C 1
ATOM 3850 O O . PRO A 1 486 ? 4.624 -1.142 10.742 1.00 87.19 486 PRO A O 1
ATOM 3853 N N . PRO A 1 487 ? 6.448 -1.944 9.688 1.00 90.81 487 PRO A N 1
ATOM 3854 C CA . PRO A 1 487 ? 6.501 -3.186 10.458 1.00 90.81 487 PRO A CA 1
ATOM 3855 C C . PRO A 1 487 ? 6.585 -2.889 11.958 1.00 90.81 487 PRO A C 1
ATOM 3857 O O . PRO A 1 487 ? 7.402 -2.071 12.383 1.00 90.81 487 PRO A O 1
ATOM 3860 N N . GLY A 1 488 ? 5.755 -3.554 12.753 1.00 94.75 488 GLY A N 1
ATOM 3861 C CA . GLY A 1 488 ? 5.661 -3.326 14.190 1.00 94.75 488 GLY A CA 1
ATOM 3862 C C . GLY A 1 488 ? 4.845 -4.415 14.871 1.00 94.75 488 GLY A C 1
ATOM 3863 O O . GLY A 1 488 ? 4.238 -5.246 14.194 1.00 94.75 488 GLY A O 1
ATOM 3864 N N . LEU A 1 489 ? 4.846 -4.391 16.202 1.00 97.56 489 LEU A N 1
ATOM 3865 C CA . LEU A 1 489 ? 4.079 -5.309 17.037 1.00 97.56 489 LEU A CA 1
ATOM 3866 C C . LEU A 1 489 ? 3.057 -4.543 17.885 1.00 97.56 489 LEU A C 1
ATOM 3868 O O . LEU A 1 489 ? 3.277 -3.378 18.224 1.00 97.56 489 LEU A O 1
ATOM 3872 N N . THR A 1 490 ? 1.954 -5.202 18.227 1.00 97.56 490 THR A N 1
ATOM 3873 C CA . THR A 1 490 ? 1.047 -4.795 19.304 1.00 97.56 490 THR A CA 1
ATOM 3874 C C . THR A 1 490 ? 1.722 -4.958 20.671 1.00 97.56 490 THR A C 1
ATOM 3876 O O . THR A 1 490 ? 2.813 -5.529 20.767 1.00 97.56 490 THR A O 1
ATOM 3879 N N . LYS A 1 491 ? 1.081 -4.482 21.747 1.00 96.12 491 LYS A N 1
ATOM 3880 C CA . LYS A 1 491 ? 1.601 -4.649 23.117 1.00 96.12 491 LYS A CA 1
ATOM 3881 C C . LYS A 1 491 ? 1.714 -6.125 23.510 1.00 96.12 491 LYS A C 1
ATOM 3883 O O . LYS A 1 491 ? 2.624 -6.486 24.243 1.00 96.12 491 LYS A O 1
ATOM 3888 N N . ASP A 1 492 ? 0.853 -6.966 22.942 1.00 96.44 492 ASP A N 1
ATOM 3889 C CA . ASP A 1 492 ? 0.825 -8.417 23.159 1.00 96.44 492 ASP A CA 1
ATOM 3890 C C . ASP A 1 492 ? 1.729 -9.199 22.177 1.00 96.44 492 ASP A C 1
ATOM 3892 O O . ASP A 1 492 ? 1.707 -10.428 22.133 1.00 96.44 492 ASP A O 1
ATOM 3896 N N . GLY A 1 493 ? 2.540 -8.502 21.368 1.00 97.00 493 GLY A N 1
ATOM 3897 C CA . GLY A 1 493 ? 3.564 -9.122 20.522 1.00 97.00 493 GLY A CA 1
ATOM 3898 C C . GLY A 1 493 ? 3.071 -9.699 19.190 1.00 97.00 493 GLY A C 1
ATOM 3899 O O . GLY A 1 493 ? 3.783 -10.501 18.588 1.00 97.00 493 GLY A O 1
ATOM 3900 N N . TYR A 1 494 ? 1.892 -9.301 18.708 1.00 98.12 494 TYR A N 1
ATOM 3901 C CA . TYR A 1 494 ? 1.369 -9.701 17.393 1.00 98.12 494 TYR A CA 1
ATOM 3902 C C . TYR A 1 494 ? 1.672 -8.649 16.327 1.00 98.12 494 TYR A C 1
ATOM 3904 O O . TYR A 1 494 ? 1.790 -7.471 16.650 1.00 98.12 494 TYR A O 1
ATOM 3912 N N . GLU A 1 495 ? 1.764 -9.034 15.053 1.00 98.00 495 GLU A N 1
ATOM 3913 C CA . GLU A 1 495 ? 1.923 -8.086 13.942 1.00 98.00 495 GLU A CA 1
ATOM 3914 C C . GLU A 1 495 ? 0.880 -6.969 14.041 1.00 98.00 495 GLU A C 1
ATOM 3916 O O . GLU A 1 495 ? -0.313 -7.234 14.178 1.00 98.00 495 GLU A O 1
ATOM 3921 N N . VAL A 1 496 ? 1.325 -5.712 13.990 1.00 97.50 496 VAL A N 1
ATOM 3922 C CA . VAL A 1 496 ? 0.507 -4.572 14.423 1.00 97.50 496 VAL A CA 1
ATOM 3923 C C . VAL A 1 496 ? -0.831 -4.462 13.685 1.00 97.50 496 VAL A C 1
ATOM 3925 O O . VAL A 1 496 ? -1.850 -4.210 14.327 1.00 97.50 496 VAL A O 1
ATOM 3928 N N . GLN A 1 497 ? -0.877 -4.674 12.366 1.00 97.19 497 GLN A N 1
ATOM 3929 C CA . GLN A 1 497 ? -2.118 -4.555 11.594 1.00 97.19 497 GLN A CA 1
ATOM 3930 C C . GLN A 1 497 ? -3.060 -5.733 11.827 1.00 97.19 497 GLN A C 1
ATOM 3932 O O . GLN A 1 497 ? -4.257 -5.515 11.995 1.00 97.19 497 GLN A O 1
ATOM 3937 N N . PHE A 1 498 ? -2.546 -6.958 11.875 1.00 98.38 498 PHE A N 1
ATOM 3938 C CA . PHE A 1 498 ? -3.320 -8.154 12.183 1.00 98.38 498 PHE A CA 1
ATOM 3939 C C . PHE A 1 498 ? -3.854 -8.125 13.619 1.00 98.38 498 PHE A C 1
ATOM 3941 O O . PHE A 1 498 ? -5.050 -8.315 13.838 1.00 98.38 498 PHE A O 1
ATOM 3948 N N . GLY A 1 499 ? -2.991 -7.805 14.583 1.00 98.00 499 GLY A N 1
ATOM 3949 C CA . GLY A 1 499 ? -3.344 -7.688 15.992 1.00 98.00 499 GLY A CA 1
ATOM 3950 C C . GLY A 1 499 ? -4.424 -6.631 16.232 1.00 98.00 499 GLY A C 1
ATOM 3951 O O . GLY A 1 499 ? -5.405 -6.900 16.913 1.00 98.00 499 GLY A O 1
ATOM 3952 N N . THR A 1 500 ? -4.308 -5.462 15.594 1.00 97.31 500 THR A N 1
ATOM 3953 C CA . THR A 1 500 ? -5.292 -4.375 15.752 1.00 97.31 500 THR A CA 1
ATOM 3954 C C . THR A 1 500 ? -6.595 -4.638 14.993 1.00 97.31 500 THR A C 1
ATOM 3956 O O . THR A 1 500 ? -7.681 -4.450 15.533 1.00 97.31 500 THR A O 1
ATOM 3959 N N . ASN A 1 501 ? -6.511 -5.015 13.712 1.00 98.19 501 ASN A N 1
ATOM 3960 C CA . ASN A 1 501 ? -7.683 -5.056 12.833 1.00 98.19 501 ASN A CA 1
ATOM 3961 C C . ASN A 1 501 ? -8.516 -6.329 13.013 1.00 98.19 501 ASN A C 1
ATOM 3963 O O . ASN A 1 501 ? -9.732 -6.252 12.822 1.00 98.19 501 ASN A O 1
ATOM 3967 N N . HIS A 1 502 ? -7.869 -7.456 13.339 1.00 98.56 502 HIS A N 1
ATOM 3968 C CA . HIS A 1 502 ? -8.501 -8.768 13.507 1.00 98.56 502 HIS A CA 1
ATOM 3969 C C . HIS A 1 502 ? -8.498 -9.201 14.973 1.00 98.56 502 HIS A C 1
ATOM 3971 O O . HIS A 1 502 ? -9.567 -9.279 15.567 1.00 98.56 502 HIS A O 1
ATOM 3977 N N . LEU A 1 503 ? -7.327 -9.423 15.585 1.00 98.44 503 LEU A N 1
ATOM 3978 C CA . LEU A 1 503 ? -7.242 -10.094 16.893 1.00 98.44 503 LEU A CA 1
ATOM 3979 C C . LEU A 1 503 ? -7.944 -9.316 18.020 1.00 98.44 503 LEU A C 1
ATOM 3981 O O . LEU A 1 503 ? -8.714 -9.898 18.780 1.00 98.44 503 LEU A O 1
ATOM 3985 N N . GLY A 1 504 ? -7.752 -7.996 18.086 1.00 98.50 504 GLY A N 1
ATOM 3986 C CA . GLY A 1 504 ? -8.443 -7.138 19.050 1.00 98.50 504 GLY A CA 1
ATOM 3987 C C . GLY A 1 504 ? -9.966 -7.143 18.867 1.00 98.50 504 GLY A C 1
ATOM 3988 O O . GLY A 1 504 ? -10.703 -7.175 19.846 1.00 98.50 504 GLY A O 1
ATOM 3989 N N . HIS A 1 505 ? -10.467 -7.180 17.628 1.00 98.69 505 HIS A N 1
ATOM 3990 C CA . HIS A 1 505 ? -11.908 -7.321 17.390 1.00 98.69 505 HIS A CA 1
ATOM 3991 C C . HIS A 1 505 ? -12.416 -8.725 17.696 1.00 98.69 505 HIS A C 1
ATOM 3993 O O . HIS A 1 505 ? -13.513 -8.854 18.228 1.00 98.69 505 HIS A O 1
ATOM 3999 N N . ALA A 1 506 ? -11.640 -9.763 17.390 1.00 98.75 506 ALA A N 1
ATOM 4000 C CA . ALA A 1 506 ? -12.004 -11.136 17.700 1.00 98.75 506 ALA A CA 1
ATOM 4001 C C . ALA A 1 506 ? -12.190 -11.323 19.210 1.00 98.75 506 ALA A C 1
ATOM 4003 O O . ALA A 1 506 ? -13.236 -11.825 19.616 1.00 98.75 506 ALA A O 1
ATOM 4004 N N . LEU A 1 507 ? -11.260 -10.816 20.031 1.00 98.81 507 LEU A N 1
ATOM 4005 C CA . LEU A 1 507 ? -11.405 -10.823 21.488 1.00 98.81 507 LEU A CA 1
ATOM 4006 C C . LEU A 1 507 ? -12.641 -10.043 21.935 1.00 98.81 507 LEU A C 1
ATOM 4008 O O . LEU A 1 507 ? -13.429 -10.545 22.734 1.00 98.81 507 LEU A O 1
ATOM 4012 N N . LEU A 1 508 ? -12.850 -8.841 21.390 1.00 98.75 508 LEU A N 1
ATOM 4013 C CA . LEU A 1 508 ? -14.015 -8.030 21.734 1.00 98.75 508 LEU A CA 1
ATOM 4014 C C . LEU A 1 508 ? -15.331 -8.765 21.441 1.00 98.75 508 LEU A C 1
ATOM 4016 O O . LEU A 1 508 ? -16.226 -8.788 22.283 1.00 98.75 508 LEU A O 1
ATOM 4020 N N . ILE A 1 509 ? -15.433 -9.390 20.264 1.00 98.69 509 ILE A N 1
ATOM 4021 C CA . ILE A 1 509 ? -16.599 -10.179 19.861 1.00 98.69 509 ILE A CA 1
ATOM 4022 C C . ILE A 1 509 ? -16.784 -11.362 20.809 1.00 98.69 509 ILE A C 1
ATOM 4024 O O . ILE A 1 509 ? -17.890 -11.541 21.306 1.00 98.69 509 ILE A O 1
ATOM 4028 N N . GLN A 1 510 ? -15.734 -12.141 21.092 1.00 98.38 510 GLN A N 1
ATOM 4029 C CA . GLN A 1 510 ? -15.835 -13.330 21.945 1.00 98.38 510 GLN A CA 1
ATOM 4030 C C . GLN A 1 510 ? -16.266 -12.986 23.378 1.00 98.38 510 GLN A C 1
ATOM 4032 O O . GLN A 1 510 ? -17.155 -13.644 23.915 1.00 98.38 510 GLN A O 1
ATOM 4037 N N . LYS A 1 511 ? -15.733 -11.907 23.971 1.00 98.50 511 LYS A N 1
ATOM 4038 C CA . LYS A 1 511 ? -16.154 -11.443 25.306 1.00 98.50 511 LYS A CA 1
ATOM 4039 C C . LYS A 1 511 ? -17.604 -10.958 25.326 1.00 98.50 511 LYS A C 1
ATOM 4041 O O . LYS A 1 511 ? -18.320 -11.222 26.287 1.00 98.50 511 LYS A O 1
ATOM 4046 N N . LEU A 1 512 ? -18.052 -10.265 24.277 1.00 98.69 512 LEU A N 1
ATOM 4047 C CA . LEU A 1 512 ? -19.423 -9.747 24.177 1.00 98.69 512 LEU A CA 1
ATOM 4048 C C . LEU A 1 512 ? -20.436 -10.790 23.687 1.00 98.69 512 LEU A C 1
ATOM 4050 O O . LEU A 1 512 ? -21.642 -10.552 23.757 1.00 98.69 512 LEU A O 1
ATOM 4054 N N . LEU A 1 513 ? -19.977 -11.949 23.222 1.00 98.19 513 LEU A N 1
ATOM 4055 C CA . LEU A 1 513 ? -20.819 -12.976 22.620 1.00 98.19 513 LEU A CA 1
ATOM 4056 C C . LEU A 1 513 ? -21.933 -13.480 23.546 1.00 98.19 513 LEU A C 1
ATOM 4058 O O . LEU A 1 513 ? -23.075 -13.517 23.088 1.00 98.19 513 LEU A O 1
ATOM 4062 N N . PRO A 1 514 ? -21.691 -13.744 24.849 1.00 97.88 514 PRO A N 1
ATOM 4063 C CA . PRO A 1 514 ? -22.767 -14.118 25.766 1.00 97.88 514 PRO A CA 1
ATOM 4064 C C . PRO A 1 514 ? -23.837 -13.024 25.919 1.00 97.88 514 PRO A C 1
ATOM 4066 O O . PRO A 1 514 ? -25.013 -13.318 26.126 1.00 97.88 514 PRO A O 1
ATOM 4069 N N . LEU A 1 515 ? -23.465 -11.741 25.822 1.00 98.56 515 LEU A N 1
ATOM 4070 C CA . LEU A 1 515 ? -24.421 -10.629 25.865 1.00 98.56 515 LEU A CA 1
ATOM 4071 C C . LEU A 1 515 ? -25.225 -10.530 24.560 1.00 98.56 515 LEU A C 1
ATOM 4073 O O . LEU A 1 515 ? -26.445 -10.360 24.608 1.00 98.56 515 LEU A O 1
ATOM 4077 N N . LEU A 1 516 ? -24.563 -10.686 23.412 1.00 98.69 516 LEU A N 1
ATOM 4078 C CA . LEU A 1 516 ? -25.200 -10.715 22.093 1.00 98.69 516 LEU A CA 1
ATOM 4079 C C . LEU A 1 516 ? -26.198 -11.883 21.990 1.00 98.69 516 LEU A C 1
ATOM 4081 O O . LEU A 1 516 ? -27.343 -11.674 21.594 1.00 98.69 516 LEU A O 1
ATOM 4085 N N . GLN A 1 517 ? -25.814 -13.088 22.424 1.00 98.31 517 GLN A N 1
ATOM 4086 C CA . GLN A 1 517 ? -26.684 -14.272 22.416 1.00 98.31 517 GLN A CA 1
ATOM 4087 C C . GLN A 1 517 ? -27.900 -14.098 23.328 1.00 98.31 517 GLN A C 1
ATOM 4089 O O . GLN A 1 517 ? -29.022 -14.261 22.861 1.00 98.31 517 GLN A O 1
ATOM 4094 N N . ARG A 1 518 ? -27.711 -13.653 24.581 1.00 97.94 518 ARG A N 1
ATOM 4095 C CA . ARG A 1 518 ? -28.836 -13.355 25.492 1.00 97.94 518 ARG A CA 1
ATOM 4096 C C . ARG A 1 518 ? -29.785 -12.297 24.933 1.00 97.94 518 ARG A C 1
ATOM 4098 O O . ARG A 1 518 ? -30.978 -12.316 25.222 1.00 97.94 518 ARG A O 1
ATOM 4105 N N . THR A 1 519 ? -29.264 -11.353 24.151 1.00 98.50 519 THR A N 1
ATOM 4106 C CA . THR A 1 519 ? -30.089 -10.346 23.472 1.00 98.50 519 THR A CA 1
ATOM 4107 C C . THR A 1 519 ? -30.905 -10.992 22.349 1.00 98.50 519 THR A C 1
ATOM 4109 O O . THR A 1 519 ? -32.112 -10.766 22.274 1.00 98.50 519 THR A O 1
ATOM 4112 N N . ALA A 1 520 ? -30.288 -11.861 21.543 1.00 97.31 520 ALA A N 1
ATOM 4113 C CA . ALA A 1 520 ? -30.952 -12.587 20.459 1.00 97.31 520 ALA A CA 1
ATOM 4114 C C . ALA A 1 520 ? -32.019 -13.573 20.972 1.00 97.31 520 ALA A C 1
ATOM 4116 O O . ALA A 1 520 ? -33.107 -13.654 20.409 1.00 97.31 520 ALA A O 1
ATOM 4117 N N . GLU A 1 521 ? -31.754 -14.264 22.084 1.00 96.69 521 GLU A N 1
ATOM 4118 C CA . GLU A 1 521 ? -32.689 -15.187 22.750 1.00 96.69 521 GLU A CA 1
ATOM 4119 C C . GLU A 1 521 ? -33.986 -14.500 23.201 1.00 96.69 521 GLU A C 1
ATOM 4121 O O . GLU A 1 521 ? -35.041 -15.128 23.248 1.00 96.69 521 GLU A O 1
ATOM 4126 N N . ARG A 1 522 ? -33.940 -13.189 23.471 1.00 96.06 522 ARG A N 1
ATOM 4127 C CA . ARG A 1 522 ? -35.125 -12.365 23.774 1.00 96.06 522 ARG A CA 1
ATOM 4128 C C . ARG A 1 522 ? -35.920 -11.966 22.522 1.00 96.06 522 ARG A C 1
ATOM 4130 O O . ARG A 1 522 ? -36.816 -11.131 22.612 1.00 96.06 522 ARG A O 1
ATOM 4137 N N . GLY A 1 523 ? -35.582 -12.520 21.357 1.00 94.19 523 GLY A N 1
ATOM 4138 C CA . GLY A 1 523 ? -36.220 -12.233 20.072 1.00 94.19 523 GLY A CA 1
ATOM 4139 C C . GLY A 1 523 ? -35.724 -10.953 19.395 1.00 94.19 523 GLY A C 1
ATOM 4140 O O . GLY A 1 523 ? -36.321 -10.518 18.412 1.00 94.19 523 GLY A O 1
ATOM 4141 N N . ALA A 1 524 ? -34.654 -10.329 19.897 1.00 96.00 524 ALA A N 1
ATOM 4142 C CA . ALA A 1 524 ? -34.092 -9.140 19.270 1.00 96.00 524 ALA A CA 1
ATOM 4143 C C . ALA A 1 524 ? -33.282 -9.497 18.015 1.00 96.00 524 ALA A C 1
ATOM 4145 O O . ALA A 1 524 ? -32.582 -10.506 17.957 1.00 96.00 524 ALA A O 1
ATOM 4146 N N . ASP A 1 525 ? -33.332 -8.621 17.016 1.00 96.19 525 ASP A N 1
ATOM 4147 C CA . ASP A 1 525 ? -32.388 -8.641 15.901 1.00 96.19 525 ASP A CA 1
ATOM 4148 C C . ASP A 1 525 ? -31.021 -8.122 16.365 1.00 96.19 525 ASP A C 1
ATOM 4150 O O . ASP A 1 525 ? -30.903 -6.940 16.713 1.00 96.19 525 ASP A O 1
ATOM 4154 N N . VAL A 1 526 ? -30.040 -9.031 16.414 1.00 98.31 526 VAL A N 1
ATOM 4155 C CA . VAL A 1 526 ? -28.673 -8.790 16.885 1.00 98.31 526 VAL A CA 1
ATOM 4156 C C . VAL A 1 526 ? -27.688 -8.942 15.735 1.00 98.31 526 VAL A C 1
ATOM 4158 O O . VAL A 1 526 ? -27.718 -9.941 15.010 1.00 98.31 526 VAL A O 1
ATOM 4161 N N . ARG A 1 527 ? -26.790 -7.963 15.585 1.00 98.44 527 ARG A N 1
ATOM 4162 C CA . ARG A 1 527 ? -25.880 -7.864 14.441 1.00 98.44 527 ARG A CA 1
ATOM 4163 C C . ARG A 1 527 ? -24.439 -7.598 14.843 1.00 98.44 527 ARG A C 1
ATOM 4165 O O . ARG A 1 527 ? -24.165 -6.743 15.683 1.00 98.44 527 ARG A O 1
ATOM 4172 N N . VAL A 1 528 ? -23.513 -8.267 14.163 1.00 98.75 528 VAL A N 1
ATOM 4173 C CA . VAL A 1 528 ? -22.074 -7.986 14.221 1.00 98.75 528 VAL A CA 1
ATOM 4174 C C . VAL A 1 528 ? -21.596 -7.603 12.822 1.00 98.75 528 VAL A C 1
ATOM 4176 O O . VAL A 1 528 ? -21.608 -8.418 11.900 1.00 98.75 528 VAL A O 1
ATOM 4179 N N . ILE A 1 529 ? -21.185 -6.346 12.659 1.00 98.62 529 ILE A N 1
ATOM 4180 C CA . ILE A 1 529 ? -20.742 -5.780 11.382 1.00 98.62 529 ILE A CA 1
ATOM 4181 C C . ILE A 1 529 ? -19.225 -5.613 11.418 1.00 98.62 529 ILE A C 1
ATOM 4183 O O . ILE A 1 529 ? -18.702 -4.819 12.202 1.00 98.62 529 ILE A O 1
ATOM 4187 N N . ILE A 1 530 ? -18.506 -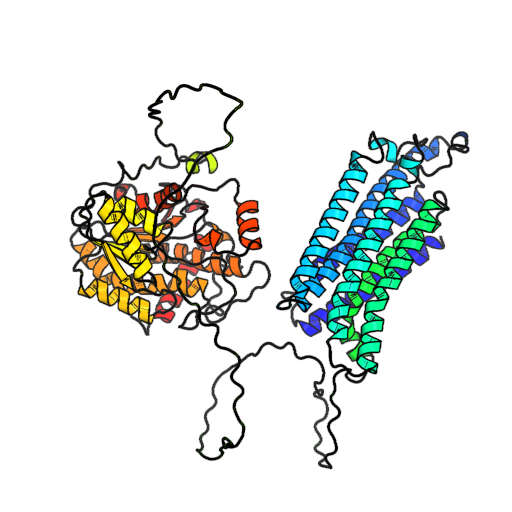6.341 10.564 1.00 98.62 530 ILE A N 1
ATOM 4188 C CA . ILE A 1 530 ? -17.040 -6.362 10.559 1.00 98.62 530 ILE A CA 1
ATOM 4189 C C . ILE A 1 530 ? -16.500 -5.630 9.329 1.00 98.62 530 ILE A C 1
ATOM 4191 O O . ILE A 1 530 ? -16.734 -6.026 8.185 1.00 98.62 530 ILE A O 1
ATOM 4195 N N . LEU A 1 531 ? -15.725 -4.563 9.540 1.00 96.75 531 LEU A N 1
ATOM 4196 C CA . LEU A 1 531 ? -15.157 -3.811 8.424 1.00 96.75 531 LEU A CA 1
ATOM 4197 C C . LEU A 1 531 ? -13.959 -4.525 7.802 1.00 96.75 531 LEU A C 1
ATOM 4199 O O . LEU A 1 531 ? -12.909 -4.726 8.428 1.00 96.75 531 LEU A O 1
ATOM 4203 N N . THR A 1 532 ? -14.066 -4.791 6.506 1.00 95.75 532 THR A N 1
ATOM 4204 C CA . THR A 1 532 ? -12.967 -5.258 5.663 1.00 95.75 532 THR A CA 1
ATOM 4205 C C . THR A 1 532 ? -12.574 -4.192 4.624 1.00 95.75 532 THR A C 1
ATOM 4207 O O . THR A 1 532 ? -12.905 -3.012 4.736 1.00 95.75 532 THR A O 1
ATOM 4210 N N . SER A 1 533 ? -11.771 -4.562 3.631 1.00 91.44 533 SER A N 1
ATOM 4211 C CA . SER A 1 533 ? -11.300 -3.682 2.569 1.00 91.44 533 SER A CA 1
ATOM 4212 C C . SER A 1 533 ? -10.980 -4.482 1.322 1.00 91.44 533 SER A C 1
ATOM 4214 O O . SER A 1 533 ? -10.417 -5.558 1.463 1.00 91.44 533 SER A O 1
ATOM 4216 N N . LYS A 1 534 ? -11.182 -3.933 0.114 1.00 87.69 534 LYS A N 1
ATOM 4217 C CA . LYS A 1 534 ? -10.592 -4.490 -1.122 1.00 87.69 534 LYS A CA 1
ATOM 4218 C C . LYS A 1 534 ? -9.088 -4.757 -1.011 1.00 87.69 534 LYS A C 1
ATOM 4220 O O . LYS A 1 534 ? -8.576 -5.641 -1.687 1.00 87.69 534 LYS A O 1
ATOM 4225 N N . GLY A 1 535 ? -8.393 -4.044 -0.119 1.00 87.50 535 GLY A N 1
ATOM 4226 C CA . GLY A 1 535 ? -7.002 -4.325 0.226 1.00 87.50 535 GLY A CA 1
ATOM 4227 C C . GLY A 1 535 ? -6.747 -5.769 0.674 1.00 87.50 535 GLY A C 1
ATOM 4228 O O . GLY A 1 535 ? -5.604 -6.205 0.578 1.00 87.50 535 GLY A O 1
ATOM 4229 N N . TYR A 1 536 ? -7.778 -6.532 1.079 1.00 93.88 536 TYR A N 1
ATOM 4230 C CA . TYR A 1 536 ? -7.660 -7.965 1.363 1.00 93.88 536 TYR A CA 1
ATOM 4231 C C . TYR A 1 536 ? -7.001 -8.719 0.202 1.00 93.88 536 TYR A C 1
ATOM 4233 O O . TYR A 1 536 ? -6.208 -9.616 0.446 1.00 93.88 536 TYR A O 1
ATOM 4241 N N . GLN A 1 537 ? -7.232 -8.303 -1.049 1.00 92.19 537 GLN A N 1
ATOM 4242 C CA . GLN A 1 537 ? -6.671 -8.929 -2.254 1.00 92.19 537 GLN A CA 1
ATOM 4243 C C . GLN A 1 537 ? -5.135 -8.895 -2.317 1.00 92.19 537 GLN A C 1
ATOM 4245 O O . GLN A 1 537 ? -4.537 -9.651 -3.077 1.00 92.19 537 GLN A O 1
ATOM 4250 N N . LEU A 1 538 ? -4.488 -8.032 -1.528 1.00 91.06 538 LEU A N 1
ATOM 4251 C CA . LEU A 1 538 ? -3.031 -7.925 -1.441 1.00 91.06 538 LEU A CA 1
ATOM 4252 C C . LEU A 1 538 ? -2.424 -8.840 -0.367 1.00 91.06 538 LEU A C 1
ATOM 4254 O O . LEU A 1 538 ? -1.232 -8.714 -0.088 1.00 91.06 538 LEU A O 1
ATOM 4258 N N . HIS A 1 539 ? -3.209 -9.729 0.255 1.00 92.75 539 HIS A N 1
ATOM 4259 C CA . HIS A 1 539 ? -2.719 -10.680 1.255 1.00 92.75 539 HIS A CA 1
ATOM 4260 C C . HIS A 1 539 ? -1.535 -11.530 0.720 1.00 92.75 539 HIS A C 1
ATOM 4262 O O . HIS A 1 539 ? -1.394 -11.721 -0.493 1.00 92.75 539 HIS A O 1
ATOM 4268 N N . PRO A 1 540 ? -0.662 -12.071 1.591 1.00 91.69 540 PRO A N 1
ATOM 4269 C CA . PRO A 1 540 ? 0.427 -12.954 1.180 1.00 91.69 540 PRO A CA 1
ATOM 4270 C C . PRO A 1 540 ? -0.041 -14.208 0.429 1.00 91.69 540 PRO A C 1
ATOM 4272 O O . PRO A 1 540 ? -1.196 -14.624 0.521 1.00 91.69 540 PRO A O 1
ATOM 4275 N N . TYR A 1 541 ? 0.871 -14.856 -0.299 1.00 86.62 541 TYR A N 1
ATOM 4276 C CA . TYR A 1 541 ? 0.565 -16.129 -0.955 1.00 86.62 541 TYR A CA 1
ATOM 4277 C C . TYR A 1 541 ? 0.086 -17.163 0.076 1.00 86.62 541 TYR A C 1
ATOM 4279 O O . TYR A 1 541 ? 0.724 -17.332 1.110 1.00 86.62 541 TYR A O 1
ATOM 4287 N N . GLY A 1 542 ? -1.034 -17.831 -0.206 1.00 85.88 542 GLY A N 1
ATOM 4288 C CA . GLY A 1 542 ? -1.671 -18.770 0.726 1.00 85.88 542 GLY A CA 1
ATOM 4289 C C . GLY A 1 542 ? -2.656 -18.142 1.722 1.00 85.88 542 GLY A C 1
ATOM 4290 O O . GLY A 1 542 ? -3.312 -18.877 2.444 1.00 85.88 542 GLY A O 1
ATOM 4291 N N . GLY A 1 543 ? -2.827 -16.815 1.736 1.00 94.25 543 GLY A N 1
ATOM 4292 C CA . GLY A 1 543 ? -3.794 -16.152 2.616 1.00 94.25 543 GLY A CA 1
ATOM 4293 C C . GLY A 1 543 ? -3.138 -15.592 3.872 1.00 94.25 543 GLY A C 1
ATOM 4294 O O . GLY A 1 543 ? -2.658 -14.459 3.850 1.00 94.25 543 GLY A O 1
ATOM 4295 N N . ILE A 1 544 ? -3.141 -16.369 4.957 1.00 96.56 544 ILE A N 1
ATOM 4296 C CA . ILE A 1 544 ? -2.637 -15.963 6.278 1.00 96.56 544 ILE A CA 1
ATOM 4297 C C . ILE A 1 544 ? -1.368 -16.748 6.619 1.00 96.56 544 ILE A C 1
ATOM 4299 O O . ILE A 1 544 ? -1.347 -17.972 6.535 1.00 96.56 544 ILE A O 1
ATOM 4303 N N . ILE A 1 545 ? -0.307 -16.046 7.023 1.00 95.69 545 ILE A N 1
ATOM 4304 C CA . ILE A 1 545 ? 0.969 -16.640 7.440 1.00 95.69 545 ILE A CA 1
ATOM 4305 C C . ILE A 1 545 ? 0.982 -16.791 8.966 1.00 95.69 545 ILE A C 1
ATOM 4307 O O . ILE A 1 545 ? 1.573 -15.974 9.671 1.00 95.69 545 ILE A O 1
ATOM 4311 N N . PHE A 1 546 ? 0.314 -17.831 9.472 1.00 95.62 546 PHE A N 1
ATOM 4312 C CA . PHE A 1 546 ? 0.112 -18.067 10.910 1.00 95.62 546 PHE A CA 1
ATOM 4313 C C . PHE A 1 546 ? 1.406 -18.124 11.730 1.00 95.62 546 PHE A C 1
ATOM 4315 O O . PHE A 1 546 ? 1.484 -17.515 12.798 1.00 95.62 546 PHE A O 1
ATOM 4322 N N . ASP A 1 547 ? 2.433 -18.799 11.208 1.00 91.75 547 ASP A N 1
ATOM 4323 C CA . ASP A 1 547 ? 3.715 -19.010 11.898 1.00 91.75 547 ASP A CA 1
ATOM 4324 C C . ASP A 1 547 ? 4.484 -17.708 12.168 1.00 91.75 547 ASP A C 1
ATOM 4326 O O . ASP A 1 547 ? 5.363 -17.659 13.027 1.00 91.75 547 ASP A O 1
ATOM 4330 N N . ASP A 1 548 ? 4.147 -16.644 11.440 1.00 91.06 548 ASP A N 1
ATOM 4331 C CA . ASP A 1 548 ? 4.871 -15.376 11.444 1.00 91.06 548 ASP A CA 1
ATOM 4332 C C . ASP A 1 548 ? 4.036 -14.238 12.062 1.00 91.06 548 ASP A C 1
ATOM 4334 O O . ASP A 1 548 ? 4.437 -13.080 12.020 1.00 91.06 548 ASP A O 1
ATOM 4338 N N . LEU A 1 549 ? 2.856 -14.530 12.629 1.00 95.25 549 LEU A N 1
ATOM 4339 C CA . LEU A 1 549 ? 1.963 -13.512 13.209 1.00 95.25 549 LEU A CA 1
ATOM 4340 C C . LEU A 1 549 ? 2.485 -12.904 14.519 1.00 95.25 549 LEU A C 1
ATOM 4342 O O . LEU A 1 549 ? 2.002 -11.848 14.921 1.00 95.25 549 LEU A O 1
ATOM 4346 N N . LYS A 1 550 ? 3.479 -13.529 15.166 1.00 95.69 550 LYS A N 1
ATOM 4347 C CA . LYS A 1 550 ? 4.212 -12.976 16.324 1.00 95.69 550 LYS A CA 1
ATOM 4348 C C . LYS A 1 550 ? 5.526 -12.283 15.937 1.00 95.69 550 LYS A C 1
ATOM 4350 O O . LYS A 1 550 ? 6.419 -12.108 16.764 1.00 95.69 550 LYS A O 1
ATOM 4355 N N . THR A 1 551 ? 5.674 -11.903 14.670 1.00 94.31 551 THR A N 1
ATOM 4356 C CA . THR A 1 551 ? 6.799 -11.094 14.191 1.00 94.31 551 THR A CA 1
ATOM 4357 C C . THR A 1 551 ? 6.291 -9.826 13.508 1.00 94.31 551 THR A C 1
ATOM 4359 O O . THR A 1 551 ? 5.095 -9.622 13.312 1.00 94.31 551 THR A O 1
ATOM 4362 N N . THR A 1 552 ? 7.207 -8.927 13.148 1.00 91.25 552 THR A N 1
ATOM 4363 C CA . THR A 1 552 ? 6.858 -7.679 12.457 1.00 91.25 552 THR A CA 1
ATOM 4364 C C . THR A 1 552 ? 6.482 -7.884 10.986 1.00 91.25 552 THR A C 1
ATOM 4366 O O . THR A 1 552 ? 6.016 -6.932 10.352 1.00 91.25 552 THR A O 1
ATOM 4369 N N . GLN A 1 553 ? 6.696 -9.088 10.432 1.00 88.31 553 GLN A N 1
ATOM 4370 C CA . GLN A 1 553 ? 6.366 -9.443 9.049 1.00 88.31 553 GLN A CA 1
ATOM 4371 C C . GLN A 1 553 ? 6.929 -8.436 8.020 1.00 88.31 553 GLN A C 1
ATOM 4373 O O . GLN A 1 553 ? 6.225 -7.912 7.146 1.00 88.31 553 GLN A O 1
ATOM 4378 N N . ASP A 1 554 ? 8.213 -8.083 8.144 1.00 87.31 554 ASP A N 1
ATOM 4379 C CA . ASP A 1 554 ? 8.861 -7.105 7.263 1.00 87.31 554 ASP A CA 1
ATOM 4380 C C . ASP A 1 554 ? 9.146 -7.683 5.866 1.00 87.31 554 ASP A C 1
ATOM 4382 O O . ASP A 1 554 ? 10.235 -8.162 5.562 1.00 87.31 554 ASP A O 1
ATOM 4386 N N . TYR A 1 555 ? 8.132 -7.645 4.998 1.00 79.62 555 TYR A N 1
ATOM 4387 C CA . TYR A 1 555 ? 8.204 -8.170 3.631 1.00 79.62 555 TYR A CA 1
ATOM 4388 C C . TYR A 1 555 ? 8.791 -7.188 2.601 1.00 79.62 555 TYR A C 1
ATOM 4390 O O . TYR A 1 555 ? 8.650 -7.414 1.399 1.00 79.62 555 TYR A O 1
ATOM 4398 N N . GLY A 1 556 ? 9.415 -6.084 3.029 1.00 77.88 556 GLY A N 1
ATOM 4399 C CA . GLY A 1 556 ? 9.998 -5.101 2.112 1.00 77.88 556 GLY A CA 1
ATOM 4400 C C . GLY A 1 556 ? 8.955 -4.405 1.224 1.00 77.88 556 GLY A C 1
ATOM 4401 O O . GLY A 1 556 ? 7.965 -3.857 1.720 1.00 77.88 556 GLY A O 1
ATOM 4402 N N . PHE A 1 557 ? 9.178 -4.377 -0.098 1.00 66.06 557 PHE A N 1
ATOM 4403 C CA . PHE A 1 557 ? 8.293 -3.690 -1.052 1.00 66.06 557 PHE A CA 1
ATOM 4404 C C . PHE A 1 557 ? 6.860 -4.247 -0.991 1.00 66.06 557 PHE A C 1
ATOM 4406 O O . PHE A 1 557 ? 6.644 -5.454 -1.051 1.00 66.06 557 PHE A O 1
ATOM 4413 N N . LEU A 1 558 ? 5.874 -3.352 -0.844 1.00 76.94 558 LEU A N 1
ATOM 4414 C CA . LEU A 1 558 ? 4.459 -3.668 -0.579 1.00 76.94 558 LEU A CA 1
ATOM 4415 C C . LEU A 1 558 ? 4.185 -4.461 0.716 1.00 76.94 558 LEU A C 1
ATOM 4417 O O . LEU A 1 558 ? 3.042 -4.847 0.953 1.00 76.94 558 LEU A O 1
ATOM 4421 N N . GLY A 1 559 ? 5.166 -4.663 1.601 1.00 85.75 559 GLY A N 1
ATOM 4422 C CA . GLY A 1 559 ? 4.974 -5.448 2.825 1.00 85.75 559 GLY A CA 1
ATOM 4423 C C . GLY A 1 559 ? 3.914 -4.877 3.769 1.00 85.75 559 GLY A C 1
ATOM 4424 O O . GLY A 1 559 ? 3.094 -5.620 4.298 1.00 85.75 559 GLY A O 1
ATOM 4425 N N . SER A 1 560 ? 3.850 -3.550 3.897 1.00 89.69 560 SER A N 1
ATOM 4426 C CA . SER A 1 560 ? 2.793 -2.861 4.654 1.00 89.69 560 SER A CA 1
ATOM 4427 C C . SER A 1 560 ? 1.388 -3.144 4.110 1.00 89.69 560 SER A C 1
ATOM 4429 O O . SER A 1 560 ? 0.462 -3.348 4.895 1.00 89.69 560 SER A O 1
ATOM 4431 N N . TRP A 1 561 ? 1.240 -3.237 2.786 1.00 88.44 561 TRP A N 1
ATOM 4432 C CA . TRP A 1 561 ? -0.012 -3.604 2.124 1.00 88.44 561 TRP A CA 1
ATOM 4433 C C . TRP A 1 561 ? -0.339 -5.091 2.243 1.00 88.44 561 TRP A C 1
ATOM 4435 O O . TRP A 1 561 ? -1.506 -5.433 2.392 1.00 88.44 561 TRP A O 1
ATOM 4445 N N . ARG A 1 562 ? 0.669 -5.970 2.243 1.00 93.56 562 ARG A N 1
ATOM 4446 C CA . ARG A 1 562 ? 0.471 -7.410 2.463 1.00 93.56 562 ARG A CA 1
ATOM 4447 C C . ARG A 1 562 ? -0.046 -7.710 3.863 1.00 93.56 562 ARG A C 1
ATOM 4449 O O . ARG A 1 562 ? -1.030 -8.428 3.997 1.00 93.56 562 ARG A O 1
ATOM 4456 N N . ARG A 1 563 ? 0.555 -7.103 4.891 1.00 95.62 563 ARG A N 1
ATOM 4457 C CA . ARG A 1 563 ? 0.087 -7.214 6.284 1.00 95.62 563 ARG A CA 1
ATOM 4458 C C . ARG A 1 563 ? -1.329 -6.657 6.452 1.00 95.62 563 ARG A C 1
ATOM 4460 O O . ARG A 1 563 ? -2.190 -7.309 7.038 1.00 95.62 563 ARG A O 1
ATOM 4467 N N . TYR A 1 564 ? -1.611 -5.503 5.837 1.00 95.62 564 TYR A N 1
ATOM 4468 C CA . TYR A 1 564 ? -2.967 -4.950 5.794 1.00 95.62 564 TYR A CA 1
ATOM 4469 C C . TYR A 1 564 ? -3.958 -5.919 5.134 1.00 95.62 564 TYR A C 1
ATOM 4471 O O . TYR A 1 564 ? -5.003 -6.220 5.712 1.00 95.62 564 TYR A O 1
ATOM 4479 N N . GLY A 1 565 ? -3.614 -6.440 3.954 1.00 96.31 565 GLY A N 1
ATOM 4480 C CA . GLY A 1 565 ? -4.445 -7.369 3.198 1.00 96.31 565 GLY A CA 1
ATOM 4481 C C . GLY A 1 565 ? -4.720 -8.659 3.961 1.00 96.31 565 GLY A C 1
ATOM 4482 O O . GLY A 1 565 ? -5.870 -9.073 4.052 1.00 96.31 565 GLY A O 1
ATOM 4483 N N . GLN A 1 566 ? -3.707 -9.228 4.613 1.00 97.25 566 GLN A N 1
ATOM 4484 C CA . GLN A 1 566 ? -3.862 -10.372 5.511 1.00 97.25 566 GLN A CA 1
ATOM 4485 C C . GLN A 1 566 ? -4.851 -10.081 6.647 1.00 97.25 566 GLN A C 1
ATOM 4487 O O . GLN A 1 566 ? -5.753 -10.877 6.888 1.00 97.25 566 GLN A O 1
ATOM 4492 N N . SER A 1 567 ? -4.731 -8.923 7.307 1.00 98.12 567 SER A N 1
ATOM 4493 C CA . SER A 1 567 ? -5.643 -8.548 8.397 1.00 98.12 567 SER A CA 1
ATOM 4494 C C . SER A 1 567 ? -7.094 -8.380 7.926 1.00 98.12 567 SER A C 1
ATOM 4496 O O . SER A 1 567 ? -8.033 -8.713 8.639 1.00 98.12 567 SER A O 1
ATOM 4498 N N . LYS A 1 568 ? -7.298 -7.897 6.693 1.00 97.94 568 LYS A N 1
ATOM 4499 C CA . LYS A 1 568 ? -8.635 -7.686 6.120 1.00 97.94 568 LYS A CA 1
ATOM 4500 C C . LYS A 1 568 ? -9.223 -8.962 5.514 1.00 97.94 568 LYS A C 1
ATOM 4502 O O . LYS A 1 568 ? -10.441 -9.127 5.545 1.00 97.94 568 LYS A O 1
ATOM 4507 N N . LEU A 1 569 ? -8.379 -9.880 5.039 1.00 98.44 569 LEU A N 1
ATOM 4508 C CA . LEU A 1 569 ? -8.779 -11.245 4.699 1.00 98.44 569 LEU A CA 1
ATOM 4509 C C . LEU A 1 569 ? -9.249 -11.989 5.955 1.00 98.44 569 LEU A C 1
ATOM 4511 O O . LEU A 1 569 ? -10.294 -12.631 5.911 1.00 98.44 569 LEU A O 1
ATOM 4515 N N . ALA A 1 570 ? -8.528 -11.847 7.072 1.00 98.69 570 ALA A N 1
ATOM 4516 C CA . ALA A 1 570 ? -8.903 -12.458 8.344 1.00 98.69 570 ALA A CA 1
ATOM 4517 C C . ALA A 1 570 ? -10.313 -12.034 8.787 1.00 98.69 570 ALA A C 1
ATOM 4519 O O . ALA A 1 570 ? -11.130 -12.890 9.102 1.00 98.69 570 ALA A O 1
ATOM 4520 N N . ASN A 1 571 ? -10.656 -10.748 8.660 1.00 98.69 571 ASN A N 1
ATOM 4521 C CA . ASN A 1 571 ? -12.009 -10.257 8.944 1.00 98.69 571 ASN A CA 1
ATOM 4522 C C . ASN A 1 571 ? -13.102 -10.945 8.097 1.00 98.69 571 ASN A C 1
ATOM 4524 O O . ASN A 1 571 ? -14.176 -11.241 8.617 1.00 98.69 571 ASN A O 1
ATOM 4528 N N . ILE A 1 572 ? -12.847 -11.217 6.809 1.00 98.44 572 ILE A N 1
ATOM 4529 C CA . ILE A 1 572 ? -13.804 -11.914 5.923 1.00 98.44 572 ILE A CA 1
ATOM 4530 C C . ILE A 1 572 ? -13.975 -13.370 6.363 1.00 98.44 572 ILE A C 1
ATOM 4532 O O . ILE A 1 572 ? -15.096 -13.842 6.530 1.00 98.44 572 ILE A O 1
ATOM 4536 N N . LEU A 1 573 ? -12.866 -14.075 6.587 1.00 98.56 573 LEU A N 1
ATOM 4537 C CA . LEU A 1 573 ? -12.878 -15.478 7.001 1.00 98.56 573 LEU A CA 1
ATOM 4538 C C . LEU A 1 573 ? -13.530 -15.661 8.377 1.00 98.56 573 LEU A C 1
ATOM 4540 O O . LEU A 1 573 ? -14.367 -16.541 8.560 1.00 98.56 573 LEU A O 1
ATOM 4544 N N . TYR A 1 574 ? -13.210 -14.779 9.323 1.00 98.62 574 TYR A N 1
ATOM 4545 C CA . TYR A 1 574 ? -13.765 -14.808 10.672 1.00 98.62 574 TYR A CA 1
ATOM 4546 C C . TYR A 1 574 ? -15.265 -14.502 10.690 1.00 98.62 574 TYR A C 1
ATOM 4548 O O . TYR A 1 574 ? -16.005 -15.133 11.435 1.00 98.62 574 TYR A O 1
ATOM 4556 N N . THR A 1 575 ? -15.740 -13.606 9.816 1.00 98.62 575 THR A N 1
ATOM 4557 C CA . THR A 1 575 ? -17.180 -13.355 9.613 1.00 98.62 575 THR A CA 1
ATOM 4558 C C . THR A 1 575 ? -17.920 -14.641 9.245 1.00 98.62 575 THR A C 1
ATOM 4560 O O . THR A 1 575 ? -18.973 -14.926 9.810 1.00 98.62 575 THR A O 1
ATOM 4563 N N . ARG A 1 576 ? -17.366 -15.433 8.316 1.00 97.50 576 ARG A N 1
ATOM 4564 C CA . ARG A 1 576 ? -17.972 -16.694 7.859 1.00 97.50 576 ARG A CA 1
ATOM 4565 C C . ARG A 1 576 ? -18.054 -17.719 8.989 1.00 97.50 576 ARG A C 1
ATOM 4567 O O . ARG A 1 576 ? -19.107 -18.317 9.192 1.00 97.50 576 ARG A O 1
ATOM 4574 N N . GLU A 1 577 ? -16.973 -17.888 9.750 1.00 98.31 577 GLU A N 1
ATOM 4575 C CA . GLU A 1 577 ? -16.952 -18.819 10.886 1.00 98.31 577 GLU A CA 1
ATOM 4576 C C . GLU A 1 577 ? -17.870 -18.374 12.028 1.00 98.31 577 GLU A C 1
ATOM 4578 O O . GLU A 1 577 ? -18.607 -19.199 12.566 1.00 98.31 577 GLU A O 1
ATOM 4583 N N . LEU A 1 578 ? -17.892 -17.079 12.363 1.00 98.06 578 LEU A N 1
ATOM 4584 C CA . LEU A 1 578 ? -18.823 -16.537 13.354 1.00 98.06 578 LEU A CA 1
ATOM 4585 C C . LEU A 1 578 ? -20.277 -16.787 12.948 1.00 98.06 578 LEU A C 1
ATOM 4587 O O . LEU A 1 578 ? -21.049 -17.290 13.760 1.00 98.06 578 LEU A O 1
ATOM 4591 N N . ALA A 1 579 ? -20.640 -16.490 11.698 1.00 97.62 579 ALA A N 1
ATOM 4592 C CA . ALA A 1 579 ? -21.988 -16.725 11.184 1.00 97.62 579 ALA A CA 1
ATOM 4593 C C . ALA A 1 579 ? -22.384 -18.209 11.255 1.00 97.62 579 ALA A C 1
ATOM 4595 O O . ALA A 1 579 ? -23.501 -18.537 11.653 1.00 97.62 579 ALA A O 1
ATOM 4596 N N . ARG A 1 580 ? -21.456 -19.114 10.913 1.00 97.44 580 ARG A N 1
ATOM 4597 C CA . ARG A 1 580 ? -21.676 -20.566 10.966 1.00 97.44 580 ARG A CA 1
ATOM 4598 C C . ARG A 1 580 ? -21.861 -21.077 12.397 1.00 97.44 580 ARG A C 1
ATOM 4600 O O . ARG A 1 580 ? -22.660 -21.981 12.623 1.00 97.44 580 ARG A O 1
ATOM 4607 N N . ARG A 1 581 ? -21.101 -20.536 13.353 1.00 97.44 581 ARG A N 1
ATOM 4608 C CA . ARG A 1 581 ? -21.086 -20.990 14.754 1.00 97.44 581 ARG A CA 1
ATOM 4609 C C . ARG A 1 581 ? -22.190 -20.364 15.604 1.00 97.44 581 ARG A C 1
ATOM 4611 O O . ARG A 1 581 ? -22.660 -21.006 16.536 1.00 97.44 581 ARG A O 1
ATOM 4618 N N . TYR A 1 582 ? -22.625 -19.150 15.270 1.00 97.38 582 TYR A N 1
ATOM 4619 C CA . TYR A 1 582 ? -23.600 -18.379 16.045 1.00 97.38 582 TYR A CA 1
ATOM 4620 C C . TYR A 1 582 ? -24.789 -17.940 15.174 1.00 97.38 582 TYR A C 1
ATOM 4622 O O . TYR A 1 582 ? -25.003 -16.743 14.989 1.00 97.38 582 TYR A O 1
ATOM 4630 N N . PRO A 1 583 ? -25.609 -18.883 14.668 1.00 95.19 583 PRO A N 1
ATOM 4631 C CA . PRO A 1 583 ? -26.671 -18.593 13.696 1.00 95.19 583 PRO A CA 1
ATOM 4632 C C . PRO A 1 583 ? -27.809 -17.713 14.242 1.00 95.19 583 PRO A C 1
ATOM 4634 O O . PRO A 1 583 ? -28.593 -17.172 13.468 1.00 95.19 583 PRO A O 1
ATOM 4637 N N . ALA A 1 584 ? -27.912 -17.555 15.567 1.00 95.25 584 ALA A N 1
ATOM 4638 C CA . ALA A 1 584 ? -28.863 -16.637 16.197 1.00 95.25 584 ALA A CA 1
ATOM 4639 C C . ALA A 1 584 ? -28.486 -15.153 16.010 1.00 95.25 584 ALA A C 1
ATOM 4641 O O . ALA A 1 584 ? -29.329 -14.279 16.207 1.00 95.25 584 ALA A O 1
ATOM 4642 N N . ILE A 1 585 ? -27.233 -14.871 15.641 1.00 97.50 585 ILE A N 1
ATOM 4643 C CA . ILE A 1 585 ? -26.693 -13.527 15.440 1.00 97.50 585 ILE A CA 1
ATOM 4644 C C . ILE A 1 585 ? -26.395 -13.343 13.951 1.00 97.50 585 ILE A C 1
ATOM 4646 O O . ILE A 1 585 ? -25.772 -14.192 13.312 1.00 97.50 585 ILE A O 1
ATOM 4650 N N . THR A 1 586 ? -26.794 -12.204 13.389 1.00 98.25 586 THR A N 1
ATOM 4651 C CA . THR A 1 586 ? -26.454 -11.869 12.004 1.00 98.25 586 THR A CA 1
ATOM 4652 C C . THR A 1 586 ? -25.040 -11.300 11.954 1.00 98.25 586 THR A C 1
ATOM 4654 O O . THR A 1 586 ? -24.772 -10.249 12.535 1.00 98.25 586 THR A O 1
ATOM 4657 N N . VAL A 1 587 ? -24.118 -11.967 11.260 1.00 98.44 587 VAL A N 1
ATOM 4658 C CA . VAL A 1 587 ? -22.713 -11.543 11.181 1.00 98.44 587 VAL A CA 1
ATOM 4659 C C . VAL A 1 587 ? -22.340 -11.305 9.730 1.00 98.44 587 VAL A C 1
ATOM 4661 O O . VAL A 1 587 ? -22.462 -12.208 8.912 1.00 98.44 587 VAL A O 1
ATOM 4664 N N . VAL A 1 588 ? -21.881 -10.103 9.388 1.00 98.44 588 VAL A N 1
ATOM 4665 C CA . VAL A 1 588 ? -21.536 -9.753 8.000 1.00 98.44 588 VAL A CA 1
ATOM 4666 C C . VAL A 1 588 ? -20.252 -8.945 7.926 1.00 98.44 588 VAL A C 1
ATOM 4668 O O . VAL A 1 588 ? -19.882 -8.237 8.865 1.00 98.44 588 VAL A O 1
ATOM 4671 N N . SER A 1 589 ? -19.585 -9.023 6.775 1.00 97.94 589 SER A N 1
ATOM 4672 C CA . SER A 1 589 ? -18.417 -8.199 6.479 1.00 97.94 589 SER A CA 1
ATOM 4673 C C . SER A 1 589 ? -18.745 -7.159 5.419 1.00 97.94 589 SER A C 1
ATOM 4675 O O . SER A 1 589 ? -19.405 -7.447 4.422 1.00 97.94 589 SER A O 1
ATOM 4677 N N . VAL A 1 590 ? -18.270 -5.932 5.616 1.00 95.25 590 VAL A N 1
ATOM 4678 C CA . VAL A 1 590 ? -18.580 -4.810 4.720 1.00 95.25 590 VAL A CA 1
ATOM 4679 C C . VAL A 1 590 ? -17.309 -4.113 4.263 1.00 95.25 590 VAL A C 1
ATOM 4681 O O . VAL A 1 590 ? -16.375 -3.907 5.040 1.00 95.25 590 VAL A O 1
ATOM 4684 N N . HIS A 1 591 ? -17.259 -3.734 2.986 1.00 90.56 591 HIS A N 1
ATOM 4685 C CA . HIS A 1 591 ? -16.251 -2.800 2.490 1.00 90.56 591 HIS A CA 1
ATOM 4686 C C . HIS A 1 591 ? -16.859 -1.400 2.359 1.00 90.56 591 HIS A C 1
ATOM 4688 O O . HIS A 1 591 ? -17.854 -1.247 1.649 1.00 90.56 591 HIS A O 1
ATOM 4694 N N . PRO A 1 592 ? -16.251 -0.367 2.962 1.00 83.06 592 PRO A N 1
ATOM 4695 C CA . PRO A 1 592 ? -16.832 0.974 2.971 1.00 83.06 592 PRO A CA 1
ATOM 4696 C C . PRO A 1 592 ? -16.641 1.745 1.647 1.00 83.06 592 PRO A C 1
ATOM 4698 O O . PRO A 1 592 ? -17.089 2.871 1.511 1.00 83.06 592 PRO A O 1
ATOM 4701 N N . GLY A 1 593 ? -15.982 1.168 0.639 1.00 73.75 593 GLY A N 1
ATOM 4702 C CA . GLY A 1 593 ? -15.533 1.902 -0.549 1.00 73.75 593 GLY A CA 1
ATOM 4703 C C . GLY A 1 593 ? -14.103 2.423 -0.383 1.00 73.75 593 GLY A C 1
ATOM 4704 O O . GLY A 1 593 ? -13.467 2.249 0.661 1.00 73.75 593 GLY A O 1
ATOM 4705 N N . VAL A 1 594 ? -13.562 3.044 -1.433 1.00 64.81 594 VAL A N 1
ATOM 4706 C CA . VAL A 1 594 ? -12.273 3.742 -1.344 1.00 64.81 594 VAL A CA 1
ATOM 4707 C C . VAL A 1 594 ? -12.568 5.167 -0.902 1.00 64.81 594 VAL A C 1
ATOM 4709 O O . VAL A 1 594 ? -13.160 5.934 -1.649 1.00 64.81 594 VAL A O 1
ATOM 4712 N N . ILE A 1 595 ? -12.172 5.530 0.310 1.00 63.75 595 ILE A N 1
ATOM 4713 C CA . ILE A 1 595 ? -12.502 6.832 0.893 1.00 63.75 595 ILE A CA 1
ATOM 4714 C C . ILE A 1 595 ? -11.212 7.551 1.270 1.00 63.75 595 ILE A C 1
ATOM 4716 O O . ILE A 1 595 ? -10.303 6.953 1.853 1.00 63.75 595 ILE A O 1
ATOM 4720 N N . THR A 1 596 ? -11.152 8.853 1.014 1.00 53.38 596 THR A N 1
ATOM 4721 C CA . THR A 1 596 ? -10.180 9.748 1.652 1.00 53.38 596 THR A CA 1
ATOM 4722 C C . THR A 1 596 ? -10.592 9.972 3.107 1.00 53.38 596 THR A C 1
ATOM 4724 O O . THR A 1 596 ? -11.334 10.898 3.415 1.00 53.38 596 THR A O 1
ATOM 4727 N N . THR A 1 597 ? -10.185 9.075 4.004 1.00 53.81 597 THR A N 1
ATOM 4728 C CA . THR A 1 597 ? -10.354 9.246 5.460 1.00 53.81 597 THR A CA 1
ATOM 4729 C C . THR A 1 597 ? -9.043 9.705 6.100 1.00 53.81 597 THR A C 1
ATOM 4731 O O . THR A 1 597 ? -7.981 9.621 5.476 1.00 53.81 597 THR A O 1
ATOM 4734 N N . GLY A 1 598 ? -9.076 10.039 7.396 1.00 50.34 598 GLY A N 1
ATOM 4735 C CA . GLY A 1 598 ? -7.869 10.199 8.218 1.00 50.34 598 GLY A CA 1
ATOM 4736 C C . GLY A 1 598 ? -6.898 9.003 8.144 1.00 50.34 598 GLY A C 1
ATOM 4737 O O . GLY A 1 598 ? -5.699 9.159 8.360 1.00 50.34 598 GLY A O 1
ATOM 4738 N N . LEU A 1 599 ? -7.380 7.808 7.771 1.00 57.44 599 LEU A N 1
ATOM 4739 C CA . LEU A 1 599 ? -6.559 6.617 7.535 1.00 57.44 599 LEU A CA 1
ATOM 4740 C C . LEU A 1 599 ? -5.665 6.743 6.291 1.00 57.44 599 LEU A C 1
ATOM 4742 O O . LEU A 1 599 ? -4.587 6.165 6.268 1.00 57.44 599 LEU A O 1
ATOM 4746 N N . VAL A 1 600 ? -6.101 7.483 5.266 1.00 55.62 600 VAL A N 1
ATOM 4747 C CA . VAL A 1 600 ? -5.295 7.832 4.082 1.00 55.62 600 VAL A CA 1
ATOM 4748 C C . VAL A 1 600 ? -4.462 9.075 4.364 1.00 55.62 600 VAL A C 1
ATOM 4750 O O . VAL A 1 600 ? -3.315 9.169 3.931 1.00 55.62 600 VAL A O 1
ATOM 4753 N N . GLU A 1 601 ? -5.019 10.035 5.103 1.00 54.78 601 GLU A N 1
ATOM 4754 C CA . GLU A 1 601 ? -4.355 11.315 5.328 1.00 54.78 601 GLU A CA 1
ATOM 4755 C C . GLU A 1 601 ? -3.082 11.191 6.166 1.00 54.78 601 GLU A C 1
ATOM 4757 O O . GLU A 1 601 ? -2.088 11.853 5.860 1.00 54.78 601 GLU A O 1
ATOM 4762 N N . ASN A 1 602 ? -3.088 10.278 7.140 1.00 57.25 602 ASN A N 1
ATOM 4763 C CA . ASN A 1 602 ? -1.953 9.989 8.015 1.00 57.25 602 ASN A CA 1
ATOM 4764 C C . ASN A 1 602 ? -0.876 9.096 7.370 1.00 57.25 602 ASN A C 1
ATOM 4766 O O . ASN A 1 602 ? 0.121 8.766 8.014 1.00 57.25 602 ASN A O 1
ATOM 4770 N N . LEU A 1 603 ? -1.050 8.689 6.107 1.00 59.72 603 LEU A N 1
ATOM 4771 C CA . LEU A 1 603 ? -0.043 7.914 5.388 1.00 59.72 603 LEU A CA 1
ATOM 4772 C C . LEU A 1 603 ? 1.042 8.801 4.786 1.00 59.72 603 LEU A C 1
ATOM 4774 O O . LEU A 1 603 ? 0.808 9.931 4.354 1.00 59.72 603 LEU A O 1
ATOM 4778 N N . GLY A 1 604 ? 2.242 8.229 4.665 1.00 55.56 604 GLY A N 1
ATOM 4779 C CA . GLY A 1 604 ? 3.322 8.838 3.901 1.00 55.56 604 GLY A CA 1
ATOM 4780 C C . GLY A 1 604 ? 2.901 9.117 2.453 1.00 55.56 604 GLY A C 1
ATOM 4781 O O . GLY A 1 604 ? 2.103 8.388 1.861 1.00 55.56 604 GLY A O 1
ATOM 4782 N N . TRP A 1 605 ? 3.472 10.169 1.863 1.00 48.91 605 TRP A N 1
ATOM 4783 C CA . TRP A 1 605 ? 3.119 10.653 0.521 1.00 48.91 605 TRP A CA 1
ATOM 4784 C C . TRP A 1 605 ? 3.130 9.557 -0.562 1.00 48.91 605 TRP A C 1
ATOM 4786 O O . TRP A 1 605 ? 2.282 9.575 -1.447 1.00 48.91 605 TRP A O 1
ATOM 4796 N N . ALA A 1 606 ? 4.038 8.578 -0.471 1.00 45.91 606 ALA A N 1
ATOM 4797 C CA . ALA A 1 606 ? 4.142 7.470 -1.421 1.00 45.91 606 ALA A CA 1
ATOM 4798 C C . ALA A 1 606 ? 2.932 6.522 -1.357 1.00 45.91 606 ALA A C 1
ATOM 4800 O O . ALA A 1 606 ? 2.418 6.104 -2.391 1.00 45.91 606 ALA A O 1
ATOM 4801 N N . HIS A 1 607 ? 2.435 6.217 -0.156 1.00 62.56 607 HIS A N 1
ATOM 4802 C CA . HIS A 1 607 ? 1.228 5.411 0.033 1.00 62.56 607 HIS A CA 1
ATOM 4803 C C . HIS A 1 607 ? -0.027 6.169 -0.387 1.00 62.56 607 HIS A C 1
ATOM 4805 O O . HIS A 1 607 ? -0.893 5.583 -1.028 1.00 62.56 607 HIS A O 1
ATOM 4811 N N . ARG A 1 608 ? -0.097 7.478 -0.104 1.00 65.44 608 ARG A N 1
ATOM 4812 C CA . ARG A 1 608 ? -1.169 8.350 -0.613 1.00 65.44 608 ARG A CA 1
ATOM 4813 C C . ARG A 1 608 ? -1.185 8.353 -2.137 1.00 65.44 608 ARG A C 1
ATOM 4815 O O . ARG A 1 608 ? -2.233 8.139 -2.731 1.00 65.44 608 ARG A O 1
ATOM 4822 N N . TRP A 1 609 ? -0.023 8.528 -2.766 1.00 52.69 609 TRP A N 1
ATOM 4823 C CA . TRP A 1 609 ? 0.099 8.496 -4.220 1.00 52.69 609 TRP A CA 1
ATOM 4824 C C . TRP A 1 609 ? -0.246 7.123 -4.796 1.00 52.69 609 TRP A C 1
ATOM 4826 O O . TRP A 1 609 ? -0.957 7.070 -5.784 1.00 52.69 609 TRP A O 1
ATOM 4836 N N . PHE A 1 610 ? 0.165 6.017 -4.167 1.00 56.31 610 PHE A N 1
ATOM 4837 C CA . PHE A 1 610 ? -0.235 4.670 -4.588 1.00 56.31 610 PHE A CA 1
ATOM 4838 C C . PHE A 1 610 ? -1.756 4.484 -4.541 1.00 56.31 610 PHE A C 1
ATOM 4840 O O . PHE A 1 610 ? -2.337 3.988 -5.503 1.00 56.31 610 PHE A O 1
ATOM 4847 N N . ILE A 1 611 ? -2.413 4.921 -3.461 1.00 59.59 611 ILE A N 1
ATOM 4848 C CA . ILE A 1 611 ? -3.877 4.884 -3.348 1.00 59.59 611 ILE A CA 1
ATOM 4849 C C . ILE A 1 611 ? -4.488 5.740 -4.452 1.00 59.59 611 ILE A C 1
ATOM 4851 O O . ILE A 1 611 ? -5.277 5.230 -5.238 1.00 59.59 611 ILE A O 1
ATOM 4855 N N . TYR A 1 612 ? -4.078 7.000 -4.599 1.00 58.53 612 TYR A N 1
ATOM 4856 C CA . TYR A 1 612 ? -4.612 7.865 -5.648 1.00 58.53 612 TYR A CA 1
ATOM 4857 C C . TYR A 1 612 ? -4.364 7.289 -7.049 1.00 58.53 612 TYR A C 1
ATOM 4859 O O . TYR A 1 612 ? -5.301 7.167 -7.821 1.00 58.53 612 TYR A O 1
ATOM 4867 N N . ALA A 1 613 ? -3.168 6.809 -7.369 1.00 46.75 613 ALA A N 1
ATOM 4868 C CA . ALA A 1 613 ? -2.859 6.226 -8.672 1.00 46.75 613 ALA A CA 1
ATOM 4869 C C . ALA A 1 613 ? -3.672 4.952 -8.975 1.00 46.75 613 ALA A C 1
ATOM 4871 O O . ALA A 1 613 ? -4.056 4.733 -10.120 1.00 46.75 613 ALA A O 1
ATOM 4872 N N . THR A 1 614 ? -3.965 4.124 -7.966 1.00 51.62 614 THR A N 1
ATOM 4873 C CA . THR A 1 614 ? -4.697 2.854 -8.149 1.00 51.62 614 THR A CA 1
ATOM 4874 C C . THR A 1 614 ? -6.210 2.980 -7.978 1.00 51.62 614 THR A C 1
ATOM 4876 O O . THR A 1 614 ? -6.951 2.112 -8.434 1.00 51.62 614 THR A O 1
ATOM 4879 N N . THR A 1 615 ? -6.690 4.051 -7.337 1.00 53.50 615 THR A N 1
ATOM 4880 C CA . THR A 1 615 ? -8.100 4.196 -6.942 1.00 53.50 615 THR A CA 1
ATOM 4881 C C . THR A 1 615 ? -8.686 5.598 -7.150 1.00 53.50 615 THR A C 1
ATOM 4883 O O . THR A 1 615 ? -9.805 5.849 -6.707 1.00 53.50 615 THR A O 1
ATOM 4886 N N . TYR A 1 616 ? -8.023 6.501 -7.893 1.00 48.75 616 TYR A N 1
ATOM 4887 C CA . TYR A 1 616 ? -8.576 7.820 -8.271 1.00 48.75 616 TYR A CA 1
ATOM 4888 C C . TYR A 1 616 ? -9.962 7.697 -8.907 1.00 48.75 616 TYR A C 1
ATOM 4890 O O . TYR A 1 616 ? -10.890 8.440 -8.582 1.00 48.75 616 TYR A O 1
ATOM 4898 N N . ASN A 1 617 ? -10.141 6.652 -9.716 1.00 47.34 617 ASN A N 1
ATOM 4899 C CA . ASN A 1 617 ? -11.411 6.335 -10.341 1.00 47.34 617 ASN A CA 1
ATOM 4900 C C . ASN A 1 617 ? -12.368 5.521 -9.446 1.00 47.34 617 ASN A C 1
ATOM 4902 O O . ASN A 1 617 ? -13.263 4.873 -9.972 1.00 47.34 617 ASN A O 1
ATOM 4906 N N . GLN A 1 618 ? -12.197 5.490 -8.122 1.00 58.31 618 GLN A N 1
ATOM 4907 C CA . GLN A 1 618 ? -13.040 4.719 -7.191 1.00 58.31 618 GLN A CA 1
ATOM 4908 C C . GLN A 1 618 ? -13.330 5.454 -5.870 1.00 58.31 618 GLN A C 1
ATOM 4910 O O . GLN A 1 618 ? -13.996 4.885 -5.007 1.00 58.31 618 GLN A O 1
ATOM 4915 N N . MET A 1 619 ? -12.868 6.703 -5.720 1.00 62.59 619 MET A N 1
ATOM 4916 C CA . MET A 1 619 ? -13.046 7.475 -4.487 1.00 62.59 619 MET A CA 1
ATOM 4917 C C . MET A 1 619 ? -14.500 7.911 -4.255 1.00 62.59 619 MET A C 1
ATOM 4919 O O . MET A 1 619 ? -15.153 8.384 -5.190 1.00 62.59 619 MET A O 1
ATOM 4923 N N . VAL A 1 620 ? -14.967 7.776 -3.012 1.00 68.25 620 VAL A N 1
ATOM 4924 C CA . VAL A 1 620 ? -16.272 8.244 -2.505 1.00 68.25 620 VAL A CA 1
ATOM 4925 C C . VAL A 1 620 ? -16.094 9.201 -1.329 1.00 68.25 620 VAL A C 1
ATOM 4927 O O . VAL A 1 620 ? -15.008 9.267 -0.741 1.00 68.25 620 VAL A O 1
ATOM 4930 N N . THR A 1 621 ? -17.135 9.969 -0.998 1.00 73.19 621 THR A N 1
ATOM 4931 C CA . THR A 1 621 ? -17.082 10.886 0.151 1.00 73.19 621 THR A CA 1
ATOM 4932 C C . THR A 1 621 ? -17.016 10.114 1.474 1.00 73.19 621 THR A C 1
ATOM 4934 O O . THR A 1 621 ? -17.322 8.923 1.543 1.00 73.19 621 THR A O 1
ATOM 4937 N N . LEU A 1 622 ? -16.601 10.790 2.552 1.00 74.88 622 LEU A N 1
ATOM 4938 C CA . LEU A 1 622 ? -16.583 10.194 3.892 1.00 74.88 622 LEU A CA 1
ATOM 4939 C C . LEU A 1 622 ? -17.980 9.730 4.333 1.00 74.88 622 LEU A C 1
ATOM 4941 O O . LEU A 1 622 ? -18.106 8.679 4.956 1.00 74.88 622 LEU A O 1
ATOM 4945 N N . GLU A 1 623 ? -19.004 10.503 3.982 1.00 77.19 623 GLU A N 1
ATOM 4946 C CA . GLU A 1 623 ? -20.402 10.205 4.281 1.00 77.19 623 GLU A CA 1
ATOM 4947 C C . GLU A 1 623 ? -20.889 8.972 3.506 1.00 77.19 623 GLU A C 1
ATOM 4949 O O . GLU A 1 623 ? -21.336 8.002 4.116 1.00 77.19 623 GLU A O 1
ATOM 4954 N N . GLU A 1 624 ? -20.687 8.950 2.181 1.00 81.00 624 GLU A N 1
ATOM 4955 C CA . GLU A 1 624 ? -21.012 7.799 1.323 1.00 81.00 624 GLU A CA 1
ATOM 4956 C C . GLU A 1 624 ? -20.284 6.527 1.779 1.00 81.00 624 GLU A C 1
ATOM 4958 O O . GLU A 1 624 ? -20.806 5.416 1.672 1.00 81.00 624 GLU A O 1
ATOM 4963 N N . GLY A 1 625 ? -19.077 6.689 2.324 1.00 82.19 625 GLY A N 1
ATOM 4964 C CA . GLY A 1 625 ? -18.283 5.599 2.864 1.00 82.19 625 GLY A CA 1
ATOM 4965 C C . GLY A 1 625 ? -18.922 4.868 4.047 1.00 82.19 625 GLY A C 1
ATOM 4966 O O . GLY A 1 625 ? -18.696 3.672 4.240 1.00 82.19 625 GLY A O 1
ATOM 4967 N N . ALA A 1 626 ? -19.742 5.567 4.836 1.00 88.94 626 ALA A N 1
ATOM 4968 C CA . ALA A 1 626 ? -20.445 4.989 5.977 1.00 88.94 626 ALA A CA 1
ATOM 4969 C C . ALA A 1 626 ? -21.735 4.256 5.566 1.00 88.94 626 ALA A C 1
ATOM 4971 O O . ALA A 1 626 ? -22.279 3.485 6.356 1.00 88.94 626 ALA A O 1
ATOM 4972 N N . TYR A 1 627 ? -22.226 4.436 4.336 1.00 92.44 627 TYR A N 1
ATOM 4973 C CA . TYR A 1 627 ? -23.530 3.905 3.926 1.00 92.44 627 TYR A CA 1
ATOM 4974 C C . TYR A 1 627 ? -23.597 2.382 3.974 1.00 92.44 627 TYR A C 1
ATOM 4976 O O . TYR A 1 627 ? -24.597 1.839 4.422 1.00 92.44 627 TYR A O 1
ATOM 4984 N N . ASN A 1 628 ? -22.535 1.674 3.582 1.00 91.62 628 ASN A N 1
ATOM 4985 C CA . ASN A 1 628 ? -22.573 0.208 3.563 1.00 91.62 628 ASN A CA 1
ATOM 4986 C C . ASN A 1 628 ? -22.663 -0.383 4.980 1.00 91.62 628 ASN A C 1
ATOM 4988 O O . ASN A 1 628 ? -23.427 -1.311 5.227 1.00 91.62 628 ASN A O 1
ATOM 4992 N N . GLN A 1 629 ? -21.914 0.187 5.928 1.00 94.19 629 GLN A N 1
ATOM 4993 C CA . GLN A 1 629 ? -21.935 -0.262 7.321 1.00 94.19 629 GLN A CA 1
ATOM 4994 C C . GLN A 1 629 ? -23.210 0.169 8.057 1.00 94.19 629 GLN A C 1
ATOM 4996 O O . GLN A 1 629 ? -23.719 -0.599 8.867 1.00 94.19 629 GLN A O 1
ATOM 5001 N N . LEU A 1 630 ? -23.757 1.348 7.735 1.00 96.75 630 LEU A N 1
ATOM 5002 C CA . LEU A 1 630 ? -25.055 1.805 8.238 1.00 96.75 630 LEU A CA 1
ATOM 5003 C C . LEU A 1 630 ? -26.189 0.926 7.716 1.00 96.75 630 LEU A C 1
ATOM 5005 O O . LEU A 1 630 ? -26.975 0.422 8.511 1.00 96.75 630 LEU A O 1
ATOM 5009 N N . TRP A 1 631 ? -26.232 0.678 6.406 1.00 96.25 631 TRP A N 1
ATOM 5010 C CA . TRP A 1 631 ? -27.203 -0.218 5.784 1.00 96.25 631 TRP A CA 1
ATOM 5011 C C . TRP A 1 631 ? -27.153 -1.609 6.422 1.00 96.25 631 TRP A C 1
ATOM 5013 O O . TRP A 1 631 ? -28.172 -2.096 6.899 1.00 96.25 631 TRP A O 1
ATOM 5023 N N . ALA A 1 632 ? -25.971 -2.220 6.538 1.00 96.62 632 ALA A N 1
ATOM 5024 C CA . ALA A 1 632 ? -25.841 -3.542 7.150 1.00 96.62 632 ALA A CA 1
ATOM 5025 C C . ALA A 1 632 ? -26.279 -3.550 8.630 1.00 96.62 632 ALA A C 1
ATOM 5027 O O . ALA A 1 632 ? -26.912 -4.496 9.098 1.00 96.62 632 ALA A O 1
ATOM 5028 N N . ALA A 1 633 ? -26.009 -2.475 9.373 1.00 97.31 633 ALA A N 1
ATOM 5029 C CA . ALA A 1 633 ? -26.433 -2.348 10.764 1.00 97.31 633 ALA A CA 1
ATOM 5030 C C . ALA A 1 633 ? -27.955 -2.170 10.939 1.00 97.31 633 ALA A C 1
ATOM 5032 O O . ALA A 1 633 ? -28.458 -2.464 12.019 1.00 97.31 633 ALA A O 1
ATOM 5033 N N . THR A 1 634 ? -28.682 -1.694 9.919 1.00 96.25 634 THR A N 1
ATOM 5034 C CA . THR A 1 634 ? -30.037 -1.131 10.108 1.00 96.25 634 THR A CA 1
ATOM 5035 C C . THR A 1 634 ? -31.109 -1.612 9.125 1.00 96.25 634 THR A C 1
ATOM 5037 O O . THR A 1 634 ? -32.292 -1.465 9.416 1.00 96.25 634 THR A O 1
ATOM 5040 N N . THR A 1 635 ? -30.736 -2.220 7.992 1.00 94.81 635 THR A N 1
ATOM 5041 C CA . THR A 1 635 ? -31.679 -2.746 6.984 1.00 94.81 635 THR A CA 1
ATOM 5042 C C . THR A 1 635 ? -32.621 -3.797 7.574 1.00 94.81 635 THR A C 1
ATOM 5044 O O . THR A 1 635 ? -32.321 -4.335 8.628 1.00 94.81 635 THR A O 1
ATOM 5047 N N . SER A 1 636 ? -33.734 -4.156 6.932 1.00 92.00 636 SER A N 1
ATOM 5048 C CA . SER A 1 636 ? -34.599 -5.249 7.410 1.00 92.00 636 SER A CA 1
ATOM 5049 C C . SER A 1 636 ? -33.842 -6.579 7.504 1.00 92.00 636 SER A C 1
ATOM 5051 O O . SER A 1 636 ? -33.014 -6.864 6.641 1.00 92.00 636 SER A O 1
ATOM 5053 N N . LYS A 1 637 ? -34.166 -7.423 8.493 1.00 87.88 637 LYS A N 1
ATOM 5054 C CA . LYS A 1 637 ? -33.506 -8.727 8.700 1.00 87.88 637 LYS A CA 1
ATOM 5055 C C . LYS A 1 637 ? -33.509 -9.608 7.442 1.00 87.88 637 LYS A C 1
ATOM 5057 O O . LYS A 1 637 ? -32.488 -10.201 7.127 1.00 87.88 637 LYS A O 1
ATOM 5062 N N . ASP A 1 638 ? -34.602 -9.609 6.679 1.00 85.94 638 ASP A N 1
ATOM 5063 C CA . ASP A 1 638 ? -34.730 -10.387 5.434 1.00 85.94 638 ASP A CA 1
ATOM 5064 C C . ASP A 1 638 ? -33.839 -9.872 4.289 1.00 85.94 638 ASP A C 1
ATOM 5066 O O . ASP A 1 638 ? -33.565 -10.589 3.330 1.00 85.94 638 ASP A O 1
ATOM 5070 N N . GLY A 1 639 ? -33.375 -8.622 4.380 1.00 84.00 639 GLY A N 1
ATOM 5071 C CA . GLY A 1 639 ? -32.485 -7.995 3.400 1.00 84.00 639 GLY A CA 1
ATOM 5072 C C . GLY A 1 639 ? -31.001 -8.256 3.661 1.00 84.00 639 GLY A C 1
ATOM 5073 O O . GLY A 1 639 ? -30.160 -7.783 2.895 1.00 84.00 639 GLY A O 1
ATOM 5074 N N . LEU A 1 640 ? -30.666 -8.975 4.737 1.00 92.12 640 LEU A N 1
ATOM 5075 C CA . LEU A 1 640 ? -29.297 -9.211 5.172 1.00 92.12 640 LEU A CA 1
ATOM 5076 C C . LEU A 1 640 ? -29.055 -10.700 5.409 1.00 92.12 640 LEU A C 1
ATOM 5078 O O . LEU A 1 640 ? -29.654 -11.322 6.281 1.00 92.12 640 LEU A O 1
ATOM 5082 N N . GLU A 1 641 ? -28.120 -11.268 4.661 1.00 94.88 641 GLU A N 1
ATOM 5083 C CA . GLU A 1 641 ? -27.759 -12.672 4.767 1.00 94.88 641 GLU A CA 1
ATOM 5084 C C . GLU A 1 641 ? -26.471 -12.814 5.590 1.00 94.88 641 GLU A C 1
ATOM 5086 O O . GLU A 1 641 ? -25.441 -12.195 5.307 1.00 94.88 641 GLU A O 1
ATOM 5091 N N . THR A 1 642 ? -26.537 -13.626 6.646 1.00 96.75 642 THR A N 1
ATOM 5092 C CA . THR A 1 642 ? -25.410 -13.867 7.556 1.00 96.75 642 THR A CA 1
ATOM 5093 C C . THR A 1 642 ? -24.260 -14.598 6.847 1.00 96.75 642 THR A C 1
ATOM 5095 O O . THR A 1 642 ? -24.470 -15.419 5.958 1.00 96.75 642 THR A O 1
ATOM 5098 N N . GLY A 1 643 ? -23.018 -14.293 7.216 1.00 96.44 643 GLY A N 1
ATOM 5099 C CA . GLY A 1 643 ? -21.798 -14.856 6.626 1.00 96.44 643 GLY A CA 1
ATOM 5100 C C . GLY A 1 643 ? -21.387 -14.246 5.280 1.00 96.44 643 GLY A C 1
ATOM 5101 O O . GLY A 1 643 ? -20.389 -14.676 4.692 1.00 96.44 643 GLY A O 1
ATOM 5102 N N . GLN A 1 644 ? -22.124 -13.250 4.780 1.00 96.31 644 GLN A N 1
ATOM 5103 C CA . GLN A 1 644 ? -21.860 -12.620 3.487 1.00 96.31 644 GLN A CA 1
ATOM 5104 C C . GLN A 1 644 ? -20.912 -11.408 3.580 1.00 96.31 644 GLN A C 1
ATOM 5106 O O . GLN A 1 644 ? -20.729 -10.769 4.625 1.00 96.31 644 GLN A O 1
ATOM 5111 N N . TYR A 1 645 ? -20.291 -11.103 2.442 1.00 95.81 645 TYR A N 1
ATOM 5112 C CA . TYR A 1 645 ? -19.459 -9.935 2.179 1.00 95.81 645 TYR A CA 1
ATOM 5113 C C . TYR A 1 645 ? -20.200 -8.963 1.258 1.00 95.81 645 TYR A C 1
ATOM 5115 O O . TYR A 1 645 ? -20.588 -9.335 0.151 1.00 95.81 645 TYR A O 1
ATOM 5123 N N . TYR A 1 646 ? -20.352 -7.708 1.685 1.00 93.88 646 TYR A N 1
ATOM 5124 C CA . TYR A 1 646 ? -21.132 -6.703 0.960 1.00 93.88 646 TYR A CA 1
ATOM 5125 C C . TYR A 1 646 ? -20.270 -5.600 0.339 1.00 93.88 646 TYR A C 1
ATOM 5127 O O . TYR A 1 646 ? -19.500 -4.921 1.033 1.00 93.88 646 TYR A O 1
ATOM 5135 N N . ILE A 1 647 ? -20.436 -5.398 -0.973 1.00 87.44 647 ILE A N 1
ATOM 5136 C CA . ILE A 1 647 ? -19.871 -4.288 -1.755 1.00 87.44 647 ILE A CA 1
ATOM 5137 C C . ILE A 1 647 ? -20.556 -4.182 -3.137 1.00 87.44 647 ILE A C 1
ATOM 5139 O O . ILE A 1 647 ? -20.553 -5.152 -3.883 1.00 87.44 647 ILE A O 1
ATOM 5143 N N . PRO A 1 648 ? -21.033 -3.005 -3.583 1.00 81.00 648 PRO A N 1
ATOM 5144 C CA . PRO A 1 648 ? -21.322 -1.795 -2.816 1.00 81.00 648 PRO A CA 1
ATOM 5145 C C . PRO A 1 648 ? -22.510 -2.019 -1.857 1.00 81.00 648 PRO A C 1
ATOM 5147 O O . PRO A 1 648 ? -22.847 -3.156 -1.539 1.00 81.00 648 PRO A O 1
ATOM 5150 N N . VAL A 1 649 ? -23.111 -0.935 -1.359 1.00 87.44 649 VAL A N 1
ATOM 5151 C CA . VAL A 1 649 ? -24.232 -0.966 -0.405 1.00 87.44 649 VAL A CA 1
ATOM 5152 C C . VAL A 1 649 ? -25.332 -1.921 -0.869 1.00 87.44 649 VAL A C 1
ATOM 5154 O O . VAL A 1 649 ? -25.825 -1.799 -1.992 1.00 87.44 649 VAL A O 1
ATOM 5157 N N . GLY A 1 650 ? -25.702 -2.869 -0.007 1.00 87.00 650 GLY A N 1
ATOM 5158 C CA . GLY A 1 650 ? -26.797 -3.807 -0.257 1.00 87.00 650 GLY A CA 1
ATOM 5159 C C . GLY A 1 650 ? -26.498 -4.973 -1.195 1.00 87.00 650 GLY A C 1
ATOM 5160 O O . GLY A 1 650 ? -27.375 -5.799 -1.421 1.00 87.00 650 GLY A O 1
ATOM 5161 N N . VAL A 1 651 ? -25.281 -5.077 -1.739 1.00 89.50 651 VAL A N 1
ATOM 5162 C CA . VAL A 1 651 ? -24.941 -6.105 -2.734 1.00 89.50 651 VAL A CA 1
ATOM 5163 C C . VAL A 1 651 ? -24.031 -7.166 -2.129 1.00 89.50 651 VAL A C 1
ATOM 5165 O O . VAL A 1 651 ? -22.838 -6.921 -1.918 1.00 89.50 651 VAL A O 1
ATOM 5168 N N . ALA A 1 652 ? -24.581 -8.358 -1.886 1.00 92.50 652 ALA A N 1
ATOM 5169 C CA . ALA A 1 652 ? -23.790 -9.531 -1.525 1.00 92.50 652 ALA A CA 1
ATOM 5170 C C . ALA A 1 652 ? -22.848 -9.881 -2.688 1.00 92.50 652 ALA A C 1
ATOM 5172 O O . ALA A 1 652 ? -23.275 -10.011 -3.831 1.00 92.50 652 ALA A O 1
ATOM 5173 N N . SER A 1 653 ? -21.553 -9.977 -2.398 1.00 91.25 653 SER A N 1
ATOM 5174 C CA . SER A 1 653 ? -20.474 -10.104 -3.387 1.00 91.25 653 SER A CA 1
ATOM 5175 C C . SER A 1 653 ? -19.505 -11.237 -3.041 1.00 91.25 653 SER A C 1
ATOM 5177 O O . SER A 1 653 ? -18.299 -11.149 -3.299 1.00 91.25 653 SER A O 1
ATOM 5179 N N . ASN A 1 654 ? -20.008 -12.314 -2.432 1.00 91.06 654 ASN A N 1
ATOM 5180 C CA . ASN A 1 654 ? -19.201 -13.498 -2.125 1.00 91.06 654 ASN A CA 1
ATOM 5181 C C . ASN A 1 654 ? -18.617 -14.148 -3.390 1.00 91.06 654 ASN A C 1
ATOM 5183 O O . ASN A 1 654 ? -17.518 -14.697 -3.346 1.00 91.06 654 ASN A O 1
ATOM 5187 N N . ASP A 1 655 ? -19.295 -14.039 -4.531 1.00 87.44 655 ASP A N 1
ATOM 5188 C CA . ASP A 1 655 ? -18.805 -14.465 -5.848 1.00 87.44 655 ASP A CA 1
ATOM 5189 C C . ASP A 1 655 ? -17.509 -13.741 -6.261 1.00 87.44 655 ASP A C 1
ATOM 5191 O O . ASP A 1 655 ? -16.653 -14.326 -6.932 1.00 87.44 655 ASP A O 1
ATOM 5195 N N . LYS A 1 656 ? -17.326 -12.498 -5.795 1.00 86.25 656 LYS A N 1
ATOM 5196 C CA . LYS A 1 656 ? -16.158 -11.646 -6.076 1.00 86.25 656 LYS A CA 1
ATOM 5197 C C . LYS A 1 656 ? -14.997 -11.857 -5.119 1.00 86.25 656 LYS A C 1
ATOM 5199 O O . LYS A 1 656 ? -13.928 -11.271 -5.317 1.00 86.25 656 LYS A O 1
ATOM 5204 N N . LEU A 1 657 ? -15.188 -12.660 -4.076 1.00 92.12 657 LEU A N 1
ATOM 5205 C CA . LEU A 1 657 ? -14.101 -13.029 -3.188 1.00 92.12 657 LEU A CA 1
ATOM 5206 C C . LEU A 1 657 ? -13.066 -13.873 -3.941 1.00 92.12 657 LEU A C 1
ATOM 5208 O O . LEU A 1 657 ? -13.395 -14.752 -4.751 1.00 92.12 657 LEU A O 1
ATOM 5212 N N . THR A 1 658 ? -11.789 -13.625 -3.649 1.00 91.00 658 THR A N 1
ATOM 5213 C CA . THR A 1 658 ? -10.696 -14.494 -4.104 1.00 91.00 658 THR A CA 1
ATOM 5214 C C . THR A 1 658 ? -10.927 -15.929 -3.626 1.00 91.00 658 THR A C 1
ATOM 5216 O O . THR A 1 658 ? -11.693 -16.175 -2.693 1.00 91.00 658 THR A O 1
ATOM 5219 N N . LYS A 1 659 ? -10.234 -16.900 -4.237 1.00 93.50 659 LYS A N 1
ATOM 5220 C CA . LYS A 1 659 ? -10.299 -18.303 -3.797 1.00 93.50 659 LYS A CA 1
ATOM 5221 C C . LYS A 1 659 ? -10.008 -18.440 -2.296 1.00 93.50 659 LYS A C 1
ATOM 5223 O O . LYS A 1 659 ? -10.729 -19.138 -1.605 1.00 93.50 659 LYS A O 1
ATOM 5228 N N . THR A 1 660 ? -9.012 -17.705 -1.804 1.00 93.62 660 THR A N 1
ATOM 5229 C CA . THR A 1 660 ? -8.636 -17.636 -0.385 1.00 93.62 660 THR A CA 1
ATOM 5230 C C . THR A 1 660 ? -9.708 -17.014 0.505 1.00 93.62 660 THR A C 1
ATOM 5232 O O . THR A 1 660 ? -9.843 -17.437 1.640 1.00 93.62 660 THR A O 1
ATOM 5235 N N . GLY A 1 661 ? -10.490 -16.041 0.025 1.00 92.44 661 GLY A N 1
ATOM 5236 C CA . GLY A 1 661 ? -11.592 -15.447 0.797 1.00 92.44 661 GLY A CA 1
ATOM 5237 C C . GLY A 1 661 ? -12.818 -16.356 0.941 1.00 92.44 661 GLY A C 1
ATOM 5238 O O . GLY A 1 661 ? -13.645 -16.120 1.816 1.00 92.44 661 GLY A O 1
ATOM 5239 N N . ARG A 1 662 ? -12.930 -17.390 0.096 1.00 94.44 662 ARG A N 1
ATOM 5240 C CA . ARG A 1 662 ? -13.980 -18.425 0.134 1.00 94.44 662 ARG A CA 1
ATOM 5241 C C . ARG A 1 662 ? -13.486 -19.762 0.688 1.00 94.44 662 ARG A C 1
ATOM 5243 O O . ARG A 1 662 ? -14.189 -20.759 0.576 1.00 94.44 662 ARG A O 1
ATOM 5250 N N . ASP A 1 663 ? -12.267 -19.802 1.211 1.00 96.19 663 ASP A N 1
ATOM 5251 C CA . ASP A 1 663 ? -11.641 -21.036 1.668 1.00 96.19 663 ASP A CA 1
ATOM 5252 C C . ASP A 1 663 ? -12.094 -21.367 3.096 1.00 96.19 663 ASP A C 1
ATOM 5254 O O . ASP A 1 663 ? -11.634 -20.761 4.065 1.00 96.19 663 ASP A O 1
ATOM 5258 N N . ASP A 1 664 ? -13.015 -22.323 3.218 1.00 95.56 664 ASP A N 1
ATOM 5259 C CA . ASP A 1 664 ? -13.559 -22.757 4.510 1.00 95.56 664 ASP A CA 1
ATOM 5260 C C . ASP A 1 664 ? -12.523 -23.485 5.377 1.00 95.56 664 ASP A C 1
ATOM 5262 O O . ASP A 1 664 ? -12.592 -23.418 6.604 1.00 95.56 664 ASP A O 1
ATOM 5266 N N . VAL A 1 665 ? -11.520 -24.126 4.764 1.00 97.38 665 VAL A N 1
ATOM 5267 C CA . VAL A 1 665 ? -10.423 -24.762 5.507 1.00 97.38 665 VAL A CA 1
ATOM 5268 C C . VAL A 1 665 ? -9.556 -23.684 6.145 1.00 97.38 665 VAL A C 1
ATOM 5270 O O . VAL A 1 665 ? -9.266 -23.750 7.339 1.00 97.38 665 VAL A O 1
ATOM 5273 N N . LEU A 1 666 ? -9.193 -22.655 5.377 1.00 97.62 666 LEU A N 1
ATOM 5274 C CA . LEU A 1 666 ? -8.441 -21.516 5.901 1.00 97.62 666 LEU A CA 1
ATOM 5275 C C . LEU A 1 666 ? -9.242 -20.743 6.961 1.00 97.62 666 LEU A C 1
ATOM 5277 O O . LEU A 1 666 ? -8.663 -20.270 7.938 1.00 97.62 666 LEU A O 1
ATOM 5281 N N . ALA A 1 667 ? -10.563 -20.624 6.793 1.00 98.00 667 ALA A N 1
ATOM 5282 C CA . ALA A 1 667 ? -11.433 -19.998 7.786 1.00 98.00 667 ALA A CA 1
ATOM 5283 C C . ALA A 1 667 ? -11.422 -20.769 9.116 1.00 98.00 667 ALA A C 1
ATOM 5285 O O . ALA A 1 667 ? -11.224 -20.159 10.168 1.00 98.00 667 ALA A O 1
ATOM 5286 N N . GLY A 1 668 ? -11.543 -22.100 9.069 1.00 98.06 668 GLY A N 1
ATOM 5287 C CA . GLY A 1 668 ? -11.425 -22.962 10.247 1.00 98.06 668 GLY A CA 1
ATOM 5288 C C . GLY A 1 668 ? -10.055 -22.859 10.926 1.00 98.06 668 GLY A C 1
ATOM 5289 O O . GLY A 1 668 ? -9.985 -22.673 12.138 1.00 98.06 668 GLY A O 1
ATOM 5290 N N . GLN A 1 669 ? -8.967 -22.868 10.147 1.00 98.12 669 GLN A N 1
ATOM 5291 C CA . GLN A 1 669 ? -7.608 -22.674 10.673 1.00 98.12 669 GLN A CA 1
ATOM 5292 C C . GLN A 1 669 ? -7.440 -21.316 11.361 1.00 98.12 669 GLN A C 1
ATOM 5294 O O . GLN A 1 669 ? -6.832 -21.227 12.427 1.00 98.12 669 GLN A O 1
ATOM 5299 N N . LEU A 1 670 ? -7.993 -20.250 10.771 1.00 98.50 670 LEU A N 1
ATOM 5300 C CA . LEU A 1 670 ? -7.981 -18.925 11.381 1.00 98.50 670 LEU A CA 1
ATOM 5301 C C . LEU A 1 670 ? -8.754 -18.901 12.695 1.00 98.50 670 LEU A C 1
ATOM 5303 O O . LEU A 1 670 ? -8.285 -18.274 13.643 1.00 98.50 670 LEU A O 1
ATOM 5307 N N . TRP A 1 671 ? -9.917 -19.551 12.749 1.00 98.31 671 TRP A N 1
ATOM 5308 C CA . TRP A 1 671 ? -10.714 -19.658 13.966 1.00 98.31 671 TRP A CA 1
ATOM 5309 C C . TRP A 1 671 ? -9.915 -20.326 15.088 1.00 98.31 671 TRP A C 1
ATOM 5311 O O . TRP A 1 671 ? -9.710 -19.717 16.132 1.00 98.31 671 TRP A O 1
ATOM 5321 N N . GLU A 1 672 ? -9.388 -21.527 14.843 1.00 98.25 672 GLU A N 1
ATOM 5322 C CA . GLU A 1 672 ? -8.610 -22.290 15.830 1.00 98.25 672 GLU A CA 1
ATOM 5323 C C . GLU A 1 672 ? -7.367 -21.531 16.302 1.00 98.25 672 GLU A C 1
ATOM 5325 O O . GLU A 1 672 ? -7.070 -21.481 17.496 1.00 98.25 672 GLU A O 1
ATOM 5330 N N . TRP A 1 673 ? -6.647 -20.902 15.369 1.00 98.31 673 TRP A N 1
ATOM 5331 C CA . TRP A 1 673 ? -5.492 -20.081 15.711 1.00 98.31 673 TRP A CA 1
ATOM 5332 C C . TRP A 1 673 ? -5.893 -18.871 16.564 1.00 98.31 673 TRP A C 1
ATOM 5334 O O . TRP A 1 673 ? -5.186 -18.536 17.512 1.00 98.31 673 TRP A O 1
ATOM 5344 N N . THR A 1 674 ? -7.020 -18.227 16.241 1.00 98.25 674 THR A N 1
ATOM 5345 C CA . THR A 1 674 ? -7.520 -17.047 16.962 1.00 98.25 674 THR A CA 1
ATOM 5346 C C . THR A 1 674 ? -7.951 -17.415 18.378 1.00 98.25 674 THR A C 1
ATOM 5348 O O . THR A 1 674 ? -7.503 -16.756 19.309 1.00 98.25 674 THR A O 1
ATOM 5351 N N . ASP A 1 675 ? -8.725 -18.488 18.560 1.00 96.81 675 ASP A N 1
ATOM 5352 C CA . ASP A 1 675 ? -9.134 -18.974 19.888 1.00 96.81 675 ASP A CA 1
ATOM 5353 C C . ASP A 1 675 ? -7.913 -19.283 20.755 1.00 96.81 675 ASP A C 1
ATOM 5355 O O . ASP A 1 675 ? -7.795 -18.797 21.877 1.00 96.81 675 ASP A O 1
ATOM 5359 N N . LYS A 1 676 ? -6.935 -20.004 20.198 1.00 97.56 676 LYS A N 1
ATOM 5360 C CA . LYS A 1 676 ? -5.688 -20.313 20.903 1.00 97.56 676 LYS A CA 1
ATOM 5361 C C . LYS A 1 676 ? -4.878 -19.064 21.259 1.00 97.56 676 LYS A C 1
ATOM 5363 O O . LYS A 1 676 ? -4.228 -19.021 22.296 1.00 97.56 676 LYS A O 1
ATOM 5368 N N . ALA A 1 677 ? -4.864 -18.054 20.392 1.00 97.00 677 ALA A N 1
ATOM 5369 C CA . ALA A 1 677 ? -4.156 -16.803 20.650 1.00 97.00 677 ALA A CA 1
ATOM 5370 C C . ALA A 1 677 ? -4.817 -15.954 21.751 1.00 97.00 677 ALA A C 1
ATOM 5372 O O . ALA A 1 677 ? -4.152 -15.072 22.301 1.00 97.00 677 ALA A O 1
ATOM 5373 N N . LEU A 1 678 ? -6.099 -16.202 22.039 1.00 97.75 678 LEU A N 1
ATOM 5374 C CA . LEU A 1 678 ? -6.930 -15.443 22.973 1.00 97.75 678 LEU A CA 1
ATOM 5375 C C . LEU A 1 678 ? -7.272 -16.197 24.264 1.00 97.75 678 LEU A C 1
ATOM 5377 O O . LEU A 1 678 ? -7.872 -15.590 25.146 1.00 97.75 678 LEU A O 1
ATOM 5381 N N . GLU A 1 679 ? -6.882 -17.467 24.392 1.00 94.75 679 GLU A N 1
ATOM 5382 C CA . GLU A 1 679 ? -7.237 -18.357 25.509 1.00 94.75 679 GLU A CA 1
ATOM 5383 C C . GLU A 1 679 ? -6.984 -17.727 26.890 1.00 94.75 679 GLU A C 1
ATOM 5385 O O . GLU A 1 679 ? -7.841 -17.808 27.763 1.00 94.75 679 GLU A O 1
ATOM 5390 N N . ASP A 1 680 ? -5.875 -17.001 27.058 1.00 92.62 680 ASP A N 1
ATOM 5391 C CA . ASP A 1 680 ? -5.506 -16.354 28.326 1.00 92.62 680 ASP A CA 1
ATOM 5392 C C . ASP A 1 680 ? -6.358 -15.108 28.682 1.00 92.62 680 ASP A C 1
ATOM 5394 O O . ASP A 1 680 ? -6.232 -14.561 29.779 1.00 92.62 680 ASP A O 1
ATOM 5398 N N . TYR A 1 681 ? -7.205 -14.621 27.766 1.00 92.31 681 TYR A N 1
ATOM 5399 C CA . TYR A 1 681 ? -7.973 -13.372 27.916 1.00 92.31 681 TYR A CA 1
ATOM 5400 C C . TYR A 1 681 ? -9.495 -13.573 28.020 1.00 92.31 681 TYR A C 1
ATOM 5402 O O . TYR A 1 681 ? -10.222 -12.632 28.390 1.00 92.31 681 TYR A O 1
ATOM 5410 N N . LEU A 1 682 ? -9.987 -14.763 27.670 1.00 86.62 682 LEU A N 1
ATOM 5411 C CA . LEU A 1 682 ? -11.402 -15.138 27.745 1.00 86.62 682 LEU A CA 1
ATOM 5412 C C . LEU A 1 682 ? -11.799 -15.450 29.183 1.00 86.62 682 LEU A C 1
ATOM 5414 O O . LEU A 1 682 ? -12.815 -14.841 29.610 1.00 86.62 682 LEU A O 1
#

Solvent-accessible surface area (backbone atoms only — not comparable to full-atom values): 38634 Å² total; per-residue (Å²): 116,74,65,59,55,54,54,53,51,49,48,52,51,44,52,50,53,53,50,46,29,52,54,27,45,37,73,72,57,75,42,79,90,68,61,50,71,45,56,57,52,47,53,52,30,52,52,33,46,54,51,28,55,55,43,48,54,50,26,70,70,40,33,51,34,45,59,61,82,94,52,53,91,72,60,57,80,87,50,50,68,39,19,34,50,13,21,50,40,50,56,53,32,50,52,27,48,50,48,30,53,55,43,32,50,51,33,45,47,47,53,48,39,64,74,27,62,96,44,81,64,32,58,55,46,51,52,52,49,51,50,51,53,51,51,50,53,50,50,51,50,39,60,69,72,63,67,36,81,63,61,71,41,46,38,26,80,74,48,83,42,69,53,34,42,56,38,52,71,57,52,52,51,50,49,54,53,50,46,53,49,52,53,55,60,58,53,64,57,50,68,56,60,70,73,48,96,61,58,69,73,51,50,50,56,53,51,52,63,56,50,48,58,54,56,40,46,52,34,48,52,51,25,49,47,39,34,67,77,40,56,70,51,74,64,27,61,60,29,51,52,50,31,50,38,45,39,50,49,59,57,40,46,82,61,25,47,68,42,54,36,67,75,67,71,53,77,56,89,58,57,76,90,75,79,90,83,82,90,83,93,76,95,79,89,87,80,82,86,87,46,66,84,83,86,70,77,87,86,82,86,82,83,89,79,92,80,90,84,87,90,80,91,83,90,84,82,86,78,88,90,67,87,82,82,79,84,74,84,82,76,83,82,84,81,88,80,90,82,82,90,83,85,86,90,87,87,82,88,89,85,89,77,92,75,82,87,75,83,74,84,75,88,65,80,64,71,45,71,60,16,74,73,66,79,42,91,37,51,64,76,49,71,91,75,62,46,56,83,30,65,81,33,31,36,38,32,34,33,27,48,46,60,49,29,28,50,41,49,58,56,53,36,71,30,49,26,58,30,38,38,29,20,32,84,49,68,71,47,35,52,52,49,46,49,56,41,47,73,71,71,36,88,39,50,64,45,79,41,67,33,41,41,45,28,63,70,37,27,46,51,36,35,53,51,49,60,73,76,39,94,51,39,30,34,40,32,46,56,44,72,71,65,58,54,78,68,36,57,24,80,80,44,24,18,36,40,34,26,32,42,26,51,26,46,50,52,36,49,62,66,40,39,69,44,33,49,60,25,24,75,73,72,43,82,22,39,40,41,36,57,36,44,82,54,23,79,47,27,47,93,89,38,71,67,73,95,46,41,68,36,44,62,79,59,65,84,64,18,34,45,20,46,33,3,28,17,24,37,45,36,46,25,48,23,34,50,47,18,73,76,39,72,74,37,41,17,30,23,32,32,44,69,47,46,79,36,66,72,46,67,76,41,57,70,68,59,40,47,50,46,45,76,77,37,62,94,52,62,46,51,59,68,64,24,25,45,30,56,48,44,73,75,45,52,60,71,93,79,56,65,60,40,37,36,31,51,46,36,86,25,78,34,63,87,73,44,53,73,67,59,68,32,64,68,60,23,51,52,49,49,56,51,49,52,65,74,41,60,95,72,112

Organism: Aspergillus flavus (NCBI:txid5059)